Protein AF-0000000084362051 (afdb_homodimer)

pLDDT: mean 94.82, std 7.72, range [40.94, 98.75]

Organism: NCBI:txid28181

Structure (mmCIF, N/CA/C/O backbone):
data_AF-0000000084362051-model_v1
#
loop_
_entity.id
_entity.type
_entity.pdbx_description
1 polymer 'Fatty acid hydroxylase domain-containing protein'
#
loop_
_atom_site.group_PDB
_atom_site.id
_atom_site.type_symbol
_atom_site.label_atom_id
_atom_site.label_alt_id
_atom_site.label_comp_id
_atom_site.label_asym_id
_atom_site.label_entity_id
_atom_site.label_seq_id
_atom_site.pdbx_PDB_ins_code
_atom_site.Cartn_x
_atom_site.Cartn_y
_atom_site.Cartn_z
_atom_site.occupancy
_atom_site.B_iso_or_equiv
_atom_site.auth_seq_id
_atom_site.auth_comp_id
_atom_site.auth_asym_id
_atom_site.auth_atom_id
_atom_site.pdbx_PDB_model_num
ATOM 1 N N . MET A 1 1 ? 32.469 -16.875 -8.117 1 49 1 MET A N 1
ATOM 2 C CA . MET A 1 1 ? 31.188 -17.375 -7.625 1 49 1 MET A CA 1
ATOM 3 C C . MET A 1 1 ? 30.031 -16.578 -8.219 1 49 1 MET A C 1
ATOM 5 O O . MET A 1 1 ? 29.016 -17.156 -8.617 1 49 1 MET A O 1
ATOM 9 N N . GLY A 1 2 ? 30.266 -15.156 -8.453 1 60 2 GLY A N 1
ATOM 10 C CA . GLY A 1 2 ? 29.281 -14.25 -9.031 1 60 2 GLY A CA 1
ATOM 11 C C . GLY A 1 2 ? 29 -14.523 -10.5 1 60 2 GLY A C 1
ATOM 12 O O . GLY A 1 2 ? 27.844 -14.57 -10.922 1 60 2 GLY A O 1
ATOM 13 N N . GLU A 1 3 ? 30.047 -14.711 -11.273 1 67.88 3 GLU A N 1
ATOM 14 C CA . GLU A 1 3 ? 29.938 -14.914 -12.711 1 67.88 3 GLU A CA 1
ATOM 15 C C . GLU A 1 3 ? 29.234 -16.234 -13.031 1 67.88 3 GLU A C 1
ATOM 17 O O . GLU A 1 3 ? 28.391 -16.297 -13.93 1 67.88 3 GLU A O 1
ATOM 22 N N . SER A 1 4 ? 29.516 -17.203 -12.18 1 82.81 4 SER A N 1
ATOM 23 C CA . SER A 1 4 ? 28.922 -18.531 -12.391 1 82.81 4 SER A CA 1
ATOM 24 C C . SER A 1 4 ? 27.422 -18.516 -12.109 1 82.81 4 SER A C 1
ATOM 26 O O . SER A 1 4 ? 26.641 -19.109 -12.852 1 82.81 4 SER A O 1
ATOM 28 N N . LEU A 1 5 ? 27 -17.703 -11.188 1 88.56 5 LEU A N 1
ATOM 29 C CA . LEU A 1 5 ? 25.578 -17.641 -10.852 1 88.56 5 LEU A CA 1
ATOM 30 C C . LEU A 1 5 ? 24.781 -16.969 -11.977 1 88.56 5 LEU A C 1
ATOM 32 O O . LEU A 1 5 ? 23.734 -17.453 -12.367 1 88.56 5 LEU A O 1
ATOM 36 N N . LEU A 1 6 ? 25.359 -15.953 -12.531 1 89.25 6 LEU A N 1
ATOM 37 C CA . LEU A 1 6 ? 24.703 -15.219 -13.602 1 89.25 6 LEU A CA 1
ATOM 38 C C . LEU A 1 6 ? 24.594 -16.062 -14.859 1 89.25 6 LEU A C 1
ATOM 40 O O . LEU A 1 6 ? 23.594 -16.016 -15.578 1 89.25 6 LEU A O 1
ATOM 44 N N . GLU A 1 7 ? 25.609 -16.812 -15.078 1 90.62 7 GLU A N 1
ATOM 45 C CA . GLU A 1 7 ? 25.656 -17.656 -16.266 1 90.62 7 GLU A CA 1
ATOM 46 C C . GLU A 1 7 ? 24.594 -18.766 -16.188 1 90.62 7 GLU A C 1
ATOM 48 O O . GLU A 1 7 ? 24 -19.125 -17.203 1 90.62 7 GLU A O 1
ATOM 53 N N . HIS A 1 8 ? 24.281 -19.25 -15.062 1 93.38 8 HIS A N 1
ATOM 54 C CA . HIS A 1 8 ? 23.406 -20.391 -14.906 1 93.38 8 HIS A CA 1
ATOM 55 C C . HIS A 1 8 ? 22 -19.953 -14.516 1 93.38 8 HIS A C 1
ATOM 57 O O . HIS A 1 8 ? 21.062 -20.766 -14.5 1 93.38 8 HIS A O 1
ATOM 63 N N . GLU A 1 9 ? 21.844 -18.672 -14.18 1 93.62 9 GLU A N 1
ATOM 64 C CA . GLU A 1 9 ? 20.594 -18.141 -13.648 1 93.62 9 GLU A CA 1
ATOM 65 C C . GLU A 1 9 ? 19.422 -18.453 -14.586 1 93.62 9 GLU A C 1
ATOM 67 O O . GLU A 1 9 ? 18.391 -18.969 -14.148 1 93.62 9 GLU A O 1
ATOM 72 N N . PRO A 1 10 ? 19.531 -18.266 -15.906 1 91.94 10 PRO A N 1
ATOM 73 C CA . PRO A 1 10 ? 18.375 -18.547 -16.766 1 91.94 10 PRO A CA 1
ATOM 74 C C . PRO A 1 10 ? 18 -20.031 -16.781 1 91.94 10 PRO A C 1
ATOM 76 O O . PRO A 1 10 ? 16.828 -20.359 -16.781 1 91.94 10 PRO A O 1
ATOM 79 N N . VAL A 1 11 ? 18.953 -20.891 -16.797 1 94.62 11 VAL A N 1
ATOM 80 C CA . VAL A 1 11 ? 18.703 -22.328 -16.844 1 94.62 11 VAL A CA 1
ATOM 81 C C . VAL A 1 11 ? 18.047 -22.781 -15.531 1 94.62 11 VAL A C 1
ATOM 83 O O . VAL A 1 11 ? 17.141 -23.609 -15.539 1 94.62 11 VAL A O 1
ATOM 86 N N . ILE A 1 12 ? 18.547 -22.25 -14.445 1 95.75 12 ILE A N 1
ATOM 87 C CA . ILE A 1 12 ? 17.984 -22.594 -13.148 1 95.75 12 ILE A CA 1
ATOM 88 C C . ILE A 1 12 ? 16.531 -22.141 -13.078 1 95.75 12 ILE A C 1
ATOM 90 O O . ILE A 1 12 ? 15.648 -22.922 -12.711 1 95.75 12 ILE A O 1
ATOM 94 N N . ARG A 1 13 ? 16.266 -20.953 -13.43 1 95.38 13 ARG A N 1
ATOM 95 C CA . ARG A 1 13 ? 14.914 -20.406 -13.344 1 95.38 13 ARG A CA 1
ATOM 96 C C . ARG A 1 13 ? 13.969 -21.109 -14.305 1 95.38 13 ARG A C 1
ATOM 98 O O . ARG A 1 13 ? 12.852 -21.469 -13.93 1 95.38 13 ARG A O 1
ATOM 105 N N . LEU A 1 14 ? 14.406 -21.344 -15.531 1 95.12 14 LEU A N 1
ATOM 106 C CA . LEU A 1 14 ? 13.578 -22.016 -16.516 1 95.12 14 LEU A CA 1
ATOM 107 C C . LEU A 1 14 ? 13.367 -23.484 -16.141 1 95.12 14 LEU A C 1
ATOM 109 O O . LEU A 1 14 ? 12.266 -24.016 -16.297 1 95.12 14 LEU A O 1
ATOM 113 N N . GLY A 1 15 ? 14.422 -24.078 -15.719 1 97.19 15 GLY A N 1
ATOM 114 C CA . GLY A 1 15 ? 14.305 -25.453 -15.258 1 97.19 15 GLY A CA 1
ATOM 115 C C . GLY A 1 15 ? 13.32 -25.625 -14.117 1 97.19 15 GLY A C 1
ATOM 116 O O . GLY A 1 15 ? 12.492 -26.531 -14.125 1 97.19 15 GLY A O 1
ATOM 117 N N . ALA A 1 16 ? 13.477 -24.734 -13.133 1 97.25 16 ALA A N 1
ATOM 118 C CA . ALA A 1 16 ? 12.547 -24.766 -12.008 1 97.25 16 ALA A CA 1
ATOM 119 C C . ALA A 1 16 ? 11.109 -24.531 -12.484 1 97.25 16 ALA A C 1
ATOM 121 O O . ALA A 1 16 ? 10.195 -25.234 -12.078 1 97.25 16 ALA A O 1
ATOM 122 N N . PHE A 1 17 ? 10.914 -23.547 -13.359 1 96.62 17 PHE A N 1
ATOM 123 C CA . PHE A 1 17 ? 9.586 -23.219 -13.875 1 96.62 17 PHE A CA 1
ATOM 124 C C . PHE A 1 17 ? 8.961 -24.438 -14.547 1 96.62 17 PHE A C 1
ATOM 126 O O . PHE A 1 17 ? 7.855 -24.844 -14.188 1 96.62 17 PHE A O 1
ATOM 133 N N . PHE A 1 18 ? 9.656 -25.078 -15.492 1 97.38 18 PHE A N 1
ATOM 134 C CA . PHE A 1 18 ? 9.078 -26.141 -16.297 1 97.38 18 PHE A CA 1
ATOM 135 C C . PHE A 1 18 ? 8.875 -27.406 -15.461 1 97.38 18 PHE A C 1
ATOM 137 O O . PHE A 1 18 ? 7.898 -28.125 -15.648 1 97.38 18 PHE A O 1
ATOM 144 N N . SER A 1 19 ? 9.773 -27.641 -14.547 1 98.31 19 SER A N 1
ATOM 145 C CA . SER A 1 19 ? 9.625 -28.812 -13.695 1 98.31 19 SER A CA 1
ATOM 146 C C . SER A 1 19 ? 8.414 -28.688 -12.773 1 98.31 19 SER A C 1
ATOM 148 O O . SER A 1 19 ? 7.59 -29.594 -12.695 1 98.31 19 SER A O 1
ATOM 150 N N . ILE A 1 20 ? 8.312 -27.562 -12.141 1 98 20 ILE A N 1
ATOM 151 C CA . ILE A 1 20 ? 7.203 -27.344 -11.219 1 98 20 ILE A CA 1
ATOM 152 C C . ILE A 1 20 ? 5.891 -27.281 -12 1 98 20 ILE A C 1
ATOM 154 O O . ILE A 1 20 ? 4.883 -27.844 -11.57 1 98 20 ILE A O 1
ATOM 158 N N . PHE A 1 21 ? 5.906 -26.609 -13.117 1 98.31 21 PHE A N 1
ATOM 159 C CA . PHE A 1 21 ? 4.727 -26.547 -13.969 1 98.31 21 PHE A CA 1
ATOM 160 C C . PHE A 1 21 ? 4.258 -27.953 -14.344 1 98.31 21 PHE A C 1
ATOM 162 O O . PHE A 1 21 ? 3.072 -28.266 -14.219 1 98.31 21 PHE A O 1
ATOM 169 N N . ALA A 1 22 ? 5.176 -28.812 -14.773 1 98.44 22 ALA A N 1
ATOM 170 C CA . ALA A 1 22 ? 4.84 -30.172 -15.18 1 98.44 22 ALA A CA 1
ATOM 171 C C . ALA A 1 22 ? 4.258 -30.969 -14.008 1 98.44 22 ALA A C 1
ATOM 173 O O . ALA A 1 22 ? 3.25 -31.656 -14.164 1 98.44 22 ALA A O 1
ATOM 174 N N . ILE A 1 23 ? 4.875 -30.844 -12.875 1 98.38 23 ILE A N 1
ATOM 175 C CA . ILE A 1 23 ? 4.426 -31.562 -11.688 1 98.38 23 ILE A CA 1
ATOM 176 C C . ILE A 1 23 ? 3.008 -31.125 -11.32 1 98.38 23 ILE A C 1
ATOM 178 O O . ILE A 1 23 ? 2.137 -31.953 -11.086 1 98.38 23 ILE A O 1
ATOM 182 N N . MET A 1 24 ? 2.754 -29.828 -11.328 1 98.31 24 MET A N 1
ATOM 183 C CA . MET A 1 24 ? 1.442 -29.312 -10.945 1 98.31 24 MET A CA 1
ATOM 184 C C . MET A 1 24 ? 0.391 -29.672 -11.992 1 98.31 24 MET A C 1
ATOM 186 O O . MET A 1 24 ? -0.728 -30.062 -11.648 1 98.31 24 MET A O 1
ATOM 190 N N . ALA A 1 25 ? 0.766 -29.547 -13.25 1 98.06 25 ALA A N 1
ATOM 191 C CA . ALA A 1 25 ? -0.158 -29.875 -14.328 1 98.06 25 ALA A CA 1
ATOM 192 C C . ALA A 1 25 ? -0.59 -31.344 -14.25 1 98.06 25 ALA A C 1
ATOM 194 O O . ALA A 1 25 ? -1.773 -31.656 -14.406 1 98.06 25 ALA A O 1
ATOM 195 N N . LEU A 1 26 ? 0.352 -32.219 -14.023 1 98.19 26 LEU A N 1
ATOM 196 C CA . LEU A 1 26 ? 0.048 -33.625 -13.914 1 98.19 26 LEU A CA 1
ATOM 197 C C . LEU A 1 26 ? -0.804 -33.906 -12.688 1 98.19 26 LEU A C 1
ATOM 199 O O . LEU A 1 26 ? -1.752 -34.688 -12.75 1 98.19 26 LEU A O 1
ATOM 203 N N . TRP A 1 27 ? -0.444 -33.25 -11.578 1 98.12 27 TRP A N 1
ATOM 204 C CA . TRP A 1 27 ? -1.212 -33.406 -10.352 1 98.12 27 TRP A CA 1
ATOM 205 C C . TRP A 1 27 ? -2.654 -32.969 -10.547 1 98.12 27 TRP A C 1
ATOM 207 O O . TRP A 1 27 ? -3.588 -33.625 -10.07 1 98.12 27 TRP A O 1
ATOM 217 N N . GLU A 1 28 ? -2.943 -31.938 -11.266 1 97.5 28 GLU A N 1
ATOM 218 C CA . GLU A 1 28 ? -4.285 -31.422 -11.539 1 97.5 28 GLU A CA 1
ATOM 219 C C . GLU A 1 28 ? -5.102 -32.438 -12.352 1 97.5 28 GLU A C 1
ATOM 221 O O . GLU A 1 28 ? -6.328 -32.469 -12.227 1 97.5 28 GLU A O 1
ATOM 226 N N . ILE A 1 29 ? -4.395 -33.125 -13.211 1 96.5 29 ILE A N 1
ATOM 227 C CA . ILE A 1 29 ? -5.066 -34.125 -14.031 1 96.5 29 ILE A CA 1
ATOM 228 C C . ILE A 1 29 ? -5.484 -35.312 -13.164 1 96.5 29 ILE A C 1
ATOM 230 O O . ILE A 1 29 ? -6.605 -35.812 -13.281 1 96.5 29 ILE A O 1
ATOM 234 N N . VAL A 1 30 ? -4.629 -35.719 -12.289 1 97.25 30 VAL A N 1
ATOM 235 C CA . VAL A 1 30 ? -4.836 -36.938 -11.5 1 97.25 30 VAL A CA 1
ATOM 236 C C . VAL A 1 30 ? -5.871 -36.656 -10.406 1 97.25 30 VAL A C 1
ATOM 238 O O . VAL A 1 30 ? -6.711 -37.5 -10.125 1 97.25 30 VAL A O 1
ATOM 241 N N . GLN A 1 31 ? -5.785 -35.5 -9.758 1 96.94 31 GLN A N 1
ATOM 242 C CA . GLN A 1 31 ? -6.641 -35.219 -8.609 1 96.94 31 GLN A CA 1
ATOM 243 C C . GLN A 1 31 ? -7.086 -33.75 -8.602 1 96.94 31 GLN A C 1
ATOM 245 O O . GLN A 1 31 ? -6.652 -32.969 -7.75 1 96.94 31 GLN A O 1
ATOM 250 N N . PRO A 1 32 ? -7.996 -33.469 -9.508 1 97.25 32 PRO A N 1
ATOM 251 C CA . PRO A 1 32 ? -8.5 -32.094 -9.547 1 97.25 32 PRO A CA 1
ATOM 252 C C . PRO A 1 32 ? -9.422 -31.781 -8.375 1 97.25 32 PRO A C 1
ATOM 254 O O . PRO A 1 32 ? -10.188 -32.625 -7.926 1 97.25 32 PRO A O 1
ATOM 257 N N . ARG A 1 33 ? -9.305 -30.562 -7.898 1 97.38 33 ARG A N 1
ATOM 258 C CA . ARG A 1 33 ? -10.141 -30.062 -6.812 1 97.38 33 ARG A CA 1
ATOM 259 C C . ARG A 1 33 ? -11.531 -29.703 -7.324 1 97.38 33 ARG A C 1
ATOM 261 O O . ARG A 1 33 ? -12.531 -29.938 -6.641 1 97.38 33 ARG A O 1
ATOM 268 N N . ARG A 1 34 ? -11.617 -29.109 -8.5 1 97.06 34 ARG A N 1
ATOM 269 C CA . ARG A 1 34 ? -12.852 -28.609 -9.109 1 97.06 34 ARG A CA 1
ATOM 270 C C . ARG A 1 34 ? -12.93 -29 -10.586 1 97.06 34 ARG A C 1
ATOM 272 O O . ARG A 1 34 ? -11.898 -29.141 -11.242 1 97.06 34 ARG A O 1
ATOM 279 N N . ALA A 1 35 ? -14.242 -29.141 -11.016 1 95.62 35 ALA A N 1
ATOM 280 C CA . ALA A 1 35 ? -14.453 -29.234 -12.453 1 95.62 35 ALA A CA 1
ATOM 281 C C . ALA A 1 35 ? -14.258 -27.891 -13.133 1 95.62 35 ALA A C 1
ATOM 283 O O . ALA A 1 35 ? -14.586 -26.844 -12.57 1 95.62 35 ALA A O 1
ATOM 284 N N . LEU A 1 36 ? -13.695 -27.938 -14.32 1 94.62 36 LEU A N 1
ATOM 285 C CA . LEU A 1 36 ? -13.484 -26.719 -15.07 1 94.62 36 LEU A CA 1
ATOM 286 C C . LEU A 1 36 ? -14.742 -26.312 -15.82 1 94.62 36 LEU A C 1
ATOM 288 O O . LEU A 1 36 ? -15.469 -27.156 -16.328 1 94.62 36 LEU A O 1
ATOM 292 N N . SER A 1 37 ? -14.891 -25.031 -15.938 1 94.75 37 SER A N 1
ATOM 293 C CA . SER A 1 37 ? -16.062 -24.516 -16.641 1 94.75 37 SER A CA 1
ATOM 294 C C . SER A 1 37 ? -15.711 -24.062 -18.047 1 94.75 37 SER A C 1
ATOM 296 O O . SER A 1 37 ? -16.594 -23.953 -18.906 1 94.75 37 SER A O 1
ATOM 298 N N . VAL A 1 38 ? -14.453 -23.719 -18.312 1 95.19 38 VAL A N 1
ATOM 299 C CA . VAL A 1 38 ? -13.969 -23.266 -19.609 1 95.19 38 VAL A CA 1
ATOM 300 C C . VAL A 1 38 ? -12.922 -24.234 -20.141 1 95.19 38 VAL A C 1
ATOM 302 O O . VAL A 1 38 ? -12.203 -24.875 -19.359 1 95.19 38 VAL A O 1
ATOM 305 N N . SER A 1 39 ? -12.867 -24.312 -21.406 1 95.12 39 SER A N 1
ATOM 306 C CA . SER A 1 39 ? -11.938 -25.266 -22.016 1 95.12 39 SER A CA 1
ATOM 307 C C . SER A 1 39 ? -10.492 -24.969 -21.609 1 95.12 39 SER A C 1
ATOM 309 O O . SER A 1 39 ? -10.086 -23.797 -21.578 1 95.12 39 SER A O 1
ATOM 311 N N . LYS A 1 40 ? -9.773 -26.031 -21.328 1 95.25 40 LYS A N 1
ATOM 312 C CA . LYS A 1 40 ? -8.367 -25.906 -20.969 1 95.25 40 LYS A CA 1
ATOM 313 C C . LYS A 1 40 ? -7.551 -25.344 -22.125 1 95.25 40 LYS A C 1
ATOM 315 O O . LYS A 1 40 ? -6.609 -24.578 -21.922 1 95.25 40 LYS A O 1
ATOM 320 N N . LYS A 1 41 ? -7.938 -25.812 -23.344 1 96.44 41 LYS A N 1
ATOM 321 C CA . LYS A 1 41 ? -7.215 -25.344 -24.531 1 96.44 41 LYS A CA 1
ATOM 322 C C . LYS A 1 41 ? -7.234 -23.812 -24.609 1 96.44 41 LYS A C 1
ATOM 324 O O . LYS A 1 41 ? -6.188 -23.188 -24.781 1 96.44 41 LYS A O 1
ATOM 329 N N . LEU A 1 42 ? -8.359 -23.219 -24.453 1 97 42 LEU A N 1
ATOM 330 C CA . LEU A 1 42 ? -8.5 -21.766 -24.547 1 97 42 LEU A CA 1
ATOM 331 C C . LEU A 1 42 ? -7.727 -21.078 -23.422 1 97 42 LEU A C 1
ATOM 333 O O . LEU A 1 42 ? -6.93 -20.172 -23.672 1 97 42 LEU A O 1
ATOM 337 N N . ARG A 1 43 ? -7.918 -21.5 -22.25 1 97.19 43 ARG A N 1
ATOM 338 C CA . ARG A 1 43 ? -7.312 -20.844 -21.094 1 97.19 43 ARG A CA 1
ATOM 339 C C . ARG A 1 43 ? -5.797 -21 -21.109 1 97.19 43 ARG A C 1
ATOM 341 O O . ARG A 1 43 ? -5.066 -20.031 -20.875 1 97.19 43 ARG A O 1
ATOM 348 N N . TRP A 1 44 ? -5.285 -22.172 -21.391 1 97.88 44 TRP A N 1
ATOM 349 C CA . TRP A 1 44 ? -3.85 -22.422 -21.359 1 97.88 44 TRP A CA 1
ATOM 350 C C . TRP A 1 44 ? -3.135 -21.672 -22.469 1 97.88 44 TRP A C 1
ATOM 352 O O . TRP A 1 44 ? -2.029 -21.156 -22.281 1 97.88 44 TRP A O 1
ATOM 362 N N . THR A 1 45 ? -3.777 -21.703 -23.672 1 97.94 45 THR A N 1
ATOM 363 C CA . THR A 1 45 ? -3.18 -20.953 -24.766 1 97.94 45 THR A CA 1
ATOM 364 C C . THR A 1 45 ? -3.043 -19.484 -24.406 1 97.94 45 THR A C 1
ATOM 366 O O . THR A 1 45 ? -1.991 -18.875 -24.625 1 97.94 45 THR A O 1
ATOM 369 N N . SER A 1 46 ? -4.059 -18.875 -23.797 1 98.31 46 SER A N 1
ATOM 370 C CA . SER A 1 46 ? -4.051 -17.469 -23.422 1 98.31 46 SER A CA 1
ATOM 371 C C . SER A 1 46 ? -3.096 -17.203 -22.266 1 98.31 46 SER A C 1
ATOM 373 O O . SER A 1 46 ? -2.254 -16.312 -22.344 1 98.31 46 SER A O 1
ATOM 375 N N . ASN A 1 47 ? -3.127 -18 -21.203 1 98.31 47 ASN A N 1
ATOM 376 C CA . ASN A 1 47 ? -2.309 -17.797 -20.016 1 98.31 47 ASN A CA 1
ATOM 377 C C . ASN A 1 47 ? -0.829 -18.031 -20.312 1 98.31 47 ASN A C 1
ATOM 379 O O . ASN A 1 47 ? 0.025 -17.266 -19.844 1 98.31 47 ASN A O 1
ATOM 383 N N . LEU A 1 48 ? -0.519 -19.062 -21.047 1 97.69 48 LEU A N 1
ATOM 384 C CA . LEU A 1 48 ? 0.875 -19.312 -21.391 1 97.69 48 LEU A CA 1
ATOM 385 C C . LEU A 1 48 ? 1.367 -18.312 -22.438 1 97.69 48 LEU A C 1
ATOM 387 O O . LEU A 1 48 ? 2.547 -17.969 -22.453 1 97.69 48 LEU A O 1
ATOM 391 N N . GLY A 1 49 ? 0.42 -17.906 -23.281 1 98.12 49 GLY A N 1
ATOM 392 C CA . GLY A 1 49 ? 0.761 -16.812 -24.188 1 98.12 49 GLY A CA 1
ATOM 393 C C . GLY A 1 49 ? 1.199 -15.555 -23.469 1 98.12 49 GLY A C 1
ATOM 394 O O . GLY A 1 49 ? 2.15 -14.891 -23.891 1 98.12 49 GLY A O 1
ATOM 395 N N . ILE A 1 50 ? 0.526 -15.211 -22.406 1 97.81 50 ILE A N 1
ATOM 396 C CA . ILE A 1 50 ? 0.861 -14.023 -21.625 1 97.81 50 ILE A CA 1
ATOM 397 C C . ILE A 1 50 ? 2.242 -14.188 -21 1 97.81 50 ILE A C 1
ATOM 399 O O . ILE A 1 50 ? 2.988 -13.219 -20.844 1 97.81 50 ILE A O 1
ATOM 403 N N . VAL A 1 51 ? 2.623 -15.406 -20.578 1 96.75 51 VAL A N 1
ATOM 404 C CA . VAL A 1 51 ? 3.941 -15.68 -20.016 1 96.75 51 VAL A CA 1
ATOM 405 C C . VAL A 1 51 ? 5.023 -15.336 -21.031 1 96.75 51 VAL A C 1
ATOM 407 O O . VAL A 1 51 ? 6.016 -14.68 -20.703 1 96.75 51 VAL A O 1
ATOM 410 N N . VAL A 1 52 ? 4.824 -15.812 -22.266 1 97 52 VAL A N 1
ATOM 411 C CA . VAL A 1 52 ? 5.777 -15.539 -23.328 1 97 52 VAL A CA 1
ATOM 412 C C . VAL A 1 52 ? 5.859 -14.039 -23.578 1 97 52 VAL A C 1
ATOM 414 O O . VAL A 1 52 ? 6.957 -13.477 -23.641 1 97 52 VAL A O 1
ATOM 417 N N . LEU A 1 53 ? 4.73 -13.414 -23.688 1 98 53 LEU A N 1
ATOM 418 C CA . LEU A 1 53 ? 4.684 -11.977 -23.922 1 98 53 LEU A CA 1
ATOM 419 C C . LEU A 1 53 ? 5.387 -11.211 -22.812 1 98 53 LEU A C 1
ATOM 421 O O . LEU A 1 53 ? 6.191 -10.32 -23.078 1 98 53 LEU A O 1
ATOM 425 N N . ASN A 1 54 ? 5.113 -11.555 -21.578 1 97.81 54 ASN A N 1
ATOM 426 C CA . ASN A 1 54 ? 5.719 -10.906 -20.422 1 97.81 54 ASN A CA 1
ATOM 427 C C . ASN A 1 54 ? 7.234 -11.07 -20.422 1 97.81 54 ASN A C 1
ATOM 429 O O . ASN A 1 54 ? 7.965 -10.141 -20.094 1 97.81 54 ASN A O 1
ATOM 433 N N . THR A 1 55 ? 7.645 -12.258 -20.781 1 95.06 55 THR A N 1
ATOM 434 C CA . THR A 1 55 ? 9.078 -12.531 -20.812 1 95.06 55 THR A CA 1
ATOM 435 C C . THR A 1 55 ? 9.766 -11.664 -21.875 1 95.06 55 THR A C 1
ATOM 437 O O . THR A 1 55 ? 10.797 -11.047 -21.594 1 95.06 55 THR A O 1
ATOM 440 N N . VAL A 1 56 ? 9.18 -11.586 -23.031 1 96.69 56 VAL A N 1
ATOM 441 C CA . VAL A 1 56 ? 9.734 -10.805 -24.141 1 96.69 56 VAL A CA 1
ATOM 442 C C . VAL A 1 56 ? 9.727 -9.32 -23.766 1 96.69 56 VAL A C 1
ATOM 444 O O . VAL A 1 56 ? 10.742 -8.633 -23.922 1 96.69 56 VAL A O 1
ATOM 447 N N . ILE A 1 57 ? 8.664 -8.852 -23.234 1 97.56 57 ILE A N 1
ATOM 448 C CA . ILE A 1 57 ? 8.531 -7.438 -22.906 1 97.56 57 ILE A CA 1
ATOM 449 C C . ILE A 1 57 ? 9.516 -7.074 -21.797 1 97.56 57 ILE A C 1
ATOM 451 O O . ILE A 1 57 ? 10.18 -6.039 -21.859 1 97.56 57 ILE A O 1
ATOM 455 N N . ALA A 1 58 ? 9.586 -7.902 -20.797 1 95.38 58 ALA A N 1
ATOM 456 C CA . ALA A 1 58 ? 10.508 -7.641 -19.688 1 95.38 58 ALA A CA 1
ATOM 457 C C . ALA A 1 58 ? 11.945 -7.562 -20.188 1 95.38 58 ALA A C 1
ATOM 459 O O . ALA A 1 58 ? 12.711 -6.691 -19.766 1 95.38 58 ALA A O 1
ATOM 460 N N . ARG A 1 59 ? 12.312 -8.406 -21.125 1 92.94 59 ARG A N 1
ATOM 461 C CA . ARG A 1 59 ? 13.664 -8.43 -21.672 1 92.94 59 ARG A CA 1
ATOM 462 C C . ARG A 1 59 ? 13.922 -7.199 -22.531 1 92.94 59 ARG A C 1
ATOM 464 O O . ARG A 1 59 ? 15.047 -6.699 -22.594 1 92.94 59 ARG A O 1
ATOM 471 N N . LEU A 1 60 ? 12.914 -6.73 -23.156 1 95.5 60 LEU A N 1
ATOM 472 C CA . LEU A 1 60 ? 13.062 -5.59 -24.047 1 95.5 60 LEU A CA 1
ATOM 473 C C . LEU A 1 60 ? 13.094 -4.281 -23.266 1 95.5 60 LEU A C 1
ATOM 475 O O . LEU A 1 60 ? 13.789 -3.34 -23.656 1 95.5 60 LEU A O 1
ATOM 479 N N . VAL A 1 61 ? 12.398 -4.227 -22.188 1 94.88 61 VAL A N 1
ATOM 480 C CA . VAL A 1 61 ? 12.188 -2.963 -21.484 1 94.88 61 VAL A CA 1
ATOM 481 C C . VAL A 1 61 ? 13.234 -2.795 -20.391 1 94.88 61 VAL A C 1
ATOM 483 O O . VAL A 1 61 ? 13.758 -1.697 -20.188 1 94.88 61 VAL A O 1
ATOM 486 N N . LEU A 1 62 ? 13.555 -3.779 -19.688 1 88.81 62 LEU A N 1
ATOM 487 C CA . LEU A 1 62 ? 14.453 -3.67 -18.547 1 88.81 62 LEU A CA 1
ATOM 488 C C . LEU A 1 62 ? 15.883 -4.039 -18.938 1 88.81 62 LEU A C 1
ATOM 490 O O . LEU A 1 62 ? 16.094 -5.004 -19.672 1 88.81 62 LEU A O 1
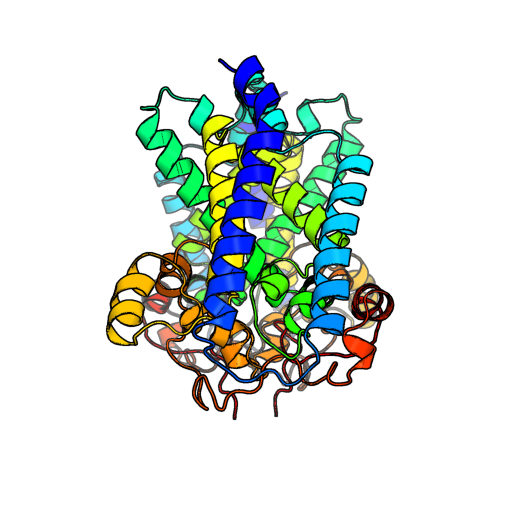ATOM 494 N N . PRO A 1 63 ? 16.797 -3.336 -18.422 1 85.88 63 PRO A N 1
ATOM 495 C CA . PRO A 1 63 ? 18.188 -3.504 -18.844 1 85.88 63 PRO A CA 1
ATOM 496 C C . PRO A 1 63 ? 18.828 -4.777 -18.297 1 85.88 63 PRO A C 1
ATOM 498 O O . PRO A 1 63 ? 19.812 -5.273 -18.844 1 85.88 63 PRO A O 1
ATOM 501 N N . MET A 1 64 ? 18.281 -5.215 -17.156 1 91.31 64 MET A N 1
ATOM 502 C CA . MET A 1 64 ? 18.859 -6.406 -16.531 1 91.31 64 MET A CA 1
ATOM 503 C C . MET A 1 64 ? 17.828 -7.109 -15.656 1 91.31 64 MET A C 1
ATOM 505 O O . MET A 1 64 ? 16.781 -6.539 -15.336 1 91.31 64 MET A O 1
ATOM 509 N N . ALA A 1 65 ? 18.172 -8.328 -15.297 1 94.19 65 ALA A N 1
ATOM 510 C CA . ALA A 1 65 ? 17.328 -9.125 -14.406 1 94.19 65 ALA A CA 1
ATOM 511 C C . ALA A 1 65 ? 17.609 -8.789 -12.945 1 94.19 65 ALA A C 1
ATOM 513 O O . ALA A 1 65 ? 18.625 -8.188 -12.625 1 94.19 65 ALA A O 1
ATOM 514 N N . PRO A 1 66 ? 16.703 -9.164 -12.078 1 97.25 66 PRO A N 1
ATOM 515 C CA . PRO A 1 66 ? 16.844 -8.852 -10.656 1 97.25 66 PRO A CA 1
ATOM 516 C C . PRO A 1 66 ? 18.141 -9.391 -10.062 1 97.25 66 PRO A C 1
ATOM 518 O O . PRO A 1 66 ? 18.797 -8.711 -9.266 1 97.25 66 PRO A O 1
ATOM 521 N N . VAL A 1 67 ? 18.547 -10.57 -10.414 1 97.62 67 VAL A N 1
ATOM 522 C CA . VAL A 1 67 ? 19.766 -11.164 -9.875 1 97.62 67 VAL A CA 1
ATOM 523 C C . VAL A 1 67 ? 20.969 -10.328 -10.297 1 97.62 67 VAL A C 1
ATOM 525 O O . VAL A 1 67 ? 21.859 -10.062 -9.477 1 97.62 67 VAL A O 1
ATOM 528 N N . ALA A 1 68 ? 21 -9.961 -11.555 1 96.94 68 ALA A N 1
ATOM 529 C CA . ALA A 1 68 ? 22.062 -9.094 -12.031 1 96.94 68 ALA A CA 1
ATOM 530 C C . ALA A 1 68 ? 22.062 -7.766 -11.281 1 96.94 68 ALA A C 1
ATOM 532 O O . ALA A 1 68 ? 23.125 -7.242 -10.93 1 96.94 68 ALA A O 1
ATOM 533 N N . PHE A 1 69 ? 20.922 -7.215 -11.047 1 96.94 69 PHE A N 1
ATOM 534 C CA . PHE A 1 69 ? 20.812 -5.961 -10.32 1 96.94 69 PHE A CA 1
ATOM 535 C C . PHE A 1 69 ? 21.344 -6.113 -8.891 1 96.94 69 PHE A C 1
ATOM 537 O O . PHE A 1 69 ? 21.938 -5.188 -8.344 1 96.94 69 PHE A O 1
ATOM 544 N N . ALA A 1 70 ? 21.094 -7.246 -8.312 1 97.69 70 ALA A N 1
ATOM 545 C CA . ALA A 1 70 ? 21.609 -7.508 -6.969 1 97.69 70 ALA A CA 1
ATOM 546 C C . ALA A 1 70 ? 23.125 -7.441 -6.93 1 97.69 70 ALA A C 1
ATOM 548 O O . ALA A 1 70 ? 23.719 -7.035 -5.926 1 97.69 70 ALA A O 1
ATOM 549 N N . TYR A 1 71 ? 23.812 -7.828 -8.016 1 96.62 71 TYR A N 1
ATOM 550 C CA . TYR A 1 71 ? 25.25 -7.707 -8.102 1 96.62 71 TYR A CA 1
ATOM 551 C C . TYR A 1 71 ? 25.688 -6.242 -8.133 1 96.62 71 TYR A C 1
ATOM 553 O O . TYR A 1 71 ? 26.688 -5.871 -7.531 1 96.62 71 TYR A O 1
ATOM 561 N N . VAL A 1 72 ? 24.922 -5.473 -8.875 1 94.25 72 VAL A N 1
ATOM 562 C CA . VAL A 1 72 ? 25.203 -4.039 -8.914 1 94.25 72 VAL A CA 1
ATOM 563 C C . VAL A 1 72 ? 25.078 -3.453 -7.508 1 94.25 72 VAL A C 1
ATOM 565 O O . VAL A 1 72 ? 25.969 -2.715 -7.062 1 94.25 72 VAL A O 1
ATOM 568 N N . ALA A 1 73 ? 24 -3.77 -6.801 1 95 73 ALA A N 1
ATOM 569 C CA . ALA A 1 73 ? 23.797 -3.283 -5.441 1 95 73 ALA A CA 1
ATOM 570 C C . ALA A 1 73 ? 24.922 -3.725 -4.52 1 95 73 ALA A C 1
ATOM 572 O O . ALA A 1 73 ? 25.375 -2.955 -3.666 1 95 73 ALA A O 1
ATOM 573 N N . LEU A 1 74 ? 25.344 -4.934 -4.699 1 93.94 74 LEU A N 1
ATOM 574 C CA . LEU A 1 74 ? 26.438 -5.477 -3.904 1 93.94 74 LEU A CA 1
ATOM 575 C C . LEU A 1 74 ? 27.719 -4.695 -4.152 1 93.94 74 LEU A C 1
ATOM 577 O O . LEU A 1 74 ? 28.391 -4.289 -3.203 1 93.94 74 LEU A O 1
ATOM 581 N N . GLU A 1 75 ? 28.047 -4.465 -5.391 1 93.38 75 GLU A N 1
ATOM 582 C CA . GLU A 1 75 ? 29.25 -3.752 -5.781 1 93.38 75 GLU A CA 1
ATOM 583 C C . GLU A 1 75 ? 29.25 -2.324 -5.238 1 93.38 75 GLU A C 1
ATOM 585 O O . GLU A 1 75 ? 30.312 -1.797 -4.863 1 93.38 75 GLU A O 1
ATOM 590 N N . ARG A 1 76 ? 28.141 -1.785 -5.172 1 91.62 76 ARG A N 1
ATOM 591 C CA . ARG A 1 76 ? 28.031 -0.392 -4.75 1 91.62 76 ARG A CA 1
ATOM 592 C C . ARG A 1 76 ? 27.703 -0.295 -3.262 1 91.62 76 ARG A C 1
ATOM 594 O O . ARG A 1 76 ? 27.469 0.798 -2.742 1 91.62 76 ARG A O 1
ATOM 601 N N . SER A 1 77 ? 27.531 -1.406 -2.604 1 92.62 77 SER A N 1
ATOM 602 C CA . SER A 1 77 ? 27.25 -1.503 -1.173 1 92.62 77 SER A CA 1
ATOM 603 C C . SER A 1 77 ? 25.938 -0.827 -0.815 1 92.62 77 SER A C 1
ATOM 605 O O . SER A 1 77 ? 25.859 -0.104 0.18 1 92.62 77 SER A O 1
ATOM 607 N N . TRP A 1 78 ? 25 -1.015 -1.729 1 93.62 78 TRP A N 1
ATOM 608 C CA . TRP A 1 78 ? 23.656 -0.499 -1.464 1 93.62 78 TRP A CA 1
ATOM 609 C C . TRP A 1 78 ? 22.922 -1.4 -0.487 1 93.62 78 TRP A C 1
ATOM 611 O O . TRP A 1 78 ? 23.031 -2.627 -0.557 1 93.62 78 TRP A O 1
ATOM 621 N N . GLY A 1 79 ? 22.203 -0.773 0.471 1 94.06 79 GLY A N 1
ATOM 622 C CA . GLY A 1 79 ? 21.219 -1.518 1.249 1 94.06 79 GLY A CA 1
ATOM 623 C C . GLY A 1 79 ? 21.734 -1.923 2.619 1 94.06 79 GLY A C 1
ATOM 624 O O . GLY A 1 79 ? 22.938 -1.949 2.854 1 94.06 79 GLY A O 1
ATOM 625 N N . VAL A 1 80 ? 20.875 -2.299 3.434 1 93.31 80 VAL A N 1
ATOM 626 C CA . VAL A 1 80 ? 21.094 -2.551 4.855 1 93.31 80 VAL A CA 1
ATOM 627 C C . VAL A 1 80 ? 22 -3.766 5.031 1 93.31 80 VAL A C 1
ATOM 629 O O . VAL A 1 80 ? 22.906 -3.758 5.875 1 93.31 80 VAL A O 1
ATOM 632 N N . PHE A 1 81 ? 21.844 -4.785 4.234 1 95.81 81 PHE A N 1
ATOM 633 C CA . PHE A 1 81 ? 22.578 -6.027 4.422 1 95.81 81 PHE A CA 1
ATOM 634 C C . PHE A 1 81 ? 24.031 -5.859 4.012 1 95.81 81 PHE A C 1
ATOM 636 O O . PHE A 1 81 ? 24.891 -6.652 4.41 1 95.81 81 PHE A O 1
ATOM 643 N N . ASN A 1 82 ? 24.297 -4.832 3.244 1 93.38 82 ASN A N 1
ATOM 644 C CA . ASN A 1 82 ? 25.672 -4.609 2.805 1 93.38 82 ASN A CA 1
ATOM 645 C C . ASN A 1 82 ? 26.422 -3.691 3.762 1 93.38 82 ASN A C 1
ATOM 647 O O . ASN A 1 82 ? 27.625 -3.453 3.588 1 93.38 82 ASN A O 1
ATOM 651 N N . LEU A 1 83 ? 25.75 -3.211 4.801 1 89.94 83 LEU A N 1
ATOM 652 C CA . LEU A 1 83 ? 26.359 -2.273 5.734 1 89.94 83 LEU A CA 1
ATOM 653 C C . LEU A 1 83 ? 27.094 -3.014 6.848 1 89.94 83 LEU A C 1
ATOM 655 O O . LEU A 1 83 ? 27.984 -2.451 7.492 1 89.94 83 LEU A O 1
ATOM 659 N N . VAL A 1 84 ? 26.594 -4.148 7.133 1 87.44 84 VAL A N 1
ATOM 660 C CA . VAL A 1 84 ? 27.219 -4.91 8.211 1 87.44 84 VAL A CA 1
ATOM 661 C C . VAL A 1 84 ? 27.453 -6.344 7.746 1 87.44 84 VAL A C 1
ATOM 663 O O . VAL A 1 84 ? 26.828 -6.816 6.801 1 87.44 84 VAL A O 1
ATOM 666 N N . ALA A 1 85 ? 28.406 -6.941 8.445 1 89.25 85 ALA A N 1
ATOM 667 C CA . ALA A 1 85 ? 28.703 -8.336 8.125 1 89.25 85 ALA A CA 1
ATOM 668 C C . ALA A 1 85 ? 27.703 -9.281 8.781 1 89.25 85 ALA A C 1
ATOM 670 O O . ALA A 1 85 ? 27.578 -9.305 10.008 1 89.25 85 ALA A O 1
ATOM 671 N N . TRP A 1 86 ? 26.875 -9.953 7.934 1 88.56 86 TRP A N 1
ATOM 672 C CA . TRP A 1 86 ? 25.906 -10.938 8.406 1 88.56 86 TRP A CA 1
ATOM 673 C C . TRP A 1 86 ? 26.391 -12.352 8.125 1 88.56 86 TRP A C 1
ATOM 675 O O . TRP A 1 86 ? 27.203 -12.578 7.23 1 88.56 86 TRP A O 1
ATOM 685 N N . ASN A 1 87 ? 25.906 -13.203 9.078 1 94.12 87 ASN A N 1
ATOM 686 C CA . ASN A 1 87 ? 25.953 -14.602 8.656 1 94.12 87 ASN A CA 1
ATOM 687 C C . ASN A 1 87 ? 25.156 -14.828 7.375 1 94.12 87 ASN A C 1
ATOM 689 O O . ASN A 1 87 ? 24.031 -14.352 7.242 1 94.12 87 ASN A O 1
ATOM 693 N N . GLY A 1 88 ? 25.75 -15.516 6.402 1 93.44 88 GLY A N 1
ATOM 694 C CA . GLY A 1 88 ? 25.125 -15.719 5.098 1 93.44 88 GLY A CA 1
ATOM 695 C C . GLY A 1 88 ? 23.734 -16.312 5.18 1 93.44 88 GLY A C 1
ATOM 696 O O . GLY A 1 88 ? 22.844 -15.906 4.453 1 93.44 88 GLY A O 1
ATOM 697 N N . TRP A 1 89 ? 23.578 -17.266 6.016 1 96 89 TRP A N 1
ATOM 698 C CA . TRP A 1 89 ? 22.297 -17.938 6.156 1 96 89 TRP A CA 1
ATOM 699 C C . TRP A 1 89 ? 21.25 -17 6.742 1 96 89 TRP A C 1
ATOM 701 O O . TRP A 1 89 ? 20.078 -17.016 6.332 1 96 89 TRP A O 1
ATOM 711 N N . VAL A 1 90 ? 21.656 -16.25 7.684 1 96.44 90 VAL A N 1
ATOM 712 C CA . VAL A 1 90 ? 20.75 -15.289 8.305 1 96.44 90 VAL A CA 1
ATOM 713 C C . VAL A 1 90 ? 20.297 -14.258 7.277 1 96.44 90 VAL A C 1
ATOM 715 O O . VAL A 1 90 ? 19.109 -13.945 7.18 1 96.44 90 VAL A O 1
ATOM 718 N N . GLU A 1 91 ? 21.266 -13.766 6.496 1 97.06 91 GLU A N 1
ATOM 719 C CA . GLU A 1 91 ? 20.953 -12.797 5.445 1 97.06 91 GLU A CA 1
ATOM 720 C C . GLU A 1 91 ? 20.016 -13.398 4.402 1 97.06 91 GLU A C 1
ATOM 722 O O . GLU A 1 91 ? 19.047 -12.75 3.977 1 97.06 91 GLU A O 1
ATOM 727 N N . LEU A 1 92 ? 20.281 -14.625 4.031 1 97.75 92 LEU A N 1
ATOM 728 C CA . LEU A 1 92 ? 19.469 -15.305 3.035 1 97.75 92 LEU A CA 1
ATOM 729 C C . LEU A 1 92 ? 18.016 -15.43 3.508 1 97.75 92 LEU A C 1
ATOM 731 O O . LEU A 1 92 ? 17.094 -15.023 2.801 1 97.75 92 LEU A O 1
ATOM 735 N N . VAL A 1 93 ? 17.828 -15.922 4.695 1 98.12 93 VAL A N 1
ATOM 736 C CA . VAL A 1 93 ? 16.5 -16.141 5.23 1 98.12 93 VAL A CA 1
ATOM 737 C C . VAL A 1 93 ? 15.781 -14.797 5.398 1 98.12 93 VAL A C 1
ATOM 739 O O . VAL A 1 93 ? 14.633 -14.641 4.98 1 98.12 93 VAL A O 1
ATOM 742 N N . ALA A 1 94 ? 16.484 -13.828 5.941 1 98.19 94 ALA A N 1
ATOM 743 C CA . ALA A 1 94 ? 15.898 -12.508 6.152 1 98.19 94 ALA A CA 1
ATOM 744 C C . ALA A 1 94 ? 15.508 -11.867 4.828 1 98.19 94 ALA A C 1
ATOM 746 O O . ALA A 1 94 ? 14.422 -11.281 4.711 1 98.19 94 ALA A O 1
ATOM 747 N N . ALA A 1 95 ? 16.375 -11.984 3.85 1 98.38 95 ALA A N 1
ATOM 748 C CA . ALA A 1 95 ? 16.109 -11.383 2.545 1 98.38 95 ALA A CA 1
ATOM 749 C C . ALA A 1 95 ? 14.875 -12.008 1.896 1 98.38 95 ALA A C 1
ATOM 751 O O . ALA A 1 95 ? 14.008 -11.297 1.382 1 98.38 95 ALA A O 1
ATOM 752 N N . VAL A 1 96 ? 14.781 -13.297 1.942 1 98.44 96 VAL A N 1
ATOM 753 C CA . VAL A 1 96 ? 13.664 -14 1.323 1 98.44 96 VAL A CA 1
ATOM 754 C C . VAL A 1 96 ? 12.367 -13.625 2.033 1 98.44 96 VAL A C 1
ATOM 756 O O . VAL A 1 96 ? 11.359 -13.336 1.385 1 98.44 96 VAL A O 1
ATOM 759 N N . VAL A 1 97 ? 12.414 -13.578 3.338 1 98.56 97 VAL A N 1
ATOM 760 C CA . VAL A 1 97 ? 11.242 -13.258 4.137 1 98.56 97 VAL A CA 1
ATOM 761 C C . VAL A 1 97 ? 10.812 -11.812 3.869 1 98.56 97 VAL A C 1
ATOM 763 O O . VAL A 1 97 ? 9.625 -11.539 3.66 1 98.56 97 VAL A O 1
ATOM 766 N N . LEU A 1 98 ? 11.766 -10.898 3.803 1 98.5 98 LEU A N 1
ATOM 767 C CA . LEU A 1 98 ? 11.453 -9.484 3.613 1 98.5 98 LEU A CA 1
ATOM 768 C C . LEU A 1 98 ? 10.992 -9.219 2.186 1 98.5 98 LEU A C 1
ATOM 770 O O . LEU A 1 98 ? 10.07 -8.43 1.966 1 98.5 98 LEU A O 1
ATOM 774 N N . LEU A 1 99 ? 11.633 -9.859 1.252 1 98.69 99 LEU A N 1
ATOM 775 C CA . LEU A 1 99 ? 11.156 -9.734 -0.12 1 98.69 99 LEU A CA 1
ATOM 776 C C . LEU A 1 99 ? 9.719 -10.227 -0.244 1 98.69 99 LEU A C 1
ATOM 778 O O . LEU A 1 99 ? 8.898 -9.609 -0.925 1 98.69 99 LEU A O 1
ATOM 782 N N . ASP A 1 100 ? 9.422 -11.305 0.42 1 98.69 100 ASP A N 1
ATOM 783 C CA . ASP A 1 100 ? 8.062 -11.828 0.409 1 98.69 100 ASP A CA 1
ATOM 784 C C . ASP A 1 100 ? 7.09 -10.844 1.049 1 98.69 100 ASP A C 1
ATOM 786 O O . ASP A 1 100 ? 5.953 -10.695 0.591 1 98.69 100 ASP A O 1
ATOM 790 N N . PHE A 1 101 ? 7.523 -10.219 2.09 1 98.69 101 PHE A N 1
ATOM 791 C CA . PHE A 1 101 ? 6.703 -9.203 2.746 1 98.69 101 PHE A CA 1
ATOM 792 C C . PHE A 1 101 ? 6.348 -8.086 1.776 1 98.69 101 PHE A C 1
ATOM 794 O O . PHE A 1 101 ? 5.191 -7.664 1.706 1 98.69 101 PHE A O 1
ATOM 801 N N . PHE A 1 102 ? 7.297 -7.602 1.031 1 98.38 102 PHE A N 1
ATOM 802 C CA . PHE A 1 102 ? 7.055 -6.496 0.114 1 98.38 102 PHE A CA 1
ATOM 803 C C . PHE A 1 102 ? 6.172 -6.938 -1.047 1 98.38 102 PHE A C 1
ATOM 805 O O . PHE A 1 102 ? 5.383 -6.148 -1.569 1 98.38 102 PHE A O 1
ATOM 812 N N . ILE A 1 103 ? 6.262 -8.18 -1.42 1 98.25 103 ILE A N 1
ATOM 813 C CA . ILE A 1 103 ? 5.352 -8.703 -2.434 1 98.25 103 ILE A CA 1
ATOM 814 C C . ILE A 1 103 ? 3.932 -8.75 -1.881 1 98.25 103 ILE A C 1
ATOM 816 O O . ILE A 1 103 ? 2.971 -8.453 -2.598 1 98.25 103 ILE A O 1
ATOM 820 N N . TRP A 1 104 ? 3.824 -9.141 -0.646 1 98.62 104 TRP A N 1
ATOM 821 C CA . TRP A 1 104 ? 2.521 -9.102 0.011 1 98.62 104 TRP A CA 1
ATOM 822 C C . TRP A 1 104 ? 1.954 -7.688 0.025 1 98.62 104 TRP A C 1
ATOM 824 O O . TRP A 1 104 ? 0.792 -7.477 -0.329 1 98.62 104 TRP A O 1
ATOM 834 N N . LEU A 1 105 ? 2.803 -6.688 0.385 1 98.5 105 LEU A N 1
ATOM 835 C CA . LEU A 1 105 ? 2.379 -5.289 0.391 1 98.5 105 LEU A CA 1
ATOM 836 C C . LEU A 1 105 ? 1.938 -4.852 -1.001 1 98.5 105 LEU A C 1
ATOM 838 O O . LEU A 1 105 ? 0.924 -4.164 -1.147 1 98.5 105 LEU A O 1
ATOM 842 N N . GLN A 1 106 ? 2.707 -5.234 -1.955 1 98.44 106 GLN A N 1
ATOM 843 C CA . GLN A 1 106 ? 2.361 -4.926 -3.34 1 98.44 106 GLN A CA 1
ATOM 844 C C . GLN A 1 106 ? 0.998 -5.504 -3.707 1 98.44 106 GLN A C 1
ATOM 846 O O . GLN A 1 106 ? 0.185 -4.828 -4.344 1 98.44 106 GLN A O 1
ATOM 851 N N . HIS A 1 107 ? 0.773 -6.719 -3.303 1 98.75 107 HIS A N 1
ATOM 852 C CA . HIS A 1 107 ? -0.487 -7.387 -3.613 1 98.75 107 HIS A CA 1
ATOM 853 C C . HIS A 1 107 ? -1.668 -6.652 -2.99 1 98.75 107 HIS A C 1
ATOM 855 O O . HIS A 1 107 ? -2.68 -6.418 -3.654 1 98.75 107 HIS A O 1
ATOM 861 N N . VAL A 1 108 ? -1.515 -6.227 -1.768 1 98.56 108 VAL A N 1
ATOM 862 C CA . VAL A 1 108 ? -2.559 -5.434 -1.129 1 98.56 108 VAL A CA 1
ATOM 863 C C . VAL A 1 108 ? -2.785 -4.145 -1.917 1 98.56 108 VAL A C 1
ATOM 865 O O . VAL A 1 108 ? -3.926 -3.766 -2.186 1 98.56 108 VAL A O 1
ATOM 868 N N . MET A 1 109 ? -1.741 -3.514 -2.334 1 98.12 109 MET A N 1
ATOM 869 C CA . MET A 1 109 ? -1.814 -2.227 -3.018 1 98.12 109 MET A CA 1
ATOM 870 C C . MET A 1 109 ? -2.539 -2.359 -4.352 1 98.12 109 MET A C 1
ATOM 872 O O . MET A 1 109 ? -3.342 -1.497 -4.715 1 98.12 109 MET A O 1
ATOM 876 N N . VAL A 1 110 ? -2.312 -3.441 -5.059 1 97.94 110 VAL A N 1
ATOM 877 C CA . VAL A 1 110 ? -2.926 -3.564 -6.379 1 97.94 110 VAL A CA 1
ATOM 878 C C . VAL A 1 110 ? -4.406 -3.902 -6.23 1 97.94 110 VAL A C 1
ATOM 880 O O . VAL A 1 110 ? -5.191 -3.697 -7.16 1 97.94 110 VAL A O 1
ATOM 883 N N . HIS A 1 111 ? -4.797 -4.453 -5.125 1 97.38 111 HIS A N 1
ATOM 884 C CA . HIS A 1 111 ? -6.219 -4.645 -4.844 1 97.38 111 HIS A CA 1
ATOM 885 C C . HIS A 1 111 ? -6.863 -3.357 -4.348 1 97.38 111 HIS A C 1
ATOM 887 O O . HIS A 1 111 ? -8.031 -3.096 -4.625 1 97.38 111 HIS A O 1
ATOM 893 N N . ALA A 1 112 ? -6.125 -2.561 -3.635 1 97 112 ALA A N 1
ATOM 894 C CA . ALA A 1 112 ? -6.691 -1.399 -2.953 1 97 112 ALA A CA 1
ATOM 895 C C . ALA A 1 112 ? -6.867 -0.229 -3.916 1 97 112 ALA A C 1
ATOM 897 O O . ALA A 1 112 ? -7.887 0.463 -3.883 1 97 112 ALA A O 1
ATOM 898 N N . ILE A 1 113 ? -5.93 0.042 -4.738 1 97.5 113 ILE A N 1
ATOM 899 C CA . ILE A 1 113 ? -5.895 1.237 -5.57 1 97.5 113 ILE A CA 1
ATOM 900 C C . ILE A 1 113 ? -6.609 0.964 -6.895 1 97.5 113 ILE A C 1
ATOM 902 O O . ILE A 1 113 ? -6.211 0.076 -7.648 1 97.5 113 ILE A O 1
ATOM 906 N N . PRO A 1 114 ? -7.594 1.771 -7.27 1 96.31 114 PRO A N 1
ATOM 907 C CA . PRO A 1 114 ? -8.438 1.489 -8.43 1 96.31 114 PRO A CA 1
ATOM 908 C C . PRO A 1 114 ? -7.637 1.371 -9.727 1 96.31 114 PRO A C 1
ATOM 910 O O . PRO A 1 114 ? -7.859 0.447 -10.516 1 96.31 114 PRO A O 1
ATOM 913 N N . LEU A 1 115 ? -6.707 2.209 -9.945 1 96.5 115 LEU A N 1
ATOM 914 C CA . LEU A 1 115 ? -5.926 2.148 -11.18 1 96.5 115 LEU A CA 1
ATOM 915 C C . LEU A 1 115 ? -5.133 0.848 -11.258 1 96.5 115 LEU A C 1
ATOM 917 O O . LEU A 1 115 ? -5.094 0.201 -12.305 1 96.5 115 LEU A O 1
ATOM 921 N N . PHE A 1 116 ? -4.465 0.436 -10.164 1 97.44 116 PHE A N 1
ATOM 922 C CA . PHE A 1 116 ? -3.682 -0.792 -10.148 1 97.44 116 PHE A CA 1
ATOM 923 C C . PHE A 1 116 ? -4.586 -2.016 -10.234 1 97.44 116 PHE A C 1
ATOM 925 O O . PHE A 1 116 ? -4.219 -3.025 -10.844 1 97.44 116 PHE A O 1
ATOM 932 N N . TRP A 1 117 ? -5.777 -1.9 -9.656 1 96.69 117 TRP A N 1
ATOM 933 C CA . TRP A 1 117 ? -6.75 -2.984 -9.758 1 96.69 117 TRP A CA 1
ATOM 934 C C . TRP A 1 117 ? -7.145 -3.223 -11.211 1 96.69 117 TRP A C 1
ATOM 936 O O . TRP A 1 117 ? -7.336 -4.367 -11.633 1 96.69 117 TRP A O 1
ATOM 946 N N . ARG A 1 118 ? -7.207 -2.209 -11.984 1 95.81 118 ARG A N 1
ATOM 947 C CA . ARG A 1 118 ? -7.562 -2.354 -13.391 1 95.81 118 ARG A CA 1
ATOM 948 C C . ARG A 1 118 ? -6.582 -3.27 -14.117 1 95.81 118 ARG A C 1
ATOM 950 O O . ARG A 1 118 ? -6.957 -3.969 -15.055 1 95.81 118 ARG A O 1
ATOM 957 N N . LEU A 1 119 ? -5.391 -3.238 -13.641 1 96.88 119 LEU A N 1
ATOM 958 C CA . LEU A 1 119 ? -4.387 -4.129 -14.211 1 96.88 119 LEU A CA 1
ATOM 959 C C . LEU A 1 119 ? -4.512 -5.531 -13.625 1 96.88 119 LEU A C 1
ATOM 961 O O . LEU A 1 119 ? -4.59 -6.516 -14.367 1 96.88 119 LEU A O 1
ATOM 965 N N . HIS A 1 120 ? -4.625 -5.59 -12.32 1 97.69 120 HIS A N 1
ATOM 966 C CA . HIS A 1 120 ? -4.562 -6.844 -11.578 1 97.69 120 HIS A CA 1
ATOM 967 C C . HIS A 1 120 ? -5.824 -7.676 -11.797 1 97.69 120 HIS A C 1
ATOM 969 O O . HIS A 1 120 ? -5.785 -8.906 -11.695 1 97.69 120 HIS A O 1
ATOM 975 N N . ARG A 1 121 ? -6.91 -7.008 -12.125 1 96.56 121 ARG A N 1
ATOM 976 C CA . ARG A 1 121 ? -8.18 -7.719 -12.273 1 96.56 121 ARG A CA 1
ATOM 977 C C . ARG A 1 121 ? -8.102 -8.734 -13.406 1 96.56 121 ARG A C 1
ATOM 979 O O . ARG A 1 121 ? -8.859 -9.703 -13.43 1 96.56 121 ARG A O 1
ATOM 986 N N . MET A 1 122 ? -7.184 -8.523 -14.398 1 97.25 122 MET A N 1
ATOM 987 C CA . MET A 1 122 ? -6.98 -9.539 -15.43 1 97.25 122 MET A CA 1
ATOM 988 C C . MET A 1 122 ? -6.668 -10.891 -14.805 1 97.25 122 MET A C 1
ATOM 990 O O . MET A 1 122 ? -7.188 -11.922 -15.242 1 97.25 122 MET A O 1
ATOM 994 N N . HIS A 1 123 ? -5.84 -10.93 -13.781 1 97.88 123 HIS A N 1
ATOM 995 C CA . HIS A 1 123 ? -5.457 -12.109 -13.016 1 97.88 123 HIS A CA 1
ATOM 996 C C . HIS A 1 123 ? -6.668 -12.742 -12.336 1 97.88 123 HIS A C 1
ATOM 998 O O . HIS A 1 123 ? -6.816 -13.969 -12.352 1 97.88 123 HIS A O 1
ATOM 1004 N N . HIS A 1 124 ? -7.566 -11.969 -11.898 1 97.44 124 HIS A N 1
ATOM 1005 C CA . HIS A 1 124 ? -8.734 -12.43 -11.156 1 97.44 124 HIS A CA 1
ATOM 1006 C C . HIS A 1 124 ? -9.891 -12.742 -12.094 1 97.44 124 HIS A C 1
ATOM 1008 O O . HIS A 1 124 ? -10.883 -13.352 -11.68 1 97.44 124 HIS A O 1
ATOM 1014 N N . ALA A 1 125 ? -9.805 -12.375 -13.32 1 96.62 125 ALA A N 1
ATOM 1015 C CA . ALA A 1 125 ? -10.906 -12.547 -14.266 1 96.62 125 ALA A CA 1
ATOM 1016 C C . ALA A 1 125 ? -10.938 -13.969 -14.82 1 96.62 125 ALA A C 1
ATOM 1018 O O . ALA A 1 125 ? -11.844 -14.328 -15.57 1 96.62 125 ALA A O 1
ATOM 1019 N N . ASP A 1 126 ? -9.875 -14.734 -14.492 1 97.62 126 ASP A N 1
ATOM 1020 C CA . ASP A 1 126 ? -9.891 -16.141 -14.891 1 97.62 126 ASP A CA 1
ATOM 1021 C C . ASP A 1 126 ? -11.102 -16.859 -14.312 1 97.62 126 ASP A C 1
ATOM 1023 O O . ASP A 1 126 ? -11.344 -16.797 -13.102 1 97.62 126 ASP A O 1
ATOM 1027 N N . LEU A 1 127 ? -11.859 -17.516 -15.117 1 97 127 LEU A N 1
ATOM 1028 C CA . LEU A 1 127 ? -13.133 -18.078 -14.695 1 97 127 LEU A CA 1
ATOM 1029 C C . LEU A 1 127 ? -12.922 -19.406 -13.961 1 97 127 LEU A C 1
ATOM 1031 O O . LEU A 1 127 ? -13.82 -19.891 -13.273 1 97 127 LEU A O 1
ATOM 1035 N N . ASP A 1 128 ? -11.797 -20 -14.219 1 97.12 128 ASP A N 1
ATOM 1036 C CA . ASP A 1 128 ? -11.391 -21.203 -13.477 1 97.12 128 ASP A CA 1
ATOM 1037 C C . ASP A 1 128 ? -10.062 -20.969 -12.766 1 97.12 128 ASP A C 1
ATOM 1039 O O . ASP A 1 128 ? -9.516 -19.859 -12.789 1 97.12 128 ASP A O 1
ATOM 1043 N N . TYR A 1 129 ? -9.672 -21.906 -12.039 1 96.88 129 TYR A N 1
ATOM 1044 C CA . TYR A 1 129 ? -8.508 -21.828 -11.164 1 96.88 129 TYR A CA 1
ATOM 1045 C C . TYR A 1 129 ? -7.594 -23.031 -11.383 1 96.88 129 TYR A C 1
ATOM 1047 O O . TYR A 1 129 ? -7.973 -24.172 -11.102 1 96.88 129 TYR A O 1
ATOM 1055 N N . ASP A 1 130 ? -6.402 -22.766 -11.969 1 98.12 130 ASP A N 1
ATOM 1056 C CA . ASP A 1 130 ? -5.438 -23.844 -12.156 1 98.12 130 ASP A CA 1
ATOM 1057 C C . ASP A 1 130 ? -4.012 -23.297 -12.25 1 98.12 130 ASP A C 1
ATOM 1059 O O . ASP A 1 130 ? -3.787 -22.109 -12.016 1 98.12 130 ASP A O 1
ATOM 1063 N N . VAL A 1 131 ? -3.07 -24.094 -12.523 1 98.38 131 VAL A N 1
ATOM 1064 C CA . VAL A 1 131 ? -1.651 -23.766 -12.422 1 98.38 131 VAL A CA 1
ATOM 1065 C C . VAL A 1 131 ? -1.324 -22.609 -13.359 1 98.38 131 VAL A C 1
ATOM 1067 O O . VAL A 1 131 ? -0.486 -21.766 -13.039 1 98.38 131 VAL A O 1
ATOM 1070 N N . THR A 1 132 ? -1.999 -22.469 -14.516 1 98.12 132 THR A N 1
ATOM 1071 C CA . THR A 1 132 ? -1.677 -21.406 -15.461 1 98.12 132 THR A CA 1
ATOM 1072 C C . THR A 1 132 ? -2.217 -20.062 -14.984 1 98.12 132 THR A C 1
ATOM 1074 O O . THR A 1 132 ? -1.741 -19 -15.406 1 98.12 132 THR A O 1
ATOM 1077 N N . THR A 1 133 ? -3.236 -20.094 -14.078 1 98.06 133 THR A N 1
ATOM 1078 C CA . THR A 1 133 ? -3.775 -18.859 -13.5 1 98.06 133 THR A CA 1
ATOM 1079 C C . THR A 1 133 ? -2.684 -18.078 -12.781 1 98.06 133 THR A C 1
ATOM 1081 O O . THR A 1 133 ? -2.691 -16.844 -12.789 1 98.06 133 THR A O 1
ATOM 1084 N N . GLY A 1 134 ? -1.725 -18.781 -12.242 1 96.69 134 GLY A N 1
ATOM 1085 C CA . GLY A 1 134 ? -0.652 -18.172 -11.477 1 96.69 134 GLY A CA 1
ATOM 1086 C C . GLY A 1 134 ? 0.285 -17.328 -12.328 1 96.69 134 GLY A C 1
ATOM 1087 O O . GLY A 1 134 ? 1.087 -16.562 -11.805 1 96.69 134 GLY A O 1
ATOM 1088 N N . ALA A 1 135 ? 0.124 -17.453 -13.625 1 92.94 135 ALA A N 1
ATOM 1089 C CA . ALA A 1 135 ? 1.021 -16.719 -14.523 1 92.94 135 ALA A CA 1
ATOM 1090 C C . ALA A 1 135 ? 0.271 -15.648 -15.305 1 92.94 135 ALA A C 1
ATOM 1092 O O . ALA A 1 135 ? 0.854 -14.961 -16.141 1 92.94 135 ALA A O 1
ATOM 1093 N N . ARG A 1 136 ? -0.988 -15.469 -15.008 1 97.25 136 ARG A N 1
ATOM 1094 C CA . ARG A 1 136 ? -1.884 -14.602 -15.766 1 97.25 136 ARG A CA 1
ATOM 1095 C C . ARG A 1 136 ? -1.823 -13.164 -15.25 1 97.25 136 ARG A C 1
ATOM 1097 O O . ARG A 1 136 ? -2.77 -12.688 -14.617 1 97.25 136 ARG A O 1
ATOM 1104 N N . PHE A 1 137 ? -0.728 -12.461 -15.578 1 98.19 137 PHE A N 1
ATOM 1105 C CA . PHE A 1 137 ? -0.586 -11.078 -15.141 1 98.19 137 PHE A CA 1
ATOM 1106 C C . PHE A 1 137 ? -0.382 -10.148 -16.328 1 98.19 137 PHE A C 1
ATOM 1108 O O . PHE A 1 137 ? 0.338 -10.484 -17.266 1 98.19 137 PHE A O 1
ATOM 1115 N N . HIS A 1 138 ? -0.962 -9.047 -16.297 1 98.62 138 HIS A N 1
ATOM 1116 C CA . HIS A 1 138 ? -0.802 -8.047 -17.344 1 98.62 138 HIS A CA 1
ATOM 1117 C C . HIS A 1 138 ? 0.65 -7.594 -17.453 1 98.62 138 HIS A C 1
ATOM 1119 O O . HIS A 1 138 ? 1.332 -7.418 -16.438 1 98.62 138 HIS A O 1
ATOM 1125 N N . PRO A 1 139 ? 1.13 -7.344 -18.656 1 98.25 139 PRO A N 1
ATOM 1126 C CA . PRO A 1 139 ? 2.533 -6.973 -18.844 1 98.25 139 PRO A CA 1
ATOM 1127 C C . PRO A 1 139 ? 2.922 -5.719 -18.062 1 98.25 139 PRO A C 1
ATOM 1129 O O . PRO A 1 139 ? 4.02 -5.652 -17.5 1 98.25 139 PRO A O 1
ATOM 1132 N N . ILE A 1 140 ? 2.066 -4.734 -17.984 1 98.19 140 ILE A N 1
ATOM 1133 C CA . ILE A 1 140 ? 2.365 -3.504 -17.25 1 98.19 140 ILE A CA 1
ATOM 1134 C C . ILE A 1 140 ? 2.525 -3.809 -15.766 1 98.19 140 ILE A C 1
ATOM 1136 O O . ILE A 1 140 ? 3.371 -3.219 -15.094 1 98.19 140 ILE A O 1
ATOM 1140 N N . GLU A 1 141 ? 1.696 -4.684 -15.273 1 98.19 141 GLU A N 1
ATOM 1141 C CA . GLU A 1 141 ? 1.819 -5.086 -13.875 1 98.19 141 GLU A CA 1
ATOM 1142 C C . GLU A 1 141 ? 3.148 -5.789 -13.617 1 98.19 141 GLU A C 1
ATOM 1144 O O . GLU A 1 141 ? 3.777 -5.578 -12.578 1 98.19 141 GLU A O 1
ATOM 1149 N N . ILE A 1 142 ? 3.59 -6.609 -14.547 1 98 142 ILE A N 1
ATOM 1150 C CA . ILE A 1 142 ? 4.863 -7.309 -14.414 1 98 142 ILE A CA 1
ATOM 1151 C C . ILE A 1 142 ? 6.008 -6.297 -14.375 1 98 142 ILE A C 1
ATOM 1153 O O . ILE A 1 142 ? 6.914 -6.41 -13.547 1 98 142 ILE A O 1
ATOM 1157 N N . LEU A 1 143 ? 5.938 -5.348 -15.234 1 98.06 143 LEU A N 1
ATOM 1158 C CA . LEU A 1 143 ? 6.969 -4.316 -15.242 1 98.06 143 LEU A CA 1
ATOM 1159 C C . LEU A 1 143 ? 6.98 -3.547 -13.93 1 98.06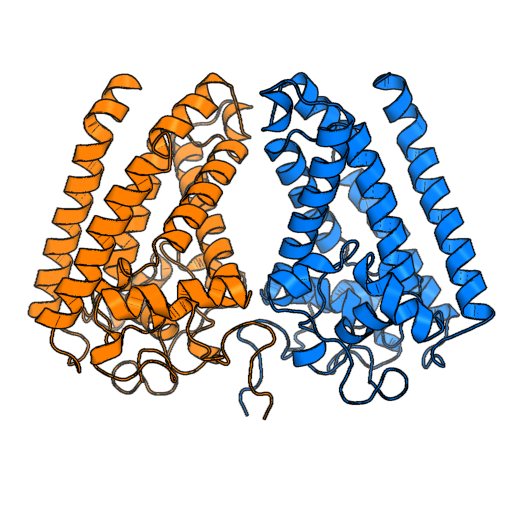 143 LEU A C 1
ATOM 1161 O O . LEU A 1 143 ? 8.047 -3.252 -13.383 1 98.06 143 LEU A O 1
ATOM 1165 N N . LEU A 1 144 ? 5.797 -3.219 -13.438 1 97.56 144 LEU A N 1
ATOM 1166 C CA . LEU A 1 144 ? 5.688 -2.529 -12.156 1 97.56 144 LEU A CA 1
ATOM 1167 C C . LEU A 1 144 ? 6.242 -3.387 -11.023 1 97.56 144 LEU A C 1
ATOM 1169 O O . LEU A 1 144 ? 6.973 -2.891 -10.164 1 97.56 144 LEU A O 1
ATOM 1173 N N . SER A 1 145 ? 5.906 -4.641 -11.016 1 97.62 145 SER A N 1
ATOM 1174 C CA . SER A 1 145 ? 6.402 -5.57 -10.008 1 97.62 145 SER A CA 1
ATOM 1175 C C . SER A 1 145 ? 7.926 -5.66 -10.039 1 97.62 145 SER A C 1
ATOM 1177 O O . SER A 1 145 ? 8.57 -5.719 -8.984 1 97.62 145 SER A O 1
ATOM 1179 N N . LEU A 1 146 ? 8.5 -5.668 -11.227 1 97.69 146 LEU A N 1
ATOM 1180 C CA . LEU A 1 146 ? 9.953 -5.715 -11.359 1 97.69 146 LEU A CA 1
ATOM 1181 C C . LEU A 1 146 ? 10.586 -4.441 -10.82 1 97.69 146 LEU A C 1
ATOM 1183 O O . LEU A 1 146 ? 11.617 -4.5 -10.141 1 97.69 146 LEU A O 1
ATOM 1187 N N . ALA A 1 147 ? 9.984 -3.344 -11.109 1 97 147 ALA A N 1
ATOM 1188 C CA . ALA A 1 147 ? 10.484 -2.076 -10.586 1 97 147 ALA A CA 1
ATOM 1189 C C . ALA A 1 147 ? 10.484 -2.078 -9.062 1 97 147 ALA A C 1
ATOM 1191 O O . ALA A 1 147 ? 11.453 -1.638 -8.43 1 97 147 ALA A O 1
ATOM 1192 N N . ILE A 1 148 ? 9.445 -2.557 -8.477 1 97.75 148 ILE A N 1
ATOM 1193 C CA . ILE A 1 148 ? 9.328 -2.65 -7.027 1 97.75 148 ILE A CA 1
ATOM 1194 C C . ILE A 1 148 ? 10.398 -3.596 -6.484 1 97.75 148 ILE A C 1
ATOM 1196 O O . ILE A 1 148 ? 11.055 -3.297 -5.484 1 97.75 148 ILE A O 1
ATOM 1200 N N . LYS A 1 149 ? 10.578 -4.699 -7.188 1 98.12 149 LYS A N 1
ATOM 1201 C CA . LYS A 1 149 ? 11.594 -5.664 -6.766 1 98.12 149 LYS A CA 1
ATOM 1202 C C . LYS A 1 149 ? 12.984 -5.043 -6.793 1 98.12 149 LYS A C 1
ATOM 1204 O O . LYS A 1 149 ? 13.781 -5.238 -5.871 1 98.12 149 LYS A O 1
ATOM 1209 N N . PHE A 1 150 ? 13.273 -4.293 -7.82 1 97.81 150 PHE A N 1
ATOM 1210 C CA . PHE A 1 150 ? 14.555 -3.598 -7.898 1 97.81 150 PHE A CA 1
ATOM 1211 C C . PHE A 1 150 ? 14.734 -2.656 -6.715 1 97.81 150 PHE A C 1
ATOM 1213 O O . PHE A 1 150 ? 15.789 -2.631 -6.086 1 97.81 150 PHE A O 1
ATOM 1220 N N . ALA A 1 151 ? 13.703 -1.937 -6.398 1 98 151 ALA A N 1
ATOM 1221 C CA . ALA A 1 151 ? 13.75 -0.984 -5.293 1 98 151 ALA A CA 1
ATOM 1222 C C . ALA A 1 151 ? 14.016 -1.695 -3.969 1 98 151 ALA A C 1
ATOM 1224 O O . ALA A 1 151 ? 14.852 -1.258 -3.178 1 98 151 ALA A O 1
ATOM 1225 N N . VAL A 1 152 ? 13.367 -2.773 -3.744 1 98.56 152 VAL A N 1
ATOM 1226 C CA . VAL A 1 152 ? 13.492 -3.506 -2.488 1 98.56 152 VAL A CA 1
ATOM 1227 C C . VAL A 1 152 ? 14.883 -4.141 -2.396 1 98.56 152 VAL A C 1
ATOM 1229 O O . VAL A 1 152 ? 15.492 -4.148 -1.328 1 98.56 152 VAL A O 1
ATOM 1232 N N . ILE A 1 153 ? 15.328 -4.668 -3.508 1 98.5 153 ILE A N 1
ATOM 1233 C CA . ILE A 1 153 ? 16.672 -5.246 -3.545 1 98.5 153 ILE A CA 1
ATOM 1234 C C . ILE A 1 153 ? 17.703 -4.18 -3.199 1 98.5 153 ILE A C 1
ATOM 1236 O O . ILE A 1 153 ? 18.625 -4.43 -2.418 1 98.5 153 ILE A O 1
ATOM 1240 N N . ALA A 1 154 ? 17.547 -2.971 -3.736 1 97.44 154 ALA A N 1
ATOM 1241 C CA . ALA A 1 154 ? 18.469 -1.869 -3.443 1 97.44 154 ALA A CA 1
ATOM 1242 C C . ALA A 1 154 ? 18.375 -1.459 -1.976 1 97.44 154 ALA A C 1
ATOM 1244 O O . ALA A 1 154 ? 19.391 -1.172 -1.34 1 97.44 154 ALA A O 1
ATOM 1245 N N . LEU A 1 155 ? 17.25 -1.461 -1.468 1 97.5 155 LEU A N 1
ATOM 1246 C CA . LEU A 1 155 ? 17.016 -1.042 -0.09 1 97.5 155 LEU A CA 1
ATOM 1247 C C . LEU A 1 155 ? 17.609 -2.047 0.892 1 97.5 155 LEU A C 1
ATOM 1249 O O . LEU A 1 155 ? 18.25 -1.661 1.872 1 97.5 155 LEU A O 1
ATOM 1253 N N . LEU A 1 156 ? 17.422 -3.271 0.601 1 97.69 156 LEU A N 1
ATOM 1254 C CA . LEU A 1 156 ? 17.875 -4.32 1.508 1 97.69 156 LEU A CA 1
ATOM 1255 C C . LEU A 1 156 ? 19.344 -4.629 1.286 1 97.69 156 LEU A C 1
ATOM 1257 O O . LEU A 1 156 ? 20.078 -4.898 2.24 1 97.69 156 LEU A O 1
ATOM 1261 N N . GLY A 1 157 ? 19.75 -4.527 0.031 1 97.19 157 GLY A N 1
ATOM 1262 C CA . GLY A 1 157 ? 21.031 -5.086 -0.349 1 97.19 157 GLY A CA 1
ATOM 1263 C C . GLY A 1 157 ? 21.047 -6.602 -0.372 1 97.19 157 GLY A C 1
ATOM 1264 O O . GLY A 1 157 ? 21.984 -7.23 0.12 1 97.19 157 GLY A O 1
ATOM 1265 N N . ALA A 1 158 ? 19.984 -7.172 -0.841 1 97.88 158 ALA A N 1
ATOM 1266 C CA . ALA A 1 158 ? 19.875 -8.625 -0.884 1 97.88 158 ALA A CA 1
ATOM 1267 C C . ALA A 1 158 ? 20.922 -9.227 -1.816 1 97.88 158 ALA A C 1
ATOM 1269 O O . ALA A 1 158 ? 21.125 -8.734 -2.928 1 97.88 158 ALA A O 1
ATOM 1270 N N . SER A 1 159 ? 21.531 -10.281 -1.425 1 97.38 159 SER A N 1
ATOM 1271 C CA . SER A 1 159 ? 22.562 -10.922 -2.232 1 97.38 159 SER A CA 1
ATOM 1272 C C . SER A 1 159 ? 21.984 -11.555 -3.486 1 97.38 159 SER A C 1
ATOM 1274 O O . SER A 1 159 ? 20.797 -11.922 -3.51 1 97.38 159 SER A O 1
ATOM 1276 N N . PRO A 1 160 ? 22.797 -11.695 -4.516 1 97.5 160 PRO A N 1
ATOM 1277 C CA . PRO A 1 160 ? 22.328 -12.336 -5.746 1 97.5 160 PRO A CA 1
ATOM 1278 C C . PRO A 1 160 ? 21.75 -13.727 -5.504 1 97.5 160 PRO A C 1
ATOM 1280 O O . PRO A 1 160 ? 20.719 -14.078 -6.09 1 97.5 160 PRO A O 1
ATOM 1283 N N . VAL A 1 161 ? 22.375 -14.484 -4.641 1 97.31 161 VAL A N 1
ATOM 1284 C CA . VAL A 1 161 ? 21.891 -15.828 -4.359 1 97.31 161 VAL A CA 1
ATOM 1285 C C . VAL A 1 161 ? 20.531 -15.75 -3.664 1 97.31 161 VAL A C 1
ATOM 1287 O O . VAL A 1 161 ? 19.625 -16.531 -3.969 1 97.31 161 VAL A O 1
ATOM 1290 N N . SER A 1 162 ? 20.359 -14.812 -2.686 1 98.25 162 SER A N 1
ATOM 1291 C CA . SER A 1 162 ? 19.078 -14.641 -2.006 1 98.25 162 SER A CA 1
ATOM 1292 C C . SER A 1 162 ? 17.969 -14.25 -2.988 1 98.25 162 SER A C 1
ATOM 1294 O O . SER A 1 162 ? 16.859 -14.758 -2.902 1 98.25 162 SER A O 1
ATOM 1296 N N . VAL A 1 163 ? 18.312 -13.398 -3.922 1 98.56 163 VAL A N 1
ATOM 1297 C CA . VAL A 1 163 ? 17.344 -12.945 -4.914 1 98.56 163 VAL A CA 1
ATOM 1298 C C . VAL A 1 163 ? 16.953 -14.102 -5.832 1 98.56 163 VAL A C 1
ATOM 1300 O O . VAL A 1 163 ? 15.773 -14.289 -6.145 1 98.56 163 VAL A O 1
ATOM 1303 N N . LEU A 1 164 ? 17.953 -14.867 -6.258 1 98.25 164 LEU A N 1
ATOM 1304 C CA . LEU A 1 164 ? 17.672 -16.016 -7.105 1 98.25 164 LEU A CA 1
ATOM 1305 C C . LEU A 1 164 ? 16.734 -17 -6.402 1 98.25 164 LEU A C 1
ATOM 1307 O O . LEU A 1 164 ? 15.75 -17.438 -6.98 1 98.25 164 LEU A O 1
ATOM 1311 N N . ILE A 1 165 ? 17.094 -17.312 -5.172 1 98.25 165 ILE A N 1
ATOM 1312 C CA . ILE A 1 165 ? 16.281 -18.25 -4.402 1 98.25 165 ILE A CA 1
ATOM 1313 C C . ILE A 1 165 ? 14.867 -17.703 -4.246 1 98.25 165 ILE A C 1
ATOM 1315 O O . ILE A 1 165 ? 13.883 -18.438 -4.422 1 98.25 165 ILE A O 1
ATOM 1319 N N . PHE A 1 166 ? 14.781 -16.484 -3.955 1 98.62 166 PHE A N 1
ATOM 1320 C CA . PHE A 1 166 ? 13.469 -15.867 -3.801 1 98.62 166 PHE A CA 1
ATOM 1321 C C . PHE A 1 166 ? 12.664 -15.977 -5.09 1 98.62 166 PHE A C 1
ATOM 1323 O O . PHE A 1 166 ? 11.477 -16.312 -5.062 1 98.62 166 PHE A O 1
ATOM 1330 N N . GLU A 1 167 ? 13.25 -15.672 -6.219 1 97.62 167 GLU A N 1
ATOM 1331 C CA . GLU A 1 167 ? 12.555 -15.711 -7.5 1 97.62 167 GLU A CA 1
ATOM 1332 C C . GLU A 1 167 ? 12.047 -17.109 -7.812 1 97.62 167 GLU A C 1
ATOM 1334 O O . GLU A 1 167 ? 10.922 -17.281 -8.297 1 97.62 167 GLU A O 1
ATOM 1339 N N . VAL A 1 168 ? 12.844 -18.031 -7.551 1 97.75 168 VAL A N 1
ATOM 1340 C CA . VAL A 1 168 ? 12.461 -19.422 -7.805 1 97.75 168 VAL A CA 1
ATOM 1341 C C . VAL A 1 168 ? 11.312 -19.812 -6.887 1 97.75 168 VAL A C 1
ATOM 1343 O O . VAL A 1 168 ? 10.312 -20.391 -7.34 1 97.75 168 VAL A O 1
ATOM 1346 N N . VAL A 1 169 ? 11.445 -19.484 -5.625 1 98.06 169 VAL A N 1
ATOM 1347 C CA . VAL A 1 169 ? 10.422 -19.828 -4.641 1 98.06 169 VAL A CA 1
ATOM 1348 C C . VAL A 1 169 ? 9.117 -19.109 -4.973 1 98.06 169 VAL A C 1
ATOM 1350 O O . VAL A 1 169 ? 8.039 -19.688 -4.902 1 98.06 169 VAL A O 1
ATOM 1353 N N . LEU A 1 170 ? 9.242 -17.875 -5.316 1 97.5 170 LEU A N 1
ATOM 1354 C CA . LEU A 1 170 ? 8.07 -17.078 -5.656 1 97.5 170 LEU A CA 1
ATOM 1355 C C . LEU A 1 170 ? 7.301 -17.703 -6.816 1 97.5 170 LEU A C 1
ATOM 1357 O O . LEU A 1 170 ? 6.082 -17.875 -6.738 1 97.5 170 LEU A O 1
ATOM 1361 N N . ASN A 1 171 ? 7.98 -18.047 -7.828 1 96.69 171 ASN A N 1
ATOM 1362 C CA . ASN A 1 171 ? 7.359 -18.656 -8.992 1 96.69 171 ASN A CA 1
ATOM 1363 C C . ASN A 1 171 ? 6.766 -20.031 -8.648 1 96.69 171 ASN A C 1
ATOM 1365 O O . ASN A 1 171 ? 5.648 -20.344 -9.062 1 96.69 171 ASN A O 1
ATOM 1369 N N . ALA A 1 172 ? 7.52 -20.797 -7.926 1 97.56 172 ALA A N 1
ATOM 1370 C CA . ALA A 1 172 ? 7.074 -22.125 -7.531 1 97.56 172 ALA A CA 1
ATOM 1371 C C . ALA A 1 172 ? 5.797 -22.047 -6.703 1 97.56 172 ALA A C 1
ATOM 1373 O O . ALA A 1 172 ? 4.84 -22.781 -6.965 1 97.56 172 ALA A O 1
ATOM 1374 N N . THR A 1 173 ? 5.773 -21.188 -5.754 1 97.75 173 THR A N 1
ATOM 1375 C CA . THR A 1 173 ? 4.617 -21.094 -4.871 1 97.75 173 THR A CA 1
ATOM 1376 C C . THR A 1 173 ? 3.43 -20.469 -5.602 1 97.75 173 THR A C 1
ATOM 1378 O O . THR A 1 173 ? 2.277 -20.812 -5.324 1 97.75 173 THR A O 1
ATOM 1381 N N . ALA A 1 174 ? 3.701 -19.562 -6.512 1 97.44 174 ALA A N 1
ATOM 1382 C CA . ALA A 1 174 ? 2.615 -19.016 -7.324 1 97.44 174 ALA A CA 1
ATOM 1383 C C . ALA A 1 174 ? 1.911 -20.125 -8.109 1 97.44 174 ALA A C 1
ATOM 1385 O O . ALA A 1 174 ? 0.68 -20.172 -8.148 1 97.44 174 ALA A O 1
ATOM 1386 N N . MET A 1 175 ? 2.682 -21.016 -8.688 1 97.94 175 MET A N 1
ATOM 1387 C CA . MET A 1 175 ? 2.105 -22.125 -9.438 1 97.94 175 MET A CA 1
ATOM 1388 C C . MET A 1 175 ? 1.378 -23.094 -8.508 1 97.94 175 MET A C 1
ATOM 1390 O O . MET A 1 175 ? 0.288 -23.562 -8.828 1 97.94 175 MET A O 1
ATOM 1394 N N . PHE A 1 176 ? 1.956 -23.328 -7.367 1 98.31 176 PHE A N 1
ATOM 1395 C CA . PHE A 1 176 ? 1.368 -24.234 -6.387 1 98.31 176 PHE A CA 1
ATOM 1396 C C . PHE A 1 176 ? 0.056 -23.672 -5.852 1 98.31 176 PHE A C 1
ATOM 1398 O O . PHE A 1 176 ? -0.979 -24.344 -5.91 1 98.31 176 PHE A O 1
ATOM 1405 N N . ASN A 1 177 ? 0.047 -22.406 -5.387 1 98.19 177 ASN A N 1
ATOM 1406 C CA . ASN A 1 177 ? -1.129 -21.875 -4.707 1 98.19 177 ASN A CA 1
ATOM 1407 C C . ASN A 1 177 ? -2.242 -21.531 -5.691 1 98.19 177 ASN A C 1
ATOM 1409 O O . ASN A 1 177 ? -3.389 -21.312 -5.289 1 98.19 177 ASN A O 1
ATOM 1413 N N . HIS A 1 178 ? -1.999 -21.562 -6.988 1 98.44 178 HIS A N 1
ATOM 1414 C CA . HIS A 1 178 ? -3.039 -21.359 -7.992 1 98.44 178 HIS A CA 1
ATOM 1415 C C . HIS A 1 178 ? -3.451 -22.688 -8.625 1 98.44 178 HIS A C 1
ATOM 1417 O O . HIS A 1 178 ? -4.305 -22.719 -9.516 1 98.44 178 HIS A O 1
ATOM 1423 N N . SER A 1 179 ? -2.924 -23.734 -8.188 1 98.12 179 SER A N 1
ATOM 1424 C CA . SER A 1 179 ? -3.232 -25.016 -8.82 1 98.12 179 SER A CA 1
ATOM 1425 C C . SER A 1 179 ? -4.617 -25.5 -8.422 1 98.12 179 SER A C 1
ATOM 1427 O O . SER A 1 179 ? -5.125 -25.156 -7.352 1 98.12 179 SER A O 1
ATOM 1429 N N . ASN A 1 180 ? -5.203 -26.281 -9.25 1 98.38 180 ASN A N 1
ATOM 1430 C CA . ASN A 1 180 ? -6.5 -26.906 -9.008 1 98.38 180 ASN A CA 1
ATOM 1431 C C . ASN A 1 180 ? -6.352 -28.281 -8.367 1 98.38 180 ASN A C 1
ATOM 1433 O O . ASN A 1 180 ? -7.195 -29.156 -8.562 1 98.38 180 ASN A O 1
ATOM 1437 N N . VAL A 1 181 ? -5.262 -28.5 -7.656 1 98.06 181 VAL A N 1
ATOM 1438 C CA . VAL A 1 181 ? -5.008 -29.797 -7.039 1 98.06 181 VAL A CA 1
ATOM 1439 C C . VAL A 1 181 ? -5.844 -29.938 -5.77 1 98.06 181 VAL A C 1
ATOM 1441 O O . VAL A 1 181 ? -6.059 -28.969 -5.051 1 98.06 181 VAL A O 1
ATOM 1444 N N . LYS A 1 182 ? -6.25 -31.078 -5.492 1 97.56 182 LYS A N 1
ATOM 1445 C CA . LYS A 1 182 ? -6.961 -31.406 -4.258 1 97.56 182 LYS A CA 1
ATOM 1446 C C . LYS A 1 182 ? -6.008 -31.969 -3.205 1 97.56 182 LYS A C 1
ATOM 1448 O O . LYS A 1 182 ? -5.48 -33.062 -3.367 1 97.56 182 LYS A O 1
ATOM 1453 N N . LEU A 1 183 ? -5.797 -31.203 -2.166 1 97.06 183 LEU A N 1
ATOM 1454 C CA . LEU A 1 183 ? -5.062 -31.688 -1 1 97.06 183 LEU A CA 1
ATOM 1455 C C . LEU A 1 183 ? -6.008 -32.281 0.037 1 97.06 183 LEU A C 1
ATOM 1457 O O . LEU A 1 183 ? -7.09 -31.734 0.277 1 97.06 183 LEU A O 1
ATOM 1461 N N . PRO A 1 184 ? -5.566 -33.469 0.642 1 96.94 184 PRO A N 1
ATOM 1462 C CA . PRO A 1 184 ? -6.355 -33.875 1.802 1 96.94 184 PRO A CA 1
ATOM 1463 C C . PRO A 1 184 ? -6.492 -32.781 2.852 1 96.94 184 PRO A C 1
ATOM 1465 O O . PRO A 1 184 ? -5.527 -32.062 3.133 1 96.94 184 PRO A O 1
ATOM 1468 N N . LEU A 1 185 ? -7.629 -32.656 3.406 1 95.62 185 LEU A N 1
ATOM 1469 C CA . LEU A 1 185 ? -7.965 -31.531 4.273 1 95.62 185 LEU A CA 1
ATOM 1470 C C . LEU A 1 185 ? -7.016 -31.469 5.465 1 95.62 185 LEU A C 1
ATOM 1472 O O . LEU A 1 185 ? -6.613 -30.391 5.883 1 95.62 185 LEU A O 1
ATOM 1476 N N . GLY A 1 186 ? -6.75 -32.625 6.082 1 96.56 186 GLY A N 1
ATOM 1477 C CA . GLY A 1 186 ? -5.801 -32.656 7.188 1 96.56 186 GLY A CA 1
ATOM 1478 C C . GLY A 1 186 ? -4.434 -32.125 6.809 1 96.56 186 GLY A C 1
ATOM 1479 O O . GLY A 1 186 ? -3.814 -31.375 7.582 1 96.56 186 GLY A O 1
ATOM 1480 N N . LEU A 1 187 ? -3.953 -32.5 5.652 1 97.31 187 LEU A N 1
ATOM 1481 C CA . LEU A 1 187 ? -2.668 -32 5.16 1 97.31 187 LEU A CA 1
ATOM 1482 C C . LEU A 1 187 ? -2.725 -30.516 4.867 1 97.31 187 LEU A C 1
ATOM 1484 O O . LEU A 1 187 ? -1.791 -29.781 5.191 1 97.31 187 LEU A O 1
ATOM 1488 N N . ASP A 1 188 ? -3.779 -30.094 4.23 1 97.62 188 ASP A N 1
ATOM 1489 C CA . ASP A 1 188 ? -3.957 -28.672 3.965 1 97.62 188 ASP A CA 1
ATOM 1490 C C . ASP A 1 188 ? -3.881 -27.859 5.254 1 97.62 188 ASP A C 1
ATOM 1492 O O . ASP A 1 188 ? -3.238 -26.797 5.293 1 97.62 188 ASP A O 1
ATOM 1496 N N . ALA A 1 189 ? -4.516 -28.344 6.332 1 96.81 189 ALA A N 1
ATOM 1497 C CA . ALA A 1 189 ? -4.578 -27.641 7.605 1 96.81 189 ALA A CA 1
ATOM 1498 C C . ALA A 1 189 ? -3.184 -27.422 8.18 1 96.81 189 ALA A C 1
ATOM 1500 O O . ALA A 1 189 ? -2.902 -26.359 8.766 1 96.81 189 ALA A O 1
ATOM 1501 N N . VAL A 1 190 ? -2.303 -28.359 7.988 1 97.62 190 VAL A N 1
ATOM 1502 C CA . VAL A 1 190 ? -0.945 -28.266 8.516 1 97.62 190 VAL A CA 1
ATOM 1503 C C . VAL A 1 190 ? -0.077 -27.438 7.566 1 97.62 190 VAL A C 1
ATOM 1505 O O . VAL A 1 190 ? 0.657 -26.547 8 1 97.62 190 VAL A O 1
ATOM 1508 N N . LEU A 1 191 ? -0.193 -27.703 6.273 1 97.75 191 LEU A N 1
ATOM 1509 C CA . LEU A 1 191 ? 0.64 -27.047 5.266 1 97.75 191 LEU A CA 1
ATOM 1510 C C . LEU A 1 191 ? 0.386 -25.547 5.238 1 97.75 191 LEU A C 1
ATOM 1512 O O . LEU A 1 191 ? 1.312 -24.766 5.027 1 97.75 191 LEU A O 1
ATOM 1516 N N . ARG A 1 192 ? -0.854 -25.156 5.461 1 97.06 192 ARG A N 1
ATOM 1517 C CA . ARG A 1 192 ? -1.22 -23.75 5.328 1 97.06 192 ARG A CA 1
ATOM 1518 C C . ARG A 1 192 ? -0.643 -22.922 6.477 1 97.06 192 ARG A C 1
ATOM 1520 O O . ARG A 1 192 ? -0.717 -21.688 6.461 1 97.06 192 ARG A O 1
ATOM 1527 N N . LEU A 1 193 ? -0.025 -23.578 7.488 1 97.25 193 LEU A N 1
ATOM 1528 C CA . LEU A 1 193 ? 0.709 -22.875 8.531 1 97.25 193 LEU A CA 1
ATOM 1529 C C . LEU A 1 193 ? 2.088 -22.438 8.031 1 97.25 193 LEU A C 1
ATOM 1531 O O . LEU A 1 193 ? 2.732 -21.578 8.641 1 97.25 193 LEU A O 1
ATOM 1535 N N . LEU A 1 194 ? 2.521 -23.016 6.926 1 97.5 194 LEU A N 1
ATOM 1536 C CA . LEU A 1 194 ? 3.9 -22.812 6.496 1 97.5 194 LEU A CA 1
ATOM 1537 C C . LEU A 1 194 ? 3.949 -22.203 5.102 1 97.5 194 LEU A C 1
ATOM 1539 O O . LEU A 1 194 ? 4.895 -21.484 4.77 1 97.5 194 LEU A O 1
ATOM 1543 N N . VAL A 1 195 ? 3.002 -22.547 4.312 1 98.25 195 VAL A N 1
ATOM 1544 C CA . VAL A 1 195 ? 2.969 -22.078 2.934 1 98.25 195 VAL A CA 1
ATOM 1545 C C . VAL A 1 195 ? 1.526 -21.797 2.521 1 98.25 195 VAL A C 1
ATOM 1547 O O . VAL A 1 195 ? 0.592 -22.406 3.037 1 98.25 195 VAL A O 1
ATOM 1550 N N . VAL A 1 196 ? 1.293 -20.844 1.645 1 98.62 196 VAL A N 1
ATOM 1551 C CA . VAL A 1 196 ? -0.039 -20.562 1.125 1 98.62 196 VAL A CA 1
ATOM 1552 C C . VAL A 1 196 ? -0.513 -21.703 0.24 1 98.62 196 VAL A C 1
ATOM 1554 O O . VAL A 1 196 ? 0.066 -21.969 -0.818 1 98.62 196 VAL A O 1
ATOM 1557 N N . THR A 1 197 ? -1.517 -22.391 0.663 1 98.5 197 THR A N 1
ATOM 1558 C CA . THR A 1 197 ? -2.016 -23.562 -0.066 1 98.5 197 THR A CA 1
ATOM 1559 C C . THR A 1 197 ? -3.004 -23.141 -1.147 1 98.5 197 THR A C 1
ATOM 1561 O O . THR A 1 197 ? -3.484 -22 -1.147 1 98.5 197 THR A O 1
ATOM 1564 N N . PRO A 1 198 ? -3.297 -24.062 -2.041 1 98.38 198 PRO A N 1
ATOM 1565 C CA . PRO A 1 198 ? -4.273 -23.75 -3.088 1 98.38 198 PRO A CA 1
ATOM 1566 C C . PRO A 1 198 ? -5.641 -23.359 -2.525 1 98.38 198 PRO A C 1
ATOM 1568 O O . PRO A 1 198 ? -6.219 -22.359 -2.945 1 98.38 198 PRO A O 1
ATOM 1571 N N . ASP A 1 199 ? -6.133 -24.062 -1.56 1 98.25 199 ASP A N 1
ATOM 1572 C CA . ASP A 1 199 ? -7.422 -23.734 -0.968 1 98.25 199 ASP A CA 1
ATOM 1573 C C . ASP A 1 199 ? -7.391 -22.344 -0.331 1 98.25 199 ASP A C 1
ATOM 1575 O O . ASP A 1 199 ? -8.336 -21.562 -0.475 1 98.25 199 ASP A O 1
ATOM 1579 N N . MET A 1 200 ? -6.305 -22.078 0.354 1 98.12 200 MET A N 1
ATOM 1580 C CA . MET A 1 200 ? -6.172 -20.781 0.998 1 98.12 200 MET A CA 1
ATOM 1581 C C . MET A 1 200 ? -6.219 -19.656 -0.034 1 98.12 200 MET A C 1
ATOM 1583 O O . MET A 1 200 ? -6.992 -18.703 0.11 1 98.12 200 MET A O 1
ATOM 1587 N N . HIS A 1 201 ? -5.453 -19.797 -1.059 1 98.69 201 HIS A N 1
ATOM 1588 C CA . HIS A 1 201 ? -5.348 -18.719 -2.029 1 98.69 201 HIS A CA 1
ATOM 1589 C C . HIS A 1 201 ? -6.566 -18.672 -2.943 1 98.69 201 HIS A C 1
ATOM 1591 O O . HIS A 1 201 ? -6.922 -17.625 -3.465 1 98.69 201 HIS A O 1
ATOM 1597 N N . ARG A 1 202 ? -7.234 -19.812 -3.102 1 98.5 202 ARG A N 1
ATOM 1598 C CA . ARG A 1 202 ? -8.438 -19.859 -3.926 1 98.5 202 ARG A CA 1
ATOM 1599 C C . ARG A 1 202 ? -9.516 -18.938 -3.365 1 98.5 202 ARG A C 1
ATOM 1601 O O . ARG A 1 202 ? -10.266 -18.312 -4.121 1 98.5 202 ARG A O 1
ATOM 1608 N N . VAL A 1 203 ? -9.648 -18.797 -2.045 1 98.25 203 VAL A N 1
ATOM 1609 C CA . VAL A 1 203 ? -10.578 -17.859 -1.419 1 98.25 203 VAL A CA 1
ATOM 1610 C C . VAL A 1 203 ? -10.367 -16.469 -1.997 1 98.25 203 VAL A C 1
ATOM 1612 O O . VAL A 1 203 ? -11.336 -15.758 -2.287 1 98.25 203 VAL A O 1
ATOM 1615 N N . HIS A 1 204 ? -9.125 -16.078 -2.221 1 98.44 204 HIS A N 1
ATOM 1616 C CA . HIS A 1 204 ? -8.711 -14.789 -2.766 1 98.44 204 HIS A CA 1
ATOM 1617 C C . HIS A 1 204 ? -9.258 -14.586 -4.176 1 98.44 204 HIS A C 1
ATOM 1619 O O . HIS A 1 204 ? -9.461 -13.453 -4.613 1 98.44 204 HIS A O 1
ATOM 1625 N N . HIS A 1 205 ? -9.539 -15.602 -4.891 1 98.25 205 HIS A N 1
ATOM 1626 C CA . HIS A 1 205 ? -10 -15.508 -6.27 1 98.25 205 HIS A CA 1
ATOM 1627 C C . HIS A 1 205 ? -11.516 -15.641 -6.352 1 98.25 205 HIS A C 1
ATOM 1629 O O . HIS A 1 205 ? -12.07 -15.852 -7.434 1 98.25 205 HIS A O 1
ATOM 1635 N N . SER A 1 206 ? -12.203 -15.516 -5.215 1 96.75 206 SER A N 1
ATOM 1636 C CA . SER A 1 206 ? -13.664 -15.523 -5.141 1 96.75 206 SER A CA 1
ATOM 1637 C C . SER A 1 206 ? -14.25 -14.297 -5.836 1 96.75 206 SER A C 1
ATOM 1639 O O . SER A 1 206 ? -13.656 -13.219 -5.82 1 96.75 206 SER A O 1
ATOM 1641 N N . ALA A 1 207 ? -15.438 -14.461 -6.324 1 94.94 207 ALA A N 1
ATOM 1642 C CA . ALA A 1 207 ? -16.172 -13.352 -6.922 1 94.94 207 ALA A CA 1
ATOM 1643 C C . ALA A 1 207 ? -16.75 -12.43 -5.852 1 94.94 207 ALA A C 1
ATOM 1645 O O . ALA A 1 207 ? -17.172 -11.312 -6.145 1 94.94 207 ALA A O 1
ATOM 1646 N N . ILE A 1 208 ? -16.828 -12.883 -4.664 1 93.19 208 ILE A N 1
ATOM 1647 C CA . ILE A 1 208 ? -17.297 -12.07 -3.549 1 93.19 208 ILE A CA 1
ATOM 1648 C C . ILE A 1 208 ? -16.188 -11.125 -3.094 1 93.19 208 ILE A C 1
ATOM 1650 O O . ILE A 1 208 ? -15.094 -11.57 -2.738 1 93.19 208 ILE A O 1
ATOM 1654 N N . ALA A 1 209 ? -16.453 -9.891 -2.977 1 92.25 209 ALA A N 1
ATOM 1655 C CA . ALA A 1 209 ? -15.453 -8.844 -2.77 1 92.25 209 ALA A CA 1
ATOM 1656 C C . ALA A 1 209 ? -14.695 -9.055 -1.461 1 92.25 209 ALA A C 1
ATOM 1658 O O . ALA A 1 209 ? -13.477 -8.906 -1.411 1 92.25 209 ALA A O 1
ATOM 1659 N N . ARG A 1 210 ? -15.422 -9.398 -0.356 1 92.25 210 ARG A N 1
ATOM 1660 C CA . ARG A 1 210 ? -14.773 -9.586 0.937 1 92.25 210 ARG A CA 1
ATOM 1661 C C . ARG A 1 210 ? -13.766 -10.727 0.883 1 92.25 210 ARG A C 1
ATOM 1663 O O . ARG A 1 210 ? -12.711 -10.664 1.518 1 92.25 210 ARG A O 1
ATOM 1670 N N . GLU A 1 211 ? -14.078 -11.789 0.171 1 95.88 211 GLU A N 1
ATOM 1671 C CA . GLU A 1 211 ? -13.18 -12.93 -0.005 1 95.88 211 GLU A CA 1
ATOM 1672 C C . GLU A 1 211 ? -12.031 -12.586 -0.954 1 95.88 211 GLU A C 1
ATOM 1674 O O . GLU A 1 211 ? -10.875 -12.891 -0.668 1 95.88 211 GLU A O 1
ATOM 1679 N N . CYS A 1 212 ? -12.367 -11.859 -2.053 1 96.31 212 CYS A N 1
ATOM 1680 C CA . CYS A 1 212 ? -11.375 -11.438 -3.039 1 96.31 212 CYS A CA 1
ATOM 1681 C C . CYS A 1 212 ? -10.305 -10.57 -2.398 1 96.31 212 CYS A C 1
ATOM 1683 O O . CYS A 1 212 ? -9.141 -10.594 -2.82 1 96.31 212 CYS A O 1
ATOM 1685 N N . ASN A 1 213 ? -10.734 -9.844 -1.37 1 96.19 213 ASN A N 1
ATOM 1686 C CA . ASN A 1 213 ? -9.812 -8.93 -0.689 1 96.19 213 ASN A CA 1
ATOM 1687 C C . ASN A 1 213 ? -9.297 -9.531 0.613 1 96.19 213 ASN A C 1
ATOM 1689 O O . ASN A 1 213 ? -9.273 -8.859 1.646 1 96.19 213 ASN A O 1
ATOM 1693 N N . SER A 1 214 ? -8.945 -10.742 0.529 1 97.25 214 SER A N 1
ATOM 1694 C CA . SER A 1 214 ? -8.305 -11.5 1.6 1 97.25 214 SER A CA 1
ATOM 1695 C C . SER A 1 214 ? -7.207 -12.414 1.053 1 97.25 214 SER A C 1
ATOM 1697 O O . SER A 1 214 ? -7.082 -12.578 -0.163 1 97.25 214 SER A O 1
ATOM 1699 N N . ASN A 1 215 ? -6.293 -12.875 1.954 1 98.56 215 ASN A N 1
ATOM 1700 C CA . ASN A 1 215 ? -5.289 -13.883 1.633 1 98.56 215 ASN A CA 1
ATOM 1701 C C . ASN A 1 215 ? -4.398 -13.438 0.474 1 98.56 215 ASN A C 1
ATOM 1703 O O . ASN A 1 215 ? -4.312 -14.125 -0.546 1 98.56 215 ASN A O 1
ATOM 1707 N N . PHE A 1 216 ? -3.666 -12.391 0.66 1 98.56 216 PHE A N 1
ATOM 1708 C CA . PHE A 1 216 ? -2.84 -11.766 -0.364 1 98.56 216 PHE A CA 1
ATOM 1709 C C . PHE A 1 216 ? -1.489 -12.461 -0.475 1 98.56 216 PHE A C 1
ATOM 1711 O O . PHE A 1 216 ? -0.738 -12.227 -1.423 1 98.56 216 PHE A O 1
ATOM 1718 N N . GLY A 1 217 ? -1.201 -13.289 0.457 1 97.38 217 GLY A N 1
ATOM 1719 C CA . GLY A 1 217 ? 0.112 -13.914 0.503 1 97.38 217 GLY A CA 1
ATOM 1720 C C . GLY A 1 217 ? 0.395 -14.797 -0.693 1 97.38 217 GLY A C 1
ATOM 1721 O O . GLY A 1 217 ? -0.504 -15.477 -1.195 1 97.38 217 GLY A O 1
ATOM 1722 N N . PHE A 1 218 ? 1.687 -14.828 -1.067 1 91.5 218 PHE A N 1
ATOM 1723 C CA . PHE A 1 218 ? 2.115 -15.719 -2.141 1 91.5 218 PHE A CA 1
ATOM 1724 C C . PHE A 1 218 ? 2.84 -16.938 -1.578 1 91.5 218 PHE A C 1
ATOM 1726 O O . PHE A 1 218 ? 2.371 -18.062 -1.725 1 91.5 218 PHE A O 1
ATOM 1733 N N . ASN A 1 219 ? 3.916 -16.625 -0.855 1 96 219 ASN A N 1
ATOM 1734 C CA . ASN A 1 219 ? 4.73 -17.719 -0.308 1 96 219 ASN A CA 1
ATOM 1735 C C . ASN A 1 219 ? 4.34 -18.031 1.131 1 96 219 ASN A C 1
ATOM 1737 O O . ASN A 1 219 ? 3.85 -19.125 1.415 1 96 219 ASN A O 1
ATOM 1741 N N . LEU A 1 220 ? 4.469 -17.047 1.963 1 97.69 220 LEU A N 1
ATOM 1742 C CA . LEU A 1 220 ? 4.262 -17.234 3.395 1 97.69 220 LEU A CA 1
ATOM 1743 C C . LEU A 1 220 ? 2.848 -16.844 3.799 1 97.69 220 LEU A C 1
ATOM 1745 O O . LEU A 1 220 ? 2.354 -15.781 3.391 1 97.69 220 LEU A O 1
ATOM 1749 N N . PRO A 1 221 ? 2.174 -17.703 4.59 1 97.75 221 PRO A N 1
ATOM 1750 C CA . PRO A 1 221 ? 0.808 -17.422 5.031 1 97.75 221 PRO A CA 1
ATOM 1751 C C . PRO A 1 221 ? 0.758 -16.453 6.219 1 97.75 221 PRO A C 1
ATOM 1753 O O . PRO A 1 221 ? -0.326 -16.047 6.641 1 97.75 221 PRO A O 1
ATOM 1756 N N . TRP A 1 222 ? 1.853 -15.984 6.699 1 98.44 222 TRP A N 1
ATOM 1757 C CA . TRP A 1 222 ? 1.961 -15.297 7.984 1 98.44 222 TRP A CA 1
ATOM 1758 C C . TRP A 1 222 ? 1.473 -13.859 7.875 1 98.44 222 TRP A C 1
ATOM 1760 O O . TRP A 1 222 ? 0.895 -13.32 8.82 1 98.44 222 TRP A O 1
ATOM 1770 N N . TRP A 1 223 ? 1.712 -13.234 6.773 1 98.5 223 TRP A N 1
ATOM 1771 C CA . TRP A 1 223 ? 1.4 -11.82 6.637 1 98.5 223 TRP A CA 1
ATOM 1772 C C . TRP A 1 223 ? -0.103 -11.578 6.734 1 98.5 223 TRP A C 1
ATOM 1774 O O . TRP A 1 223 ? -0.546 -10.664 7.434 1 98.5 223 TRP A O 1
ATOM 1784 N N . ASP A 1 224 ? -0.857 -12.422 6.105 1 98.44 224 ASP A N 1
ATOM 1785 C CA . ASP A 1 224 ? -2.309 -12.273 6.172 1 98.44 224 ASP A CA 1
ATOM 1786 C C . ASP A 1 224 ? -2.812 -12.445 7.602 1 98.44 224 ASP A C 1
ATOM 1788 O O . ASP A 1 224 ? -3.732 -11.742 8.031 1 98.44 224 ASP A O 1
ATOM 1792 N N . ARG A 1 225 ? -2.24 -13.344 8.258 1 97.56 225 ARG A N 1
ATOM 1793 C CA . ARG A 1 225 ? -2.631 -13.57 9.641 1 97.56 225 ARG A CA 1
ATOM 1794 C C . ARG A 1 225 ? -2.195 -12.406 10.531 1 97.56 225 ARG A C 1
ATOM 1796 O O . ARG A 1 225 ? -2.988 -11.891 11.32 1 97.56 225 ARG A O 1
ATOM 1803 N N . LEU A 1 226 ? -0.997 -11.969 10.359 1 97.88 226 LEU A N 1
ATOM 1804 C CA . LEU A 1 226 ? -0.419 -10.914 11.188 1 97.88 226 LEU A CA 1
ATOM 1805 C C . LEU A 1 226 ? -1.132 -9.586 10.945 1 97.88 226 LEU A C 1
ATOM 1807 O O . LEU A 1 226 ? -1.37 -8.828 11.891 1 97.88 226 LEU A O 1
ATOM 1811 N N . PHE A 1 227 ? -1.482 -9.336 9.742 1 97.69 227 PHE A N 1
ATOM 1812 C CA . PHE A 1 227 ? -1.97 -8 9.398 1 97.69 227 PHE A CA 1
ATOM 1813 C C . PHE A 1 227 ? -3.484 -8.008 9.227 1 97.69 227 PHE A C 1
ATOM 1815 O O . PHE A 1 227 ? -4.074 -6.988 8.852 1 97.69 227 PHE A O 1
ATOM 1822 N N . GLY A 1 228 ? -4.168 -9.141 9.445 1 95.94 228 GLY A N 1
ATOM 1823 C CA . GLY A 1 228 ? -5.613 -9.188 9.625 1 95.94 228 GLY A CA 1
ATOM 1824 C C . GLY A 1 228 ? -6.371 -9.391 8.32 1 95.94 228 GLY A C 1
ATOM 1825 O O . GLY A 1 228 ? -7.547 -9.031 8.227 1 95.94 228 GLY A O 1
ATOM 1826 N N . THR A 1 229 ? -5.738 -9.961 7.332 1 97.19 229 THR A N 1
ATOM 1827 C CA . THR A 1 229 ? -6.41 -10.141 6.051 1 97.19 229 THR A CA 1
ATOM 1828 C C . THR A 1 229 ? -6.652 -11.617 5.766 1 97.19 229 THR A C 1
ATOM 1830 O O . THR A 1 229 ? -7 -11.992 4.645 1 97.19 229 THR A O 1
ATOM 1833 N N . TYR A 1 230 ? -6.477 -12.477 6.746 1 97.5 230 TYR A N 1
ATOM 1834 C CA . TYR A 1 230 ? -6.641 -13.914 6.578 1 97.5 230 TYR A CA 1
ATOM 1835 C C . TYR A 1 230 ? -8.117 -14.305 6.598 1 97.5 230 TYR A C 1
ATOM 1837 O O . TYR A 1 230 ? -8.883 -13.805 7.422 1 97.5 230 TYR A O 1
ATOM 1845 N N . MET A 1 231 ? -8.523 -15.094 5.695 1 97.12 231 MET A N 1
ATOM 1846 C CA . MET A 1 231 ? -9.828 -15.742 5.656 1 97.12 231 MET A CA 1
ATOM 1847 C C . MET A 1 231 ? -9.688 -17.234 5.395 1 97.12 231 MET A C 1
ATOM 1849 O O . MET A 1 231 ? -9.203 -17.641 4.332 1 97.12 231 MET A O 1
ATOM 1853 N N . ALA A 1 232 ? -10.195 -18.016 6.23 1 96.5 232 ALA A N 1
ATOM 1854 C CA . ALA A 1 232 ? -9.906 -19.453 6.242 1 96.5 232 ALA A CA 1
ATOM 1855 C C . ALA A 1 232 ? -10.688 -20.172 5.145 1 96.5 232 ALA A C 1
ATOM 1857 O O . ALA A 1 232 ? -10.156 -21.078 4.492 1 96.5 232 ALA A O 1
ATOM 1858 N N . GLN A 1 233 ? -11.953 -19.828 5.027 1 97 233 GLN A N 1
ATOM 1859 C CA . GLN A 1 233 ? -12.844 -20.547 4.125 1 97 233 GLN A CA 1
ATOM 1860 C C . GLN A 1 233 ? -13.781 -19.594 3.398 1 97 233 GLN A C 1
ATOM 1862 O O . GLN A 1 233 ? -14.203 -18.578 3.961 1 97 233 GLN A O 1
ATOM 1867 N N . PRO A 1 234 ? -14.062 -19.922 2.201 1 97.44 234 PRO A N 1
ATOM 1868 C CA . PRO A 1 234 ? -15.094 -19.125 1.521 1 97.44 234 PRO A CA 1
ATOM 1869 C C . PRO A 1 234 ? -16.5 -19.469 2.002 1 97.44 234 PRO A C 1
ATOM 1871 O O . PRO A 1 234 ? -16.766 -20.594 2.41 1 97.44 234 PRO A O 1
ATOM 1874 N N . GLN A 1 235 ? -17.359 -18.516 1.823 1 95.75 235 GLN A N 1
ATOM 1875 C CA . GLN A 1 235 ? -18.719 -18.641 2.34 1 95.75 235 GLN A CA 1
ATOM 1876 C C . GLN A 1 235 ? -19.453 -19.797 1.678 1 95.75 235 GLN A C 1
ATOM 1878 O O . GLN A 1 235 ? -20.203 -20.516 2.336 1 95.75 235 GLN A O 1
ATOM 1883 N N . ASP A 1 236 ? -19.266 -20.109 0.446 1 97.38 236 ASP A N 1
ATOM 18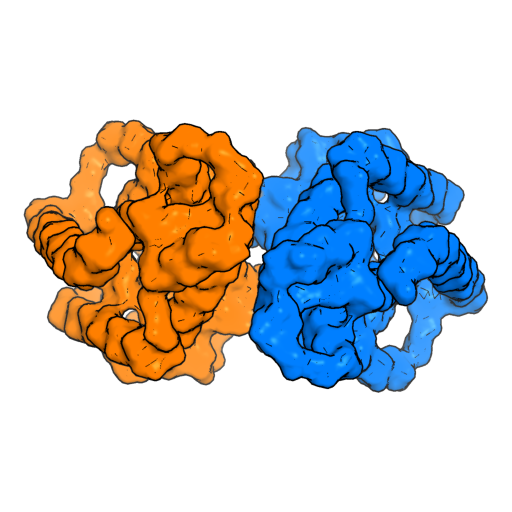84 C CA . ASP A 1 236 ? -20.016 -21.109 -0.294 1 97.38 236 ASP A CA 1
ATOM 1885 C C . ASP A 1 236 ? -19.203 -22.406 -0.447 1 97.38 236 ASP A C 1
ATOM 1887 O O . ASP A 1 236 ? -19.531 -23.25 -1.282 1 97.38 236 ASP A O 1
ATOM 1891 N N . GLY A 1 237 ? -18.109 -22.453 0.256 1 97.25 237 GLY A N 1
ATOM 1892 C CA . GLY A 1 237 ? -17.234 -23.594 0.112 1 97.25 237 GLY A CA 1
ATOM 1893 C C . GLY A 1 237 ? -16.406 -23.562 -1.161 1 97.25 237 GLY A C 1
ATOM 1894 O O . GLY A 1 237 ? -16.719 -22.812 -2.09 1 97.25 237 GLY A O 1
ATOM 1895 N N . HIS A 1 238 ? -15.375 -24.406 -1.274 1 96.56 238 HIS A N 1
ATOM 1896 C CA . HIS A 1 238 ? -14.414 -24.344 -2.375 1 96.56 238 HIS A CA 1
ATOM 1897 C C . HIS A 1 238 ? -15.023 -24.906 -3.66 1 96.56 238 HIS A C 1
ATOM 1899 O O . HIS A 1 238 ? -14.617 -24.516 -4.758 1 96.56 238 HIS A O 1
ATOM 1905 N N . VAL A 1 239 ? -15.914 -25.812 -3.564 1 96 239 VAL A N 1
ATOM 1906 C CA . VAL A 1 239 ? -16.562 -26.359 -4.75 1 96 239 VAL A CA 1
ATOM 1907 C C . VAL A 1 239 ? -17.688 -25.438 -5.207 1 96 239 VAL A C 1
ATOM 1909 O O . VAL A 1 239 ? -17.844 -25.188 -6.406 1 96 239 VAL A O 1
ATOM 1912 N N . GLY A 1 240 ? -18.391 -24.828 -4.25 1 96.44 240 GLY A N 1
ATOM 1913 C CA . GLY A 1 240 ? -19.578 -24.031 -4.555 1 96.44 240 GLY A CA 1
ATOM 1914 C C . GLY A 1 240 ? -19.25 -22.578 -4.855 1 96.44 240 GLY A C 1
ATOM 1915 O O . GLY A 1 240 ? -20.062 -21.875 -5.457 1 96.44 240 GLY A O 1
ATOM 1916 N N . MET A 1 241 ? -18.094 -22.109 -4.539 1 96.81 241 MET A N 1
ATOM 1917 C CA . MET A 1 241 ? -17.75 -20.703 -4.727 1 96.81 241 MET A CA 1
ATOM 1918 C C . MET A 1 241 ? -17.656 -20.359 -6.207 1 96.81 241 MET A C 1
ATOM 1920 O O . MET A 1 241 ? -17.312 -21.219 -7.027 1 96.81 241 MET A O 1
ATOM 1924 N N . THR A 1 242 ? -17.969 -19.156 -6.523 1 96.75 242 THR A N 1
ATOM 1925 C CA . THR A 1 242 ? -17.781 -18.641 -7.871 1 96.75 242 THR A CA 1
ATOM 1926 C C . THR A 1 242 ? -16.406 -17.984 -8.008 1 96.75 242 THR A C 1
ATOM 1928 O O . THR A 1 242 ? -16.047 -17.125 -7.207 1 96.75 242 THR A O 1
ATOM 1931 N N . ILE A 1 243 ? -15.641 -18.453 -8.984 1 97.12 243 ILE A N 1
ATOM 1932 C CA . ILE A 1 243 ? -14.305 -17.922 -9.258 1 97.12 243 ILE A CA 1
ATOM 1933 C C . ILE A 1 243 ? -14.391 -16.844 -10.328 1 97.12 243 ILE A C 1
ATOM 1935 O O . ILE A 1 243 ? -15.195 -16.953 -11.258 1 97.12 243 ILE A O 1
ATOM 1939 N N . GLY A 1 244 ? -13.539 -15.914 -10.211 1 94.75 244 GLY A N 1
ATOM 1940 C CA . GLY A 1 244 ? -13.5 -14.844 -11.203 1 94.75 244 GLY A CA 1
ATOM 1941 C C . GLY A 1 244 ? -14.117 -13.547 -10.695 1 94.75 244 GLY A C 1
ATOM 1942 O O . GLY A 1 244 ? -14.102 -13.273 -9.5 1 94.75 244 GLY A O 1
ATOM 1943 N N . LEU A 1 245 ? -14.516 -12.695 -11.594 1 93.88 245 LEU A N 1
ATOM 1944 C CA . LEU A 1 245 ? -15.109 -11.398 -11.289 1 93.88 245 LEU A CA 1
ATOM 1945 C C . LEU A 1 245 ? -16.531 -11.32 -11.82 1 93.88 245 LEU A C 1
ATOM 1947 O O . LEU A 1 245 ? -16.906 -12.047 -12.75 1 93.88 245 LEU A O 1
ATOM 1951 N N . ASP A 1 246 ? -17.281 -10.406 -11.336 1 88.81 246 ASP A N 1
ATOM 1952 C CA . ASP A 1 246 ? -18.672 -10.227 -11.766 1 88.81 246 ASP A CA 1
ATOM 1953 C C . ASP A 1 246 ? -18.75 -9.594 -13.148 1 88.81 246 ASP A C 1
ATOM 1955 O O . ASP A 1 246 ? -19.719 -9.781 -13.875 1 88.81 246 ASP A O 1
ATOM 1959 N N . VAL A 1 247 ? -17.812 -8.836 -13.664 1 87.5 247 VAL A N 1
ATOM 1960 C CA . VAL A 1 247 ? -17.906 -8.016 -14.867 1 87.5 247 VAL A CA 1
ATOM 1961 C C . VAL A 1 247 ? -17.297 -8.766 -16.047 1 87.5 247 VAL A C 1
ATOM 1963 O O . VAL A 1 247 ? -17.578 -8.438 -17.203 1 87.5 247 VAL A O 1
ATOM 1966 N N . PHE A 1 248 ? -16.453 -9.805 -16.141 1 91.44 248 PHE A N 1
ATOM 1967 C CA . PHE A 1 248 ? -15.758 -10.586 -17.172 1 91.44 248 PHE A CA 1
ATOM 1968 C C . PHE A 1 248 ? -16.094 -12.062 -17.047 1 91.44 248 PHE A C 1
ATOM 1970 O O . PHE A 1 248 ? -15.281 -12.859 -16.578 1 91.44 248 PHE A O 1
ATOM 1977 N N . ARG A 1 249 ? -17.297 -12.461 -17.703 1 93.75 249 ARG A N 1
ATOM 1978 C CA . ARG A 1 249 ? -17.719 -13.836 -17.453 1 93.75 249 ARG A CA 1
ATOM 1979 C C . ARG A 1 249 ? -17.953 -14.586 -18.75 1 93.75 249 ARG A C 1
ATOM 1981 O O . ARG A 1 249 ? -18.266 -15.773 -18.75 1 93.75 249 ARG A O 1
ATOM 1988 N N . GLU A 1 250 ? -17.703 -13.906 -19.812 1 94.56 250 GLU A N 1
ATOM 1989 C CA . GLU A 1 250 ? -17.891 -14.562 -21.094 1 94.56 250 GLU A CA 1
ATOM 1990 C C . GLU A 1 250 ? -16.625 -15.281 -21.547 1 94.56 250 GLU A C 1
ATOM 1992 O O . GLU A 1 250 ? -15.516 -14.852 -21.234 1 94.56 250 GLU A O 1
ATOM 1997 N N . GLU A 1 251 ? -16.781 -16.297 -22.297 1 94.25 251 GLU A N 1
ATOM 1998 C CA . GLU A 1 251 ? -15.641 -17.062 -22.812 1 94.25 251 GLU A CA 1
ATOM 1999 C C . GLU A 1 251 ? -14.688 -16.156 -23.594 1 94.25 251 GLU A C 1
ATOM 2001 O O . GLU A 1 251 ? -13.469 -16.344 -23.516 1 94.25 251 GLU A O 1
ATOM 2006 N N . ARG A 1 252 ? -15.203 -15.242 -24.328 1 94.31 252 ARG A N 1
ATOM 2007 C CA . ARG A 1 252 ? -14.383 -14.336 -25.109 1 94.31 252 ARG A CA 1
ATOM 2008 C C . ARG A 1 252 ? -13.414 -13.555 -24.234 1 94.31 252 ARG A C 1
ATOM 2010 O O . ARG A 1 252 ? -12.328 -13.172 -24.672 1 94.31 252 ARG A O 1
ATOM 2017 N N . ASP A 1 253 ? -13.758 -13.344 -22.969 1 95.31 253 ASP A N 1
ATOM 2018 C CA . ASP A 1 253 ? -12.922 -12.586 -22.047 1 95.31 253 ASP A CA 1
ATOM 2019 C C . ASP A 1 253 ? -11.656 -13.359 -21.688 1 95.31 253 ASP A C 1
ATOM 2021 O O . ASP A 1 253 ? -10.695 -12.781 -21.172 1 95.31 253 ASP A O 1
ATOM 2025 N N . GLU A 1 254 ? -11.633 -14.617 -22.031 1 96.88 254 GLU A N 1
ATOM 2026 C CA . GLU A 1 254 ? -10.484 -15.469 -21.734 1 96.88 254 GLU A CA 1
ATOM 2027 C C . GLU A 1 254 ? -9.445 -15.414 -22.844 1 96.88 254 GLU A C 1
ATOM 2029 O O . GLU A 1 254 ? -8.328 -15.914 -22.688 1 96.88 254 GLU A O 1
ATOM 2034 N N . ARG A 1 255 ? -9.797 -14.828 -23.984 1 97.69 255 ARG A N 1
ATOM 2035 C CA . ARG A 1 255 ? -8.852 -14.734 -25.094 1 97.69 255 ARG A CA 1
ATOM 2036 C C . ARG A 1 255 ? -7.727 -13.758 -24.766 1 97.69 255 ARG A C 1
ATOM 2038 O O . ARG A 1 255 ? -7.961 -12.703 -24.172 1 97.69 255 ARG A O 1
ATOM 2045 N N . LEU A 1 256 ? -6.566 -14.086 -25.297 1 97.81 256 LEU A N 1
ATOM 2046 C CA . LEU A 1 256 ? -5.371 -13.305 -24.984 1 97.81 256 LEU A CA 1
ATOM 2047 C C . LEU A 1 256 ? -5.566 -11.844 -25.359 1 97.81 256 LEU A C 1
ATOM 2049 O O . LEU A 1 256 ? -5.242 -10.945 -24.578 1 97.81 256 LEU A O 1
ATOM 2053 N N . ASP A 1 257 ? -6.121 -11.555 -26.562 1 97.81 257 ASP A N 1
ATOM 2054 C CA . ASP A 1 257 ? -6.293 -10.18 -27.016 1 97.81 257 ASP A CA 1
ATOM 2055 C C . ASP A 1 257 ? -7.289 -9.43 -26.125 1 97.81 257 ASP A C 1
ATOM 2057 O O . ASP A 1 257 ? -7.109 -8.242 -25.844 1 97.81 257 ASP A O 1
ATOM 2061 N N . GLN A 1 258 ? -8.344 -10.125 -25.625 1 97.25 258 GLN A N 1
ATOM 2062 C CA . GLN A 1 258 ? -9.344 -9.5 -24.75 1 97.25 258 GLN A CA 1
ATOM 2063 C C . GLN A 1 258 ? -8.797 -9.289 -23.344 1 97.25 258 GLN A C 1
ATOM 2065 O O . GLN A 1 258 ? -9.109 -8.289 -22.703 1 97.25 258 GLN A O 1
ATOM 2070 N N . MET A 1 259 ? -7.961 -10.203 -22.859 1 97.25 259 MET A N 1
ATOM 2071 C CA . MET A 1 259 ? -7.289 -10.055 -21.562 1 97.25 259 MET A CA 1
ATOM 2072 C C . MET A 1 259 ? -6.453 -8.773 -21.547 1 97.25 259 MET A C 1
ATOM 2074 O O . MET A 1 259 ? -6.512 -8.016 -20.578 1 97.25 259 MET A O 1
ATOM 2078 N N . LEU A 1 260 ? -5.773 -8.5 -22.625 1 97.88 260 LEU A N 1
ATOM 2079 C CA . LEU A 1 260 ? -4.789 -7.422 -22.688 1 97.88 260 LEU A CA 1
ATOM 2080 C C . LEU A 1 260 ? -5.473 -6.059 -22.672 1 97.88 260 LEU A C 1
ATOM 2082 O O . LEU A 1 260 ? -4.887 -5.07 -22.219 1 97.88 260 LEU A O 1
ATOM 2086 N N . ILE A 1 261 ? -6.766 -5.988 -23.078 1 96.81 261 ILE A N 1
ATOM 2087 C CA . ILE A 1 261 ? -7.414 -4.684 -23.141 1 96.81 261 ILE A CA 1
ATOM 2088 C C . ILE A 1 261 ? -8.383 -4.531 -21.969 1 96.81 261 ILE A C 1
ATOM 2090 O O . ILE A 1 261 ? -9.086 -3.52 -21.859 1 96.81 261 ILE A O 1
ATOM 2094 N N . GLN A 1 262 ? -8.43 -5.461 -21.047 1 94.19 262 GLN A N 1
ATOM 2095 C CA . GLN A 1 262 ? -9.336 -5.43 -19.906 1 94.19 262 GLN A CA 1
ATOM 2096 C C . GLN A 1 262 ? -9.117 -4.168 -19.078 1 94.19 262 GLN A C 1
ATOM 2098 O O . GLN A 1 262 ? -10.086 -3.568 -18.594 1 94.19 262 GLN A O 1
ATOM 2103 N N . PRO A 1 263 ? -7.883 -3.688 -18.906 1 94.62 263 PRO A N 1
ATOM 2104 C CA . PRO A 1 263 ? -7.691 -2.479 -18.109 1 94.62 263 PRO A CA 1
ATOM 2105 C C . PRO A 1 263 ? -8.352 -1.249 -18.719 1 94.62 263 PRO A C 1
ATOM 2107 O O . PRO A 1 263 ? -8.609 -0.267 -18.016 1 94.62 263 PRO A O 1
ATOM 2110 N N . LEU A 1 264 ? -8.625 -1.31 -20 1 94 264 LEU A N 1
ATOM 2111 C CA . LEU A 1 264 ? -9.18 -0.159 -20.688 1 94 264 LEU A CA 1
ATOM 2112 C C . LEU A 1 264 ? -10.711 -0.215 -20.703 1 94 264 LEU A C 1
ATOM 2114 O O . LEU A 1 264 ? -11.367 0.755 -21.078 1 94 264 LEU A O 1
ATOM 2118 N N . ARG A 1 265 ? -11.211 -1.324 -20.297 1 91.56 265 ARG A N 1
ATOM 2119 C CA . ARG A 1 265 ? -12.664 -1.473 -20.281 1 91.56 265 ARG A CA 1
ATOM 2120 C C . ARG A 1 265 ? -13.25 -0.909 -18.984 1 91.56 265 ARG A C 1
ATOM 2122 O O . ARG A 1 265 ? -12.672 -1.068 -17.922 1 91.56 265 ARG A O 1
ATOM 2129 N N . ASP A 1 266 ? -14.273 -0.043 -19.156 1 76.69 266 ASP A N 1
ATOM 2130 C CA . ASP A 1 266 ? -14.914 0.592 -18 1 76.69 266 ASP A CA 1
ATOM 2131 C C . ASP A 1 266 ? -15.828 -0.387 -17.281 1 76.69 266 ASP A C 1
ATOM 2133 O O . ASP A 1 266 ? -17.016 -0.508 -17.609 1 76.69 266 ASP A O 1
ATOM 2137 N N . ALA A 1 267 ? -15.375 -1.295 -16.703 1 65.38 267 ALA A N 1
ATOM 2138 C CA . ALA A 1 267 ? -16.125 -2.203 -15.852 1 65.38 267 ALA A CA 1
ATOM 2139 C C . ALA A 1 267 ? -15.805 -1.962 -14.383 1 65.38 267 ALA A C 1
ATOM 2141 O O . ALA A 1 267 ? -14.664 -2.135 -13.953 1 65.38 267 ALA A O 1
ATOM 2142 N N . GLN A 1 268 ? -16.656 -1.092 -13.797 1 62.16 268 GLN A N 1
ATOM 2143 C CA . GLN A 1 268 ? -16.391 -0.706 -12.414 1 62.16 268 GLN A CA 1
ATOM 2144 C C . GLN A 1 268 ? -16.656 -1.863 -11.461 1 62.16 268 GLN A C 1
ATOM 2146 O O . GLN A 1 268 ? -17.75 -2.451 -11.477 1 62.16 268 GLN A O 1
ATOM 2151 N N . GLY A 1 269 ? -15.602 -2.684 -11.07 1 64.5 269 GLY A N 1
ATOM 2152 C CA . GLY A 1 269 ? -15.781 -3.654 -10 1 64.5 269 GLY A CA 1
ATOM 2153 C C . GLY A 1 269 ? -15.82 -3.025 -8.617 1 64.5 269 GLY A C 1
ATOM 2154 O O . GLY A 1 269 ? -15.578 -1.827 -8.469 1 64.5 269 GLY A O 1
ATOM 2155 N N . GLN A 1 270 ? -16.375 -3.736 -7.727 1 79.44 270 GLN A N 1
ATOM 2156 C CA . GLN A 1 270 ? -16.594 -3.287 -6.355 1 79.44 270 GLN A CA 1
ATOM 2157 C C . GLN A 1 270 ? -15.484 -3.779 -5.43 1 79.44 270 GLN A C 1
ATOM 2159 O O . GLN A 1 270 ? -15.719 -4.031 -4.246 1 79.44 270 GLN A O 1
ATOM 2164 N N . TYR A 1 271 ? -14.234 -3.842 -6.078 1 87.81 271 TYR A N 1
ATOM 2165 C CA . TYR A 1 271 ? -13.242 -4.574 -5.301 1 87.81 271 TYR A CA 1
ATOM 2166 C C . TYR A 1 271 ? -12.219 -3.625 -4.699 1 87.81 271 TYR A C 1
ATOM 2168 O O . TYR A 1 271 ? -11.727 -3.854 -3.588 1 87.81 271 TYR A O 1
ATOM 2176 N N . ALA A 1 272 ? -11.992 -2.473 -5.375 1 91 272 ALA A N 1
ATOM 2177 C CA . ALA A 1 272 ? -10.961 -1.546 -4.91 1 91 272 ALA A CA 1
ATOM 2178 C C . ALA A 1 272 ? -11.477 -0.687 -3.758 1 91 272 ALA A C 1
ATOM 2180 O O . ALA A 1 272 ? -12.68 -0.657 -3.488 1 91 272 ALA A O 1
ATOM 2181 N N . ILE A 1 273 ? -10.703 -0.01 -3.033 1 90.19 273 ILE A N 1
ATOM 2182 C CA . ILE A 1 273 ? -10.859 0.535 -1.689 1 90.19 273 ILE A CA 1
ATOM 2183 C C . ILE A 1 273 ? -12.023 1.515 -1.661 1 90.19 273 ILE A C 1
ATOM 2185 O O . ILE A 1 273 ? -12.773 1.572 -0.681 1 90.19 273 ILE A O 1
ATOM 2189 N N . ASN A 1 274 ? -12.336 2.27 -2.602 1 87.25 274 ASN A N 1
ATOM 2190 C CA . ASN A 1 274 ? -13.43 3.229 -2.502 1 87.25 274 ASN A CA 1
ATOM 2191 C C . ASN A 1 274 ? -14.484 2.988 -3.578 1 87.25 274 ASN A C 1
ATOM 2193 O O . ASN A 1 274 ? -15.258 3.891 -3.912 1 87.25 274 ASN A O 1
ATOM 2197 N N . ARG A 1 275 ? -14.539 1.801 -4.18 1 84.88 275 ARG A N 1
ATOM 2198 C CA . ARG A 1 275 ? -15.477 1.498 -5.254 1 84.88 275 ARG A CA 1
ATOM 2199 C C . ARG A 1 275 ? -16.625 0.618 -4.754 1 84.88 275 ARG A C 1
ATOM 2201 O O . ARG A 1 275 ? -17.609 0.421 -5.461 1 84.88 275 ARG A O 1
ATOM 2208 N N . ARG A 1 276 ? -16.578 0.148 -3.771 1 70.81 276 ARG A N 1
ATOM 2209 C CA . ARG A 1 276 ? -17.547 -0.841 -3.314 1 70.81 276 ARG A CA 1
ATOM 2210 C C . ARG A 1 276 ? -18.922 -0.208 -3.115 1 70.81 276 ARG A C 1
ATOM 2212 O O . ARG A 1 276 ? -19.031 0.951 -2.707 1 70.81 276 ARG A O 1
ATOM 2219 N N . ASP A 1 277 ? -20.016 -0.874 -3.992 1 60.97 277 ASP A N 1
ATOM 2220 C CA . ASP A 1 277 ? -21.391 -0.409 -3.889 1 60.97 277 ASP A CA 1
ATOM 2221 C C . ASP A 1 277 ? -21.875 -0.436 -2.439 1 60.97 277 ASP A C 1
ATOM 2223 O O . ASP A 1 277 ? -21.672 -1.423 -1.73 1 60.97 277 ASP A O 1
ATOM 2227 N N . TRP A 1 278 ? -21.828 0.622 -1.835 1 48.88 278 TRP A N 1
ATOM 2228 C CA . TRP A 1 278 ? -22.391 0.738 -0.496 1 48.88 278 TRP A CA 1
ATOM 2229 C C . TRP A 1 278 ? -23.922 0.681 -0.543 1 48.88 278 TRP A C 1
ATOM 2231 O O . TRP A 1 278 ? -24.547 1.431 -1.291 1 48.88 278 TRP A O 1
ATOM 2241 N N . ASP A 1 279 ? -24.469 -0.586 -0.753 1 40.94 279 ASP A N 1
ATOM 2242 C CA . ASP A 1 279 ? -25.922 -0.654 -0.684 1 40.94 279 ASP A CA 1
ATOM 2243 C C . ASP A 1 279 ? -26.453 0.201 0.462 1 40.94 279 ASP A C 1
ATOM 2245 O O . ASP A 1 279 ? -25.828 0.286 1.523 1 40.94 279 ASP A O 1
ATOM 2249 N N . MET B 1 1 ? 27.969 24.188 3.904 1 49.56 1 MET B N 1
ATOM 2250 C CA . MET B 1 1 ? 26.562 24.344 3.574 1 49.56 1 MET B CA 1
ATOM 2251 C C . MET B 1 1 ? 25.719 23.297 4.297 1 49.56 1 MET B C 1
ATOM 2253 O O . MET B 1 1 ? 24.656 23.609 4.832 1 49.56 1 MET B O 1
ATOM 2257 N N . GLY B 1 2 ? 26.328 22 4.488 1 60.38 2 GLY B N 1
ATOM 2258 C CA . GLY B 1 2 ? 25.672 20.891 5.18 1 60.38 2 GLY B CA 1
ATOM 2259 C C . GLY B 1 2 ? 25.531 21.125 6.672 1 60.38 2 GLY B C 1
ATOM 2260 O O . GLY B 1 2 ? 24.469 20.891 7.242 1 60.38 2 GLY B O 1
ATOM 2261 N N . GLU B 1 3 ? 26.594 21.594 7.305 1 68.88 3 GLU B N 1
ATOM 2262 C CA . GLU B 1 3 ? 26.609 21.781 8.75 1 68.88 3 GLU B CA 1
ATOM 2263 C C . GLU B 1 3 ? 25.641 22.891 9.172 1 68.88 3 GLU B C 1
ATOM 2265 O O . GLU B 1 3 ? 24.938 22.766 10.172 1 68.88 3 GLU B O 1
ATOM 2270 N N . SER B 1 4 ? 25.562 23.875 8.305 1 83 4 SER B N 1
ATOM 2271 C CA . SER B 1 4 ? 24.688 25.016 8.602 1 83 4 SER B CA 1
ATOM 2272 C C . SER B 1 4 ? 23.219 24.609 8.523 1 83 4 SER B C 1
ATOM 2274 O O . SER B 1 4 ? 22.406 25.016 9.367 1 83 4 SER B O 1
ATOM 2276 N N . LEU B 1 5 ? 22.906 23.703 7.637 1 88.5 5 LEU B N 1
ATOM 2277 C CA . LEU B 1 5 ? 21.516 23.281 7.496 1 88.5 5 LEU B CA 1
ATOM 2278 C C . LEU B 1 5 ? 21.078 22.453 8.695 1 88.5 5 LEU B C 1
ATOM 2280 O O . LEU B 1 5 ? 19.984 22.656 9.234 1 88.5 5 LEU B O 1
ATOM 2284 N N . LEU B 1 6 ? 21.953 21.609 9.156 1 89.19 6 LEU B N 1
ATOM 2285 C CA . LEU B 1 6 ? 21.641 20.75 10.289 1 89.19 6 LEU B CA 1
ATOM 2286 C C . LEU B 1 6 ? 21.5 21.578 11.57 1 89.19 6 LEU B C 1
ATOM 2288 O O . LEU B 1 6 ? 20.641 21.281 12.406 1 89.19 6 LEU B O 1
ATOM 2292 N N . GLU B 1 7 ? 22.312 22.562 11.664 1 90.44 7 GLU B N 1
ATOM 2293 C CA . GLU B 1 7 ? 22.281 23.406 12.844 1 90.44 7 GLU B CA 1
ATOM 2294 C C . GLU B 1 7 ? 20.984 24.203 12.93 1 90.44 7 GLU B C 1
ATOM 2296 O O . GLU B 1 7 ? 20.453 24.422 14.016 1 90.44 7 GLU B O 1
ATOM 2301 N N . HIS B 1 8 ? 20.422 24.578 11.859 1 93.25 8 HIS B N 1
ATOM 2302 C CA . HIS B 1 8 ? 19.266 25.453 11.836 1 93.25 8 HIS B CA 1
ATOM 2303 C C . HIS B 1 8 ? 17.969 24.672 11.633 1 93.25 8 HIS B C 1
ATOM 2305 O O . HIS B 1 8 ? 16.875 25.219 11.75 1 93.25 8 HIS B O 1
ATOM 2311 N N . GLU B 1 9 ? 18.109 23.391 11.297 1 93.56 9 GLU B N 1
ATOM 2312 C CA . GLU B 1 9 ? 16.969 22.547 10.93 1 93.56 9 GLU B CA 1
ATOM 2313 C C . GLU B 1 9 ? 15.898 22.562 12.016 1 93.56 9 GLU B C 1
ATOM 2315 O O . GLU B 1 9 ? 14.719 22.781 11.734 1 93.56 9 GLU B O 1
ATOM 2320 N N . PRO B 1 10 ? 16.234 22.422 13.312 1 91.81 10 PRO B N 1
ATOM 2321 C CA . PRO B 1 10 ? 15.18 22.422 14.32 1 91.81 10 PRO B CA 1
ATOM 2322 C C . PRO B 1 10 ? 14.445 23.766 14.422 1 91.81 10 PRO B C 1
ATOM 2324 O O . PRO B 1 10 ? 13.227 23.797 14.578 1 91.81 10 PRO B O 1
ATOM 2327 N N . VAL B 1 11 ? 15.117 24.828 14.305 1 94.56 11 VAL B N 1
ATOM 2328 C CA . VAL B 1 11 ? 14.531 26.156 14.414 1 94.56 11 VAL B CA 1
ATOM 2329 C C . VAL B 1 11 ? 13.617 26.406 13.211 1 94.56 11 VAL B C 1
ATOM 2331 O O . VAL B 1 11 ? 12.539 26.984 13.359 1 94.56 11 VAL B O 1
ATOM 2334 N N . ILE B 1 12 ? 14.086 26.016 12.07 1 95.69 12 ILE B N 1
ATOM 2335 C CA . ILE B 1 12 ? 13.289 26.188 10.859 1 95.69 12 ILE B CA 1
ATOM 2336 C C . ILE B 1 12 ? 11.992 25.375 10.977 1 95.69 12 ILE B C 1
ATOM 2338 O O . ILE B 1 12 ? 10.906 25.906 10.75 1 95.69 12 ILE B O 1
ATOM 2342 N N . ARG B 1 13 ? 12.086 24.172 11.344 1 95.25 13 ARG B N 1
ATOM 2343 C CA . ARG B 1 13 ? 10.922 23.281 11.438 1 95.25 13 ARG B CA 1
ATOM 2344 C C . ARG B 1 13 ? 9.961 23.75 12.523 1 95.25 13 ARG B C 1
ATOM 2346 O O . ARG B 1 13 ? 8.75 23.797 12.312 1 95.25 13 ARG B O 1
ATOM 2353 N N . LEU B 1 14 ? 10.484 24.094 13.68 1 95.06 14 LEU B N 1
ATOM 2354 C CA . LEU B 1 14 ? 9.648 24.562 14.789 1 95.06 14 LEU B CA 1
ATOM 2355 C C . LEU B 1 14 ? 9.023 25.922 14.469 1 95.06 14 LEU B C 1
ATOM 2357 O O . LEU B 1 14 ? 7.855 26.156 14.766 1 95.06 14 LEU B O 1
ATOM 2361 N N . GLY B 1 15 ? 9.828 26.766 13.914 1 97.12 15 GLY B N 1
ATOM 2362 C CA . GLY B 1 15 ? 9.305 28.047 13.492 1 97.12 15 GLY B CA 1
ATOM 2363 C C . GLY B 1 15 ? 8.164 27.938 12.492 1 97.12 15 GLY B C 1
ATOM 2364 O O . GLY B 1 15 ? 7.145 28.609 12.633 1 97.12 15 GLY B O 1
ATOM 2365 N N . ALA B 1 16 ? 8.414 27.125 11.484 1 97.19 16 ALA B N 1
ATOM 2366 C CA . ALA B 1 16 ? 7.363 26.891 10.5 1 97.19 16 ALA B CA 1
ATOM 2367 C C . ALA B 1 16 ? 6.113 26.312 11.156 1 97.19 16 ALA B C 1
ATOM 2369 O O . ALA B 1 16 ? 4.996 26.75 10.883 1 97.19 16 ALA B O 1
ATOM 2370 N N . PHE B 1 17 ? 6.289 25.328 12.031 1 96.62 17 PHE B N 1
ATOM 2371 C CA . PHE B 1 17 ? 5.172 24.688 12.719 1 96.62 17 PHE B CA 1
ATOM 2372 C C . PHE B 1 17 ? 4.352 25.703 13.492 1 96.62 17 PHE B C 1
ATOM 2374 O O . PHE B 1 17 ? 3.141 25.828 13.289 1 96.62 17 PHE B O 1
ATOM 2381 N N . PHE B 1 18 ? 4.984 26.516 14.352 1 97.38 18 PHE B N 1
ATOM 2382 C CA . PHE B 1 18 ? 4.27 27.406 15.242 1 97.38 18 PHE B CA 1
ATOM 2383 C C . PHE B 1 18 ? 3.641 28.562 14.461 1 97.38 18 PHE B C 1
ATOM 2385 O O . PHE B 1 18 ? 2.545 29.016 14.789 1 97.38 18 PHE B O 1
ATOM 2392 N N . SER B 1 19 ? 4.312 29.016 13.43 1 98.31 19 SER B N 1
ATOM 2393 C CA . SER B 1 19 ? 3.76 30.094 12.625 1 98.31 19 SER B CA 1
ATOM 2394 C C . SER B 1 19 ? 2.51 29.641 11.875 1 98.31 19 SER B C 1
ATOM 2396 O O . SER B 1 19 ? 1.476 30.312 11.922 1 98.31 19 SER B O 1
ATOM 2398 N N . ILE B 1 20 ? 2.619 28.516 11.25 1 98 20 ILE B N 1
ATOM 2399 C CA . ILE B 1 20 ? 1.487 28.016 10.477 1 98 20 ILE B CA 1
ATOM 2400 C C . ILE B 1 20 ? 0.348 27.641 11.422 1 98 20 ILE B C 1
ATOM 2402 O O . ILE B 1 20 ? -0.819 27.922 11.141 1 98 20 ILE B O 1
ATOM 2406 N N . PHE B 1 21 ? 0.688 27 12.516 1 98.31 21 PHE B N 1
ATOM 2407 C CA . PHE B 1 21 ? -0.313 26.656 13.523 1 98.31 21 PHE B CA 1
ATOM 2408 C C . PHE B 1 21 ? -1.067 27.906 13.977 1 98.31 21 PHE B C 1
ATOM 2410 O O . PHE B 1 21 ? -2.301 27.906 14.023 1 98.31 21 PHE B O 1
ATOM 2417 N N . ALA B 1 22 ? -0.352 28.969 14.297 1 98.38 22 ALA B N 1
ATOM 2418 C CA . ALA B 1 22 ? -0.965 30.219 14.766 1 98.38 22 ALA B CA 1
ATOM 2419 C C . ALA B 1 22 ? -1.88 30.812 13.695 1 98.38 22 ALA B C 1
ATOM 2421 O O . ALA B 1 22 ? -3 31.234 13.992 1 98.38 22 ALA B O 1
ATOM 2422 N N . ILE B 1 23 ? -1.408 30.828 12.484 1 98.31 23 ILE B N 1
ATOM 2423 C CA . ILE B 1 23 ? -2.178 31.391 11.375 1 98.31 23 ILE B CA 1
ATOM 2424 C C . ILE B 1 23 ? -3.473 30.609 11.195 1 98.31 23 ILE B C 1
ATOM 2426 O O . ILE B 1 23 ? -4.555 31.188 11.094 1 98.31 23 ILE B O 1
ATOM 2430 N N . MET B 1 24 ? -3.391 29.297 11.219 1 98.31 24 MET B N 1
ATOM 2431 C CA . MET B 1 24 ? -4.566 28.453 11.008 1 98.31 24 MET B CA 1
ATOM 2432 C C . MET B 1 24 ? -5.527 28.562 12.188 1 98.31 24 MET B C 1
ATOM 2434 O O . MET B 1 24 ? -6.742 28.641 12 1 98.31 24 MET B O 1
ATOM 2438 N N . ALA B 1 25 ? -4.961 28.531 13.383 1 98 25 ALA B N 1
ATOM 2439 C CA . ALA B 1 25 ? -5.785 28.641 14.586 1 98 25 ALA B CA 1
ATOM 2440 C C . ALA B 1 25 ? -6.582 29.938 14.594 1 98 25 ALA B C 1
ATOM 2442 O O . ALA B 1 25 ? -7.773 29.953 14.906 1 98 25 ALA B O 1
ATOM 2443 N N . LEU B 1 26 ? -5.941 31.016 14.266 1 98.19 26 LEU B N 1
ATOM 2444 C CA . LEU B 1 26 ? -6.605 32.312 14.227 1 98.19 26 LEU B CA 1
ATOM 2445 C C . LEU B 1 26 ? -7.66 32.344 13.125 1 98.19 26 LEU B C 1
ATOM 2447 O O . LEU B 1 26 ? -8.758 32.875 13.328 1 98.19 26 LEU B O 1
ATOM 2451 N N . TRP B 1 27 ? -7.297 31.797 11.961 1 98.12 27 TRP B N 1
ATOM 2452 C CA . TRP B 1 27 ? -8.234 31.75 10.844 1 98.12 27 TRP B CA 1
ATOM 2453 C C . TRP B 1 27 ? -9.477 30.938 11.219 1 98.12 27 TRP B C 1
ATOM 2455 O O . TRP B 1 27 ? -10.602 31.328 10.883 1 98.12 27 TRP B O 1
ATOM 2465 N N . GLU B 1 28 ? -9.391 29.891 11.961 1 97.44 28 GLU B N 1
ATOM 2466 C CA . GLU B 1 28 ? -10.516 29.062 12.406 1 97.44 28 GLU B CA 1
ATOM 2467 C C . GLU B 1 28 ? -11.445 29.844 13.328 1 97.44 28 GLU B C 1
ATOM 2469 O O . GLU B 1 28 ? -12.648 29.578 13.367 1 97.44 28 GLU B O 1
ATOM 2474 N N . ILE B 1 29 ? -10.836 30.703 14.094 1 96.44 29 ILE B N 1
ATOM 2475 C CA . ILE B 1 29 ? -11.625 31.516 15.016 1 96.44 29 ILE B CA 1
ATOM 2476 C C . ILE B 1 29 ? -12.438 32.531 14.234 1 96.44 29 ILE B C 1
ATOM 2478 O O . ILE B 1 29 ? -13.625 32.75 14.508 1 96.44 29 ILE B O 1
ATOM 2482 N N . VAL B 1 30 ? -11.836 33.125 13.258 1 97.25 30 VAL B N 1
ATOM 2483 C CA . VAL B 1 30 ? -12.445 34.219 12.523 1 97.25 30 VAL B CA 1
ATOM 2484 C C . VAL B 1 30 ? -13.523 33.688 11.578 1 97.25 30 VAL B C 1
ATOM 2486 O O . VAL B 1 30 ? -14.578 34.281 11.422 1 97.25 30 VAL B O 1
ATOM 2489 N N . GLN B 1 31 ? -13.227 32.562 10.906 1 96.88 31 GLN B N 1
ATOM 2490 C CA . GLN B 1 31 ? -14.133 32.062 9.875 1 96.88 31 GLN B CA 1
ATOM 2491 C C . GLN B 1 31 ? -14.188 30.531 9.898 1 96.88 31 GLN B C 1
ATOM 2493 O O . GLN B 1 31 ? -13.695 29.875 8.977 1 96.88 31 GLN B O 1
ATOM 2498 N N . PRO B 1 32 ? -14.867 30.047 10.914 1 97.19 32 PRO B N 1
ATOM 2499 C CA . PRO B 1 32 ? -14.992 28.594 11 1 97.19 32 PRO B CA 1
ATOM 2500 C C . PRO B 1 32 ? -15.945 28.016 9.953 1 97.19 32 PRO B C 1
ATOM 2502 O O . PRO B 1 32 ? -16.953 28.656 9.633 1 97.19 32 PRO B O 1
ATOM 2505 N N . ARG B 1 33 ? -15.586 26.875 9.445 1 97.31 33 ARG B N 1
ATOM 2506 C CA . ARG B 1 33 ? -16.406 26.156 8.469 1 97.31 33 ARG B CA 1
ATOM 2507 C C . ARG B 1 33 ? -17.578 25.453 9.156 1 97.31 33 ARG B C 1
ATOM 2509 O O . ARG B 1 33 ? -18.688 25.406 8.609 1 97.31 33 ARG B O 1
ATOM 2516 N N . ARG B 1 34 ? -17.344 24.875 10.32 1 97 34 ARG B N 1
ATOM 2517 C CA . ARG B 1 34 ? -18.328 24.094 11.078 1 97 34 ARG B CA 1
ATOM 2518 C C . ARG B 1 34 ? -18.297 24.469 12.555 1 97 34 ARG B C 1
ATOM 2520 O O . ARG B 1 34 ? -17.266 24.891 13.078 1 97 34 ARG B O 1
ATOM 2527 N N . ALA B 1 35 ? -19.531 24.281 13.164 1 95.56 35 ALA B N 1
ATOM 2528 C CA . ALA B 1 35 ? -19.562 24.344 14.625 1 95.56 35 ALA B CA 1
ATOM 2529 C C . ALA B 1 35 ? -18.938 23.109 15.25 1 95.56 35 ALA B C 1
ATOM 2531 O O . ALA B 1 35 ? -19.062 22 14.711 1 95.56 35 ALA B O 1
ATOM 2532 N N . LEU B 1 36 ? -18.266 23.328 16.359 1 94.5 36 LEU B N 1
ATOM 2533 C CA . LEU B 1 36 ? -17.641 22.203 17.047 1 94.5 36 LEU B CA 1
ATOM 2534 C C . LEU B 1 36 ? -18.656 21.5 17.953 1 94.5 36 LEU B C 1
ATOM 2536 O O . LEU B 1 36 ? -19.5 22.156 18.562 1 94.5 36 LEU B O 1
ATOM 2540 N N . SER B 1 37 ? -18.453 20.219 18.062 1 94.62 37 SER B N 1
ATOM 2541 C CA . SER B 1 37 ? -19.344 19.438 18.906 1 94.62 37 SER B CA 1
ATOM 2542 C C . SER B 1 37 ? -18.703 19.109 20.25 1 94.62 37 SER B C 1
ATOM 2544 O O . SER B 1 37 ? -19.406 18.812 21.219 1 94.62 37 SER B O 1
ATOM 2546 N N . VAL B 1 38 ? -17.391 19.109 20.344 1 95 38 VAL B N 1
ATOM 2547 C CA . VAL B 1 38 ? -16.625 18.812 21.547 1 95 38 VAL B CA 1
ATOM 2548 C C . VAL B 1 38 ? -15.812 20.047 21.953 1 95 38 VAL B C 1
ATOM 2550 O O . VAL B 1 38 ? -15.398 20.828 21.094 1 95 38 VAL B O 1
ATOM 2553 N N . SER B 1 39 ? -15.602 20.156 23.203 1 95 39 SER B N 1
ATOM 2554 C CA . SER B 1 39 ? -14.875 21.328 23.703 1 95 39 SER B CA 1
ATOM 2555 C C . SER B 1 39 ? -13.469 21.391 23.109 1 95 39 SER B C 1
ATOM 2557 O O . SER B 1 39 ? -12.789 20.375 23 1 95 39 SER B O 1
ATOM 2559 N N . LYS B 1 40 ? -13.109 22.594 22.719 1 95.19 40 LYS B N 1
ATOM 2560 C CA . LYS B 1 40 ? -11.781 22.828 22.172 1 95.19 40 LYS B CA 1
ATOM 2561 C C . LYS B 1 40 ? -10.695 22.531 23.203 1 95.19 40 LYS B C 1
ATOM 2563 O O . LYS B 1 40 ? -9.625 22.016 22.859 1 95.19 40 LYS B O 1
ATOM 2568 N N . LYS B 1 41 ? -11.016 22.891 24.469 1 96.25 41 LYS B N 1
ATOM 2569 C CA . LYS B 1 41 ? -10.039 22.656 25.531 1 96.25 41 LYS B CA 1
ATOM 2570 C C . LYS B 1 41 ? -9.656 21.188 25.594 1 96.25 41 LYS B C 1
ATOM 2572 O O . LYS B 1 41 ? -8.469 20.844 25.609 1 96.25 41 LYS B O 1
ATOM 2577 N N . LEU B 1 42 ? -10.602 20.312 25.578 1 96.88 42 LEU B N 1
ATOM 2578 C CA . LEU B 1 42 ? -10.352 18.875 25.672 1 96.88 42 LEU B CA 1
ATOM 2579 C C . LEU B 1 42 ? -9.594 18.375 24.438 1 96.88 42 LEU B C 1
ATOM 2581 O O . LEU B 1 42 ? -8.562 17.703 24.578 1 96.88 42 LEU B O 1
ATOM 2585 N N . ARG B 1 43 ? -10.039 18.703 23.312 1 97.12 43 ARG B N 1
ATOM 2586 C CA . ARG B 1 43 ? -9.453 18.203 22.078 1 97.12 43 ARG B CA 1
ATOM 2587 C C . ARG B 1 43 ? -8.039 18.75 21.891 1 97.12 43 ARG B C 1
ATOM 2589 O O . ARG B 1 43 ? -7.121 17.984 21.547 1 97.12 43 ARG B O 1
ATOM 2596 N N . TRP B 1 44 ? -7.809 20.016 22.125 1 97.81 44 TRP B N 1
ATOM 2597 C CA . TRP B 1 44 ? -6.5 20.625 21.891 1 97.81 44 TRP B CA 1
ATOM 2598 C C . TRP B 1 44 ? -5.477 20.094 22.891 1 97.81 44 TRP B C 1
ATOM 2600 O O . TRP B 1 44 ? -4.312 19.875 22.547 1 97.81 44 TRP B O 1
ATOM 2610 N N . THR B 1 45 ? -5.926 19.984 24.172 1 97.88 45 THR B N 1
ATOM 2611 C CA . THR B 1 45 ? -5.016 19.438 25.156 1 97.88 45 THR B CA 1
ATOM 2612 C C . THR B 1 45 ? -4.559 18.031 24.75 1 97.88 45 THR B C 1
ATOM 2614 O O . THR B 1 45 ? -3.369 17.719 24.812 1 97.88 45 THR B O 1
ATOM 2617 N N . SER B 1 46 ? -5.473 17.188 24.281 1 98.31 46 SER B N 1
ATOM 2618 C CA . SER B 1 46 ? -5.152 15.82 23.891 1 98.31 46 SER B CA 1
ATOM 2619 C C . SER B 1 46 ? -4.324 15.789 22.609 1 98.31 46 SER B C 1
ATOM 2621 O O . SER B 1 46 ? -3.281 15.141 22.547 1 98.31 46 SER B O 1
ATOM 2623 N N . ASN B 1 47 ? -4.707 16.516 21.578 1 98.31 47 ASN B N 1
ATOM 2624 C CA . ASN B 1 47 ? -4.031 16.5 20.281 1 98.31 47 ASN B CA 1
ATOM 2625 C C . ASN B 1 47 ? -2.633 17.109 20.375 1 98.31 47 ASN B C 1
ATOM 2627 O O . ASN B 1 47 ? -1.685 16.578 19.797 1 98.31 47 ASN B O 1
ATOM 2631 N N . LEU B 1 48 ? -2.496 18.219 21.078 1 97.62 48 LEU B N 1
ATOM 2632 C CA . LEU B 1 48 ? -1.178 18.828 21.25 1 97.62 48 LEU B CA 1
ATOM 2633 C C . LEU B 1 48 ? -0.314 18 22.188 1 97.62 48 LEU B C 1
ATOM 2635 O O . LEU B 1 48 ? 0.909 17.953 22.047 1 97.62 48 LEU B O 1
ATOM 2639 N N . GLY B 1 49 ? -0.995 17.375 23.156 1 98.06 49 GLY B N 1
ATOM 2640 C CA . GLY B 1 49 ? -0.272 16.422 23.984 1 98.06 49 GLY B CA 1
ATOM 2641 C C . GLY B 1 49 ? 0.371 15.305 23.203 1 98.06 49 GLY B C 1
ATOM 2642 O O . GLY B 1 49 ? 1.507 14.914 23.469 1 98.06 49 GLY B O 1
ATOM 2643 N N . ILE B 1 50 ? -0.331 14.781 22.219 1 97.75 50 ILE B N 1
ATOM 2644 C CA . ILE B 1 50 ? 0.189 13.703 21.391 1 97.75 50 ILE B CA 1
ATOM 2645 C C . ILE B 1 50 ? 1.383 14.211 20.578 1 97.75 50 ILE B C 1
ATOM 2647 O O . ILE B 1 50 ? 2.326 13.461 20.328 1 97.75 50 ILE B O 1
ATOM 2651 N N . VAL B 1 51 ? 1.375 15.469 20.141 1 96.62 51 VAL B N 1
ATOM 2652 C CA . VAL B 1 51 ? 2.49 16.062 19.406 1 96.62 51 VAL B CA 1
ATOM 2653 C C . VAL B 1 51 ? 3.752 16.016 20.266 1 96.62 51 VAL B C 1
ATOM 2655 O O . VAL B 1 51 ? 4.824 15.633 19.797 1 96.62 51 VAL B O 1
ATOM 2658 N N . VAL B 1 52 ? 3.609 16.469 21.516 1 96.94 52 VAL B N 1
ATOM 2659 C CA . VAL B 1 52 ? 4.734 16.469 22.438 1 96.94 52 VAL B CA 1
ATOM 2660 C C . VAL B 1 52 ? 5.234 15.039 22.656 1 96.94 52 VAL B C 1
ATOM 2662 O O . VAL B 1 52 ? 6.434 14.773 22.562 1 96.94 52 VAL B O 1
ATOM 2665 N N . LEU B 1 53 ? 4.324 14.148 22.906 1 98 53 LEU B N 1
ATOM 2666 C CA . LEU B 1 53 ? 4.68 12.75 23.125 1 98 53 LEU B CA 1
ATOM 2667 C C . LEU B 1 53 ? 5.395 12.164 21.906 1 98 53 LEU B C 1
ATOM 2669 O O . LEU B 1 53 ? 6.43 11.508 22.047 1 98 53 LEU B O 1
ATOM 2673 N N . ASN B 1 54 ? 4.879 12.406 20.734 1 97.75 54 ASN B N 1
ATOM 2674 C CA . ASN B 1 54 ? 5.469 11.906 19.5 1 97.75 54 ASN B CA 1
ATOM 2675 C C . ASN B 1 54 ? 6.879 12.453 19.297 1 97.75 54 ASN B C 1
ATOM 2677 O O . ASN B 1 54 ? 7.77 11.734 18.844 1 97.75 54 ASN B O 1
ATOM 2681 N N . THR B 1 55 ? 7.016 13.711 19.609 1 94.94 55 THR B N 1
ATOM 2682 C CA . THR B 1 55 ? 8.328 14.336 19.453 1 94.94 55 THR B CA 1
ATOM 2683 C C . THR B 1 55 ? 9.344 13.695 20.406 1 94.94 55 THR B C 1
ATOM 2685 O O . THR B 1 55 ? 10.453 13.359 19.984 1 94.94 55 THR B O 1
ATOM 2688 N N . VAL B 1 56 ? 8.961 13.484 21.625 1 96.56 56 VAL B N 1
ATOM 2689 C CA . VAL B 1 56 ? 9.844 12.898 22.641 1 96.56 56 VAL B CA 1
ATOM 2690 C C . VAL B 1 56 ? 10.164 11.453 22.25 1 96.56 56 VAL B C 1
ATOM 2692 O O . VAL B 1 56 ? 11.328 11.055 22.25 1 96.56 56 VAL B O 1
ATOM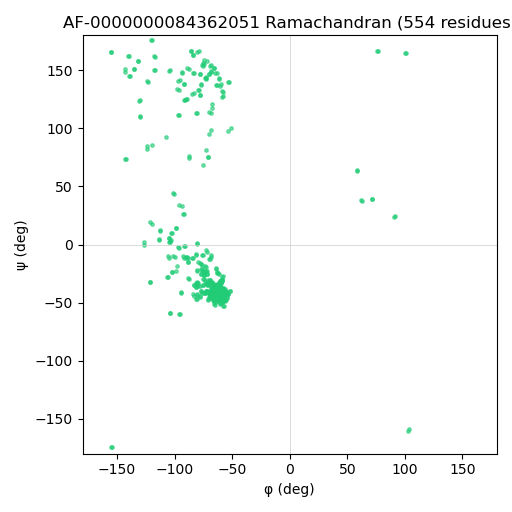 2695 N N . ILE B 1 57 ? 9.195 10.711 21.859 1 97.5 57 ILE B N 1
ATOM 2696 C CA . ILE B 1 57 ? 9.383 9.305 21.516 1 97.5 57 ILE B CA 1
ATOM 2697 C C . ILE B 1 57 ? 10.273 9.188 20.281 1 97.5 57 ILE B C 1
ATOM 2699 O O . ILE B 1 57 ? 11.188 8.359 20.234 1 97.5 57 ILE B O 1
ATOM 2703 N N . ALA B 1 58 ? 10 9.992 19.297 1 95.25 58 ALA B N 1
ATOM 2704 C CA . ALA B 1 58 ? 10.805 9.953 18.078 1 95.25 58 ALA B CA 1
ATOM 2705 C C . ALA B 1 58 ? 12.266 10.25 18.375 1 95.25 58 ALA B C 1
ATOM 2707 O O . ALA B 1 58 ? 13.164 9.594 17.844 1 95.25 58 ALA B O 1
ATOM 2708 N N . ARG B 1 59 ? 12.523 11.18 19.266 1 92.81 59 ARG B N 1
ATOM 2709 C CA . ARG B 1 59 ? 13.883 11.555 19.625 1 92.81 59 ARG B CA 1
ATOM 2710 C C . ARG B 1 59 ? 14.562 10.453 20.438 1 92.81 59 ARG B C 1
ATOM 2712 O O . ARG B 1 59 ? 15.773 10.258 20.328 1 92.81 59 ARG B O 1
ATOM 2719 N N . LEU B 1 60 ? 13.805 9.742 21.172 1 95.38 60 LEU B N 1
ATOM 2720 C CA . LEU B 1 60 ? 14.352 8.688 22.031 1 95.38 60 LEU B CA 1
ATOM 2721 C C . LEU B 1 60 ? 14.609 7.426 21.219 1 95.38 60 LEU B C 1
ATOM 2723 O O . LEU B 1 60 ? 15.57 6.691 21.5 1 95.38 60 LEU B O 1
ATOM 2727 N N . VAL B 1 61 ? 13.812 7.168 20.234 1 94.88 61 VAL B N 1
ATOM 2728 C CA . VAL B 1 61 ? 13.836 5.883 19.547 1 94.88 61 VAL B CA 1
ATOM 2729 C C . VAL B 1 61 ? 14.742 5.969 18.312 1 94.88 61 VAL B C 1
ATOM 2731 O O . VAL B 1 61 ? 15.5 5.039 18.031 1 94.88 61 VAL B O 1
ATOM 2734 N N . LEU B 1 62 ? 14.695 6.984 17.594 1 88.88 62 LEU B N 1
ATOM 2735 C CA . LEU B 1 62 ? 15.438 7.09 16.344 1 88.88 62 LEU B CA 1
ATOM 2736 C C . LEU B 1 62 ? 16.766 7.801 16.562 1 88.88 62 LEU B C 1
ATOM 2738 O O . LEU B 1 62 ? 16.828 8.797 17.281 1 88.88 62 LEU B O 1
ATOM 2742 N N . PRO B 1 63 ? 17.75 7.352 15.914 1 85.88 63 PRO B N 1
ATOM 2743 C CA . PRO B 1 63 ? 19.094 7.867 16.141 1 85.88 63 PRO B CA 1
ATOM 2744 C C . PRO B 1 63 ? 19.312 9.25 15.531 1 85.88 63 PRO B C 1
ATOM 2746 O O . PRO B 1 63 ? 20.219 9.977 15.945 1 85.88 63 PRO B O 1
ATOM 2749 N N . MET B 1 64 ? 18.531 9.516 14.492 1 91.25 64 MET B N 1
ATOM 2750 C CA . MET B 1 64 ? 18.688 10.797 13.82 1 91.25 64 MET B CA 1
ATOM 2751 C C . MET B 1 64 ? 17.406 11.203 13.094 1 91.25 64 MET B C 1
ATOM 2753 O O . MET B 1 64 ? 16.516 10.383 12.914 1 91.25 64 MET B O 1
ATOM 2757 N N . ALA B 1 65 ? 17.375 12.469 12.711 1 94.12 65 ALA B N 1
ATOM 2758 C CA . ALA B 1 65 ? 16.25 13.016 11.961 1 94.12 65 ALA B CA 1
ATOM 2759 C C . ALA B 1 65 ? 16.406 12.734 10.469 1 94.12 65 ALA B C 1
ATOM 2761 O O . ALA B 1 65 ? 17.5 12.398 10 1 94.12 65 ALA B O 1
ATOM 2762 N N . PRO B 1 66 ? 15.328 12.852 9.734 1 97.19 66 PRO B N 1
ATOM 2763 C CA . PRO B 1 66 ? 15.359 12.555 8.305 1 97.19 66 PRO B CA 1
ATOM 2764 C C . PRO B 1 66 ? 16.375 13.398 7.547 1 97.19 66 PRO B C 1
ATOM 2766 O O . PRO B 1 66 ? 17.062 12.891 6.656 1 97.19 66 PRO B O 1
ATOM 2769 N N . VAL B 1 67 ? 16.5 14.648 7.871 1 97.56 67 VAL B N 1
ATOM 2770 C CA . VAL B 1 67 ? 17.453 15.523 7.184 1 97.56 67 VAL B CA 1
ATOM 2771 C C . VAL B 1 67 ? 18.875 15.023 7.418 1 97.56 67 VAL B C 1
ATOM 2773 O O . VAL B 1 67 ? 19.688 14.977 6.488 1 97.56 67 VAL B O 1
ATOM 2776 N N . ALA B 1 68 ? 19.156 14.695 8.664 1 96.88 68 ALA B N 1
ATOM 2777 C CA . ALA B 1 68 ? 20.484 14.133 8.969 1 96.88 68 ALA B CA 1
ATOM 2778 C C . ALA B 1 68 ? 20.719 12.836 8.203 1 96.88 68 ALA B C 1
ATOM 2780 O O . ALA B 1 68 ? 21.812 12.594 7.707 1 96.88 68 ALA B O 1
ATOM 2781 N N . PHE B 1 69 ? 19.719 12.016 8.117 1 96.88 69 PHE B N 1
ATOM 2782 C CA . PHE B 1 69 ? 19.828 10.758 7.383 1 96.88 69 PHE B CA 1
ATOM 2783 C C . PHE B 1 69 ? 20.109 11.016 5.906 1 96.88 69 PHE B C 1
ATOM 2785 O O . PHE B 1 69 ? 20.844 10.258 5.266 1 96.88 69 PHE B O 1
ATOM 2792 N N . ALA B 1 70 ? 19.516 12.031 5.379 1 97.69 70 ALA B N 1
ATOM 2793 C CA . ALA B 1 70 ? 19.766 12.398 3.984 1 97.69 70 ALA B CA 1
ATOM 2794 C C . ALA B 1 70 ? 21.234 12.719 3.744 1 97.69 70 ALA B C 1
ATOM 2796 O O . ALA B 1 70 ? 21.766 12.453 2.662 1 97.69 70 ALA B O 1
ATOM 2797 N N . TYR B 1 71 ? 21.922 13.281 4.738 1 96.62 71 TYR B N 1
ATOM 2798 C CA . TYR B 1 71 ? 23.359 13.539 4.629 1 96.62 71 TYR B CA 1
ATOM 2799 C C . TYR B 1 71 ? 24.141 12.227 4.57 1 96.62 71 TYR B C 1
ATOM 2801 O O . TYR B 1 71 ? 25.125 12.117 3.834 1 96.62 71 TYR B O 1
ATOM 2809 N N . VAL B 1 72 ? 23.703 11.297 5.398 1 94.19 72 VAL B N 1
ATOM 2810 C CA . VAL B 1 72 ? 24.344 9.984 5.371 1 94.19 72 VAL B CA 1
ATOM 2811 C C . VAL B 1 72 ? 24.188 9.367 3.986 1 94.19 72 VAL B C 1
ATOM 2813 O O . VAL B 1 72 ? 25.172 8.867 3.414 1 94.19 72 VAL B O 1
ATOM 2816 N N . ALA B 1 73 ? 22.984 9.398 3.434 1 95 73 ALA B N 1
ATOM 2817 C CA . ALA B 1 73 ? 22.734 8.852 2.104 1 95 73 ALA B CA 1
ATOM 2818 C C . ALA B 1 73 ? 23.578 9.547 1.048 1 95 73 ALA B C 1
ATOM 2820 O O . ALA B 1 73 ? 24.094 8.906 0.129 1 95 73 ALA B O 1
ATOM 2821 N N . LEU B 1 74 ? 23.688 10.82 1.193 1 93.94 74 LEU B N 1
ATOM 2822 C CA . LEU B 1 74 ? 24.5 11.609 0.272 1 93.94 74 LEU B CA 1
ATOM 2823 C C . LEU B 1 74 ? 25.969 11.188 0.333 1 93.94 74 LEU B C 1
ATOM 2825 O O . LEU B 1 74 ? 26.594 10.953 -0.704 1 93.94 74 LEU B O 1
ATOM 2829 N N . GLU B 1 75 ? 26.484 11.062 1.514 1 93.19 75 GLU B N 1
ATOM 2830 C CA . GLU B 1 75 ? 27.875 10.688 1.726 1 93.19 75 GLU B CA 1
ATOM 2831 C C . GLU B 1 75 ? 28.172 9.297 1.161 1 93.19 75 GLU B C 1
ATOM 2833 O O . GLU B 1 75 ? 29.266 9.047 0.641 1 93.19 75 GLU B O 1
ATOM 2838 N N . ARG B 1 76 ? 27.219 8.484 1.233 1 91.38 76 ARG B N 1
ATOM 2839 C CA . ARG B 1 76 ? 27.406 7.105 0.804 1 91.38 76 ARG B CA 1
ATOM 2840 C C . ARG B 1 76 ? 26.938 6.906 -0.631 1 91.38 76 ARG B C 1
ATOM 2842 O O . ARG B 1 76 ? 26.922 5.781 -1.136 1 91.38 76 ARG B O 1
ATOM 2849 N N . SER B 1 77 ? 26.391 7.934 -1.234 1 92.56 77 SER B N 1
ATOM 2850 C CA . SER B 1 77 ? 25.906 7.934 -2.613 1 92.56 77 SER B CA 1
ATOM 2851 C C . SER B 1 77 ? 24.766 6.941 -2.805 1 92.56 77 SER B C 1
ATOM 2853 O O . SER B 1 77 ? 24.734 6.211 -3.795 1 92.56 77 SER B O 1
ATOM 2855 N N . TRP B 1 78 ? 23.953 6.891 -1.763 1 93.62 78 TRP B N 1
ATOM 2856 C CA . TRP B 1 78 ? 22.766 6.047 -1.856 1 93.62 78 TRP B CA 1
ATOM 2857 C C . TRP B 1 78 ? 21.688 6.715 -2.707 1 93.62 78 TRP B C 1
ATOM 2859 O O . TRP B 1 78 ? 21.484 7.93 -2.623 1 93.62 78 TRP B O 1
ATOM 2869 N N . GLY B 1 79 ? 21.047 5.914 -3.58 1 94.12 79 GLY B N 1
ATOM 2870 C CA . GLY B 1 79 ? 19.812 6.379 -4.207 1 94.12 79 GLY B CA 1
ATOM 2871 C C . GLY B 1 79 ? 20.016 6.875 -5.625 1 94.12 79 GLY B C 1
ATOM 2872 O O . GLY B 1 79 ? 21.141 7.207 -6.02 1 94.12 79 GLY B O 1
ATOM 2873 N N . VAL B 1 80 ? 18.984 7 -6.316 1 93.5 80 VAL B N 1
ATOM 2874 C CA . VAL B 1 80 ? 18.938 7.27 -7.75 1 93.5 80 VAL B CA 1
ATOM 2875 C C . VAL B 1 80 ? 19.484 8.672 -8.031 1 93.5 80 VAL B C 1
ATOM 2877 O O . VAL B 1 80 ? 20.234 8.875 -8.984 1 93.5 80 VAL B O 1
ATOM 2880 N N . PHE B 1 81 ? 19.172 9.633 -7.203 1 95.94 81 PHE B N 1
ATOM 2881 C CA . PHE B 1 81 ? 19.531 11.016 -7.465 1 95.94 81 PHE B CA 1
ATOM 2882 C C . PHE B 1 81 ? 21.031 11.227 -7.258 1 95.94 81 PHE B C 1
ATOM 2884 O O . PHE B 1 81 ? 21.609 12.195 -7.758 1 95.94 81 PHE B O 1
ATOM 2891 N N . ASN B 1 82 ? 21.641 10.32 -6.539 1 93.44 82 ASN B N 1
ATOM 2892 C CA . ASN B 1 82 ? 23.078 10.453 -6.289 1 93.44 82 ASN B CA 1
ATOM 2893 C C . ASN B 1 82 ? 23.906 9.734 -7.355 1 93.44 82 ASN B C 1
ATOM 2895 O O . ASN B 1 82 ? 25.125 9.812 -7.344 1 93.44 82 ASN B O 1
ATOM 2899 N N . LEU B 1 83 ? 23.234 9.102 -8.297 1 90.06 83 LEU B N 1
ATOM 2900 C CA . LEU B 1 83 ? 23.938 8.328 -9.328 1 90.06 83 LEU B CA 1
ATOM 2901 C C . LEU B 1 83 ? 24.297 9.211 -10.516 1 90.06 83 LEU B C 1
ATOM 2903 O O . LEU B 1 83 ? 25.188 8.875 -11.289 1 90.06 83 LEU B O 1
ATOM 2907 N N . VAL B 1 84 ? 23.5 10.188 -10.695 1 87.38 84 VAL B N 1
ATOM 2908 C CA . VAL B 1 84 ? 23.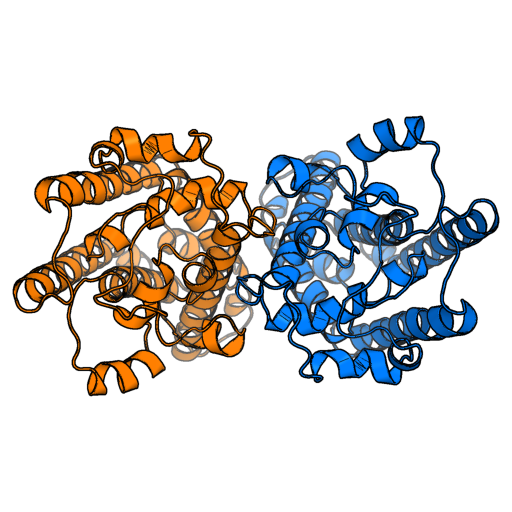766 11.07 -11.828 1 87.38 84 VAL B CA 1
ATOM 2909 C C . VAL B 1 84 ? 23.703 12.523 -11.375 1 87.38 84 VAL B C 1
ATOM 2911 O O . VAL B 1 84 ? 23.109 12.836 -10.344 1 87.38 84 VAL B O 1
ATOM 2914 N N . ALA B 1 85 ? 24.375 13.32 -12.188 1 89.25 85 ALA B N 1
ATOM 2915 C CA . ALA B 1 85 ? 24.359 14.75 -11.883 1 89.25 85 ALA B CA 1
ATOM 2916 C C . ALA B 1 85 ? 23.078 15.406 -12.391 1 89.25 85 ALA B C 1
ATOM 2918 O O . ALA B 1 85 ? 22.797 15.391 -13.586 1 89.25 85 ALA B O 1
ATOM 2919 N N . TRP B 1 86 ? 22.219 15.875 -11.422 1 88.56 86 TRP B N 1
ATOM 2920 C CA . TRP B 1 86 ? 20.984 16.562 -11.742 1 88.56 86 TRP B CA 1
ATOM 2921 C C . TRP B 1 86 ? 21.109 18.062 -11.508 1 88.56 86 TRP B C 1
ATOM 2923 O O . TRP B 1 86 ? 21.969 18.5 -10.727 1 88.56 86 TRP B O 1
ATOM 2933 N N . ASN B 1 87 ? 20.312 18.75 -12.375 1 94.12 87 ASN B N 1
ATOM 2934 C CA . ASN B 1 87 ? 20.062 20.109 -11.938 1 94.12 87 ASN B CA 1
ATOM 2935 C C . ASN B 1 87 ? 19.406 20.156 -10.555 1 94.12 87 ASN B C 1
ATOM 2937 O O . ASN B 1 87 ? 18.469 19.406 -10.289 1 94.12 87 ASN B O 1
ATOM 2941 N N . GLY B 1 88 ? 19.922 20.969 -9.656 1 93.44 88 GLY B N 1
ATOM 2942 C CA . GLY B 1 88 ? 19.453 21.031 -8.281 1 93.44 88 GLY B CA 1
ATOM 2943 C C . GLY B 1 88 ? 17.953 21.266 -8.164 1 93.44 88 GLY B C 1
ATOM 2944 O O . GLY B 1 88 ? 17.297 20.641 -7.336 1 93.44 88 GLY B O 1
ATOM 2945 N N . TRP B 1 89 ? 17.453 22.125 -8.953 1 95.94 89 TRP B N 1
ATOM 2946 C CA . TRP B 1 89 ? 16.031 22.453 -8.906 1 95.94 89 TRP B CA 1
ATOM 2947 C C . TRP B 1 89 ? 15.195 21.266 -9.375 1 95.94 89 TRP B C 1
ATOM 2949 O O . TRP B 1 89 ? 14.133 21 -8.812 1 95.94 89 TRP B O 1
ATOM 2959 N N . VAL B 1 90 ? 15.641 20.641 -10.375 1 96.44 90 VAL B N 1
ATOM 2960 C CA . VAL B 1 90 ? 14.938 19.469 -10.898 1 96.44 90 VAL B CA 1
ATOM 2961 C C . VAL B 1 90 ? 14.898 18.375 -9.836 1 96.44 90 VAL B C 1
ATOM 2963 O O . VAL B 1 90 ? 13.852 17.766 -9.594 1 96.44 90 VAL B O 1
ATOM 2966 N N . GLU B 1 91 ? 16.047 18.141 -9.203 1 97.06 91 GLU B N 1
ATOM 2967 C CA . GLU B 1 91 ? 16.141 17.141 -8.141 1 97.06 91 GLU B CA 1
ATOM 2968 C C . GLU B 1 91 ? 15.219 17.5 -6.973 1 97.06 91 GLU B C 1
ATOM 2970 O O . GLU B 1 91 ? 14.523 16.641 -6.438 1 97.06 91 GLU B O 1
ATOM 2975 N N . LEU B 1 92 ? 15.219 18.75 -6.617 1 97.75 92 LEU B N 1
ATOM 2976 C CA . LEU B 1 92 ? 14.398 19.219 -5.504 1 97.75 92 LEU B CA 1
ATOM 2977 C C . LEU B 1 92 ? 12.922 18.969 -5.781 1 97.75 92 LEU B C 1
ATOM 2979 O O . LEU B 1 92 ? 12.227 18.359 -4.965 1 97.75 92 LEU B O 1
ATOM 2983 N N . VAL B 1 93 ? 12.469 19.391 -6.922 1 98.12 93 VAL B N 1
ATOM 2984 C CA . VAL B 1 93 ? 11.055 19.25 -7.273 1 98.12 93 VAL B CA 1
ATOM 2985 C C . VAL B 1 93 ? 10.688 17.766 -7.371 1 98.12 93 VAL B C 1
ATOM 2987 O O . VAL B 1 93 ? 9.688 17.328 -6.809 1 98.12 93 VAL B O 1
ATOM 2990 N N . ALA B 1 94 ? 11.539 17 -8.023 1 98.19 94 ALA B N 1
ATOM 2991 C CA . ALA B 1 94 ? 11.281 15.578 -8.18 1 98.19 94 ALA B CA 1
ATOM 2992 C C . ALA B 1 94 ? 11.234 14.875 -6.824 1 98.19 94 ALA B C 1
ATOM 2994 O O . ALA B 1 94 ? 10.359 14.039 -6.574 1 98.19 94 ALA B O 1
ATOM 2995 N N . ALA B 1 95 ? 12.172 15.219 -5.957 1 98.38 95 ALA B N 1
ATOM 2996 C CA . ALA B 1 95 ? 12.242 14.594 -4.641 1 98.38 95 ALA B CA 1
ATOM 2997 C C . ALA B 1 95 ? 10.992 14.898 -3.824 1 98.38 95 ALA B C 1
ATOM 2999 O O . ALA B 1 95 ? 10.406 14 -3.213 1 98.38 95 ALA B O 1
ATOM 3000 N N . VAL B 1 96 ? 10.57 16.109 -3.84 1 98.44 96 VAL B N 1
ATOM 3001 C CA . VAL B 1 96 ? 9.398 16.516 -3.064 1 98.44 96 VAL B CA 1
ATOM 3002 C C . VAL B 1 96 ? 8.156 15.82 -3.602 1 98.44 96 VAL B C 1
ATOM 3004 O O . VAL B 1 96 ? 7.352 15.297 -2.83 1 98.44 96 VAL B O 1
ATOM 3007 N N . VAL B 1 97 ? 8.039 15.773 -4.902 1 98.5 97 VAL B N 1
ATOM 3008 C CA . VAL B 1 97 ? 6.883 15.148 -5.543 1 98.5 97 VAL B CA 1
ATOM 3009 C C . VAL B 1 97 ? 6.875 13.648 -5.246 1 98.5 97 VAL B C 1
ATOM 3011 O O . VAL B 1 97 ? 5.836 13.094 -4.883 1 98.5 97 VAL B O 1
ATOM 3014 N N . LEU B 1 98 ? 8.031 13.016 -5.324 1 98.5 98 LEU B N 1
ATOM 3015 C CA . LEU B 1 98 ? 8.109 11.57 -5.121 1 98.5 98 LEU B CA 1
ATOM 3016 C C . LEU B 1 98 ? 7.922 11.219 -3.648 1 98.5 98 LEU B C 1
ATOM 3018 O O . LEU B 1 98 ? 7.273 10.219 -3.322 1 98.5 98 LEU B O 1
ATOM 3022 N N . LEU B 1 99 ? 8.508 12.008 -2.797 1 98.69 99 LEU B N 1
ATOM 3023 C CA . LEU B 1 99 ? 8.266 11.789 -1.375 1 98.69 99 LEU B CA 1
ATOM 3024 C C . LEU B 1 99 ? 6.781 11.906 -1.051 1 98.69 99 LEU B C 1
ATOM 3026 O O . LEU B 1 99 ? 6.246 11.109 -0.28 1 98.69 99 LEU B O 1
ATOM 3030 N N . ASP B 1 100 ? 6.141 12.867 -1.65 1 98.69 100 ASP B N 1
ATOM 3031 C CA . ASP B 1 100 ? 4.707 13.031 -1.447 1 98.69 100 ASP B CA 1
ATOM 3032 C C . ASP B 1 100 ? 3.936 11.82 -1.968 1 98.69 100 ASP B C 1
ATOM 3034 O O . ASP B 1 100 ? 2.945 11.406 -1.365 1 98.69 100 ASP B O 1
ATOM 3038 N N . PHE B 1 101 ? 4.367 11.312 -3.07 1 98.69 101 PHE B N 1
ATOM 3039 C CA . PHE B 1 101 ? 3.752 10.109 -3.629 1 98.69 101 PHE B CA 1
ATOM 3040 C C . PHE B 1 101 ? 3.82 8.953 -2.637 1 98.69 101 PHE B C 1
ATOM 3042 O O . PHE B 1 101 ? 2.828 8.258 -2.418 1 98.69 101 PHE B O 1
ATOM 3049 N N . PHE B 1 102 ? 4.949 8.734 -2.033 1 98.38 102 PHE B N 1
ATOM 3050 C CA . PHE B 1 102 ? 5.121 7.617 -1.112 1 98.38 102 PHE B CA 1
ATOM 3051 C C . PHE B 1 102 ? 4.32 7.844 0.166 1 98.38 102 PHE B C 1
ATOM 3053 O O . PHE B 1 102 ? 3.834 6.891 0.776 1 98.38 102 PHE B O 1
ATOM 3060 N N . ILE B 1 103 ? 4.145 9.062 0.549 1 98.25 103 ILE B N 1
ATOM 3061 C CA . ILE B 1 103 ? 3.283 9.359 1.688 1 98.25 103 ILE B CA 1
ATOM 3062 C C . ILE B 1 103 ? 1.833 9.039 1.333 1 98.25 103 ILE B C 1
ATOM 3064 O O . ILE B 1 103 ? 1.083 8.523 2.166 1 98.25 103 ILE B O 1
ATOM 3068 N N . TRP B 1 104 ? 1.465 9.375 0.133 1 98.62 104 TRP B N 1
ATOM 3069 C CA . TRP B 1 104 ? 0.134 9.008 -0.342 1 98.62 104 TRP B CA 1
ATOM 3070 C C . TRP B 1 104 ? -0.058 7.496 -0.308 1 98.62 104 TRP B C 1
ATOM 3072 O O . TRP B 1 104 ? -1.071 7.004 0.193 1 98.62 104 TRP B O 1
ATOM 3082 N N . LEU B 1 105 ? 0.957 6.734 -0.805 1 98.44 105 LEU B N 1
ATOM 3083 C CA . LEU B 1 105 ? 0.897 5.277 -0.784 1 98.44 105 LEU B CA 1
ATOM 3084 C C . LEU B 1 105 ? 0.774 4.758 0.645 1 98.44 105 LEU B C 1
ATOM 3086 O O . LEU B 1 105 ? -0.008 3.842 0.912 1 98.44 105 LEU B O 1
ATOM 3090 N N . GLN B 1 106 ? 1.554 5.332 1.498 1 98.44 106 GLN B N 1
ATOM 3091 C CA . GLN B 1 106 ? 1.485 4.965 2.908 1 98.44 106 GLN B CA 1
ATOM 3092 C C . GLN B 1 106 ? 0.082 5.184 3.467 1 98.44 106 GLN B C 1
ATOM 3094 O O . GLN B 1 106 ? -0.442 4.34 4.191 1 98.44 106 GLN B O 1
ATOM 3099 N N . HIS B 1 107 ? -0.492 6.305 3.117 1 98.69 107 HIS B N 1
ATOM 3100 C CA . HIS B 1 107 ? -1.826 6.637 3.604 1 98.69 107 HIS B CA 1
ATOM 3101 C C . HIS B 1 107 ? -2.855 5.617 3.129 1 98.69 107 HIS B C 1
ATOM 3103 O O . HIS B 1 107 ? -3.682 5.152 3.916 1 98.69 107 HIS B O 1
ATOM 3109 N N . VAL B 1 108 ? -2.766 5.23 1.891 1 98.56 108 VAL B N 1
ATOM 3110 C CA . VAL B 1 108 ? -3.65 4.188 1.38 1 98.56 108 VAL B CA 1
ATOM 3111 C C . VAL B 1 108 ? -3.447 2.9 2.174 1 98.56 108 VAL B C 1
ATOM 3113 O O . VAL B 1 108 ? -4.418 2.258 2.586 1 98.56 108 VAL B O 1
ATOM 3116 N N . MET B 1 109 ? -2.234 2.547 2.461 1 98.19 109 MET B N 1
ATOM 3117 C CA . MET B 1 109 ? -1.9 1.284 3.115 1 98.19 109 MET B CA 1
ATOM 3118 C C . MET B 1 109 ? -2.43 1.256 4.547 1 98.19 109 MET B C 1
ATOM 3120 O O . MET B 1 109 ? -2.91 0.222 5.012 1 98.19 109 MET B O 1
ATOM 3124 N N . VAL B 1 110 ? -2.383 2.383 5.219 1 98 110 VAL B N 1
ATOM 3125 C CA . VAL B 1 110 ? -2.824 2.371 6.609 1 98 110 VAL B CA 1
ATOM 3126 C C . VAL B 1 110 ? -4.348 2.312 6.668 1 98 110 VAL B C 1
ATOM 3128 O O . VAL B 1 110 ? -4.922 1.934 7.691 1 98 110 VAL B O 1
ATOM 3131 N N . HIS B 1 111 ? -5.016 2.721 5.629 1 97.38 111 HIS B N 1
ATOM 3132 C CA . HIS B 1 111 ? -6.457 2.533 5.547 1 97.38 111 HIS B CA 1
ATOM 3133 C C . HIS B 1 111 ? -6.805 1.113 5.109 1 97.38 111 HIS B C 1
ATOM 3135 O O . HIS B 1 111 ? -7.82 0.56 5.531 1 97.38 111 HIS B O 1
ATOM 3141 N N . ALA B 1 112 ? -5.988 0.526 4.285 1 97.06 112 ALA B N 1
ATOM 3142 C CA . ALA B 1 112 ? -6.316 -0.752 3.658 1 97.06 112 ALA B CA 1
ATOM 3143 C C . ALA B 1 112 ? -6.051 -1.914 4.613 1 97.06 112 ALA B C 1
ATOM 3145 O O . ALA B 1 112 ? -6.844 -2.854 4.691 1 97.06 112 ALA B O 1
ATOM 3146 N N . ILE B 1 113 ? -4.98 -1.909 5.312 1 97.5 113 ILE B N 1
ATOM 3147 C CA . ILE B 1 113 ? -4.523 -3.037 6.117 1 97.5 113 ILE B CA 1
ATOM 3148 C C . ILE B 1 113 ? -5.105 -2.934 7.527 1 97.5 113 ILE B C 1
ATOM 3150 O O . ILE B 1 113 ? -4.852 -1.961 8.242 1 97.5 113 ILE B O 1
ATOM 3154 N N . PRO B 1 114 ? -5.793 -3.963 8.008 1 96.31 114 PRO B N 1
ATOM 3155 C CA . PRO B 1 114 ? -6.52 -3.887 9.273 1 96.31 114 PRO B CA 1
ATOM 3156 C C . PRO B 1 114 ? -5.613 -3.549 10.453 1 96.31 114 PRO B C 1
ATOM 3158 O O . PRO B 1 114 ? -5.957 -2.699 11.281 1 96.31 114 PRO B O 1
ATOM 3161 N N . LEU B 1 115 ? -4.477 -4.121 10.539 1 96.44 115 LEU B N 1
ATOM 3162 C CA . LEU B 1 115 ? -3.58 -3.84 11.656 1 96.44 115 LEU B CA 1
ATOM 3163 C C . LEU B 1 115 ? -3.146 -2.379 11.648 1 96.44 115 LEU B C 1
ATOM 3165 O O . LEU B 1 115 ? -3.131 -1.728 12.695 1 96.44 115 LEU B O 1
ATOM 3169 N N . PHE B 1 116 ? -2.766 -1.828 10.492 1 97.44 116 PHE B N 1
ATOM 3170 C CA . PHE B 1 116 ? -2.332 -0.439 10.391 1 97.44 116 PHE B CA 1
ATOM 3171 C C . PHE B 1 116 ? -3.502 0.509 10.625 1 97.44 116 PHE B C 1
ATOM 3173 O O . PHE B 1 116 ? -3.328 1.591 11.188 1 97.44 116 PHE B O 1
ATOM 3180 N N . TRP B 1 117 ? -4.684 0.091 10.211 1 96.62 117 TRP B N 1
ATOM 3181 C CA . TRP B 1 117 ? -5.879 0.888 10.461 1 96.62 117 TRP B CA 1
ATOM 3182 C C . TRP B 1 117 ? -6.121 1.043 11.961 1 96.62 117 TRP B C 1
ATOM 3184 O O . TRP B 1 117 ? -6.543 2.107 12.422 1 96.62 117 TRP B O 1
ATOM 3194 N N . ARG B 1 118 ? -5.82 0.062 12.711 1 95.81 118 ARG B N 1
ATOM 3195 C CA . ARG B 1 118 ? -6.008 0.136 14.156 1 95.81 118 ARG B CA 1
ATOM 3196 C C . ARG B 1 118 ? -5.207 1.285 14.758 1 95.81 118 ARG B C 1
ATOM 3198 O O . ARG B 1 118 ? -5.621 1.884 15.75 1 95.81 118 ARG B O 1
ATOM 3205 N N . LEU B 1 119 ? -4.121 1.553 14.133 1 96.88 119 LEU B N 1
ATOM 3206 C CA . LEU B 1 119 ? -3.311 2.682 14.578 1 96.88 119 LEU B CA 1
ATOM 3207 C C . LEU B 1 119 ? -3.871 3.996 14.039 1 96.88 119 LEU B C 1
ATOM 3209 O O . LEU B 1 119 ? -4.102 4.938 14.805 1 96.88 119 LEU B O 1
ATOM 3213 N N . HIS B 1 120 ? -4.168 4 12.766 1 97.69 120 HIS B N 1
ATOM 3214 C CA . HIS B 1 120 ? -4.535 5.215 12.047 1 97.69 120 HIS B CA 1
ATOM 3215 C C . HIS B 1 120 ? -5.926 5.695 12.445 1 97.69 120 HIS B C 1
ATOM 3217 O O . HIS B 1 120 ? -6.223 6.887 12.359 1 97.69 120 HIS B O 1
ATOM 3223 N N . ARG B 1 121 ? -6.746 4.785 12.906 1 96.56 121 ARG B N 1
ATOM 3224 C CA . ARG B 1 121 ? -8.117 5.145 13.234 1 96.56 121 ARG B CA 1
ATOM 3225 C C . ARG B 1 121 ? -8.156 6.164 14.375 1 96.56 121 ARG B C 1
ATOM 3227 O O . ARG B 1 121 ? -9.125 6.918 14.508 1 96.56 121 ARG B O 1
ATOM 3234 N N . MET B 1 122 ? -7.09 6.215 15.227 1 97.19 122 MET B N 1
ATOM 3235 C CA . MET B 1 122 ? -7.016 7.266 16.234 1 97.19 122 MET B CA 1
ATOM 3236 C C . MET B 1 122 ? -7.141 8.641 15.602 1 97.19 122 MET B C 1
ATOM 3238 O O . MET B 1 122 ? -7.836 9.516 16.125 1 97.19 122 MET B O 1
ATOM 3242 N N . HIS B 1 123 ? -6.496 8.859 14.477 1 97.81 123 HIS B N 1
ATOM 3243 C CA . HIS B 1 123 ? -6.531 10.086 13.688 1 97.81 123 HIS B CA 1
ATOM 3244 C C . HIS B 1 123 ? -7.941 10.383 13.188 1 97.81 123 HIS B C 1
ATOM 3246 O O . HIS B 1 123 ? -8.398 11.523 13.242 1 97.81 123 HIS B O 1
ATOM 3252 N N . HIS B 1 124 ? -8.664 9.398 12.852 1 97.38 124 HIS B N 1
ATOM 3253 C CA . HIS B 1 124 ? -9.992 9.539 12.281 1 97.38 124 HIS B CA 1
ATOM 3254 C C . HIS B 1 124 ? -11.062 9.555 13.375 1 97.38 124 HIS B C 1
ATOM 3256 O O . HIS B 1 124 ? -12.219 9.883 13.109 1 97.38 124 HIS B O 1
ATOM 3262 N N . ALA B 1 125 ? -10.719 9.25 14.57 1 96.56 125 ALA B N 1
ATOM 3263 C CA . ALA B 1 125 ? -11.68 9.156 15.664 1 96.56 125 ALA B CA 1
ATOM 3264 C C . ALA B 1 125 ? -12 10.531 16.234 1 96.56 125 ALA B C 1
ATOM 3266 O O . ALA B 1 125 ? -12.859 10.672 17.109 1 96.56 125 ALA B O 1
ATOM 3267 N N . ASP B 1 126 ? -11.227 11.531 15.781 1 97.56 126 ASP B N 1
ATOM 3268 C CA . ASP B 1 126 ? -11.539 12.898 16.203 1 97.56 126 ASP B CA 1
ATOM 3269 C C . ASP B 1 126 ? -12.961 13.281 15.797 1 97.56 126 ASP B C 1
ATOM 3271 O O . ASP B 1 126 ? -13.344 13.141 14.633 1 97.56 126 ASP B O 1
ATOM 3275 N N . LEU B 1 127 ? -13.75 13.734 16.703 1 96.88 127 LEU B N 1
ATOM 3276 C CA . LEU B 1 127 ? -15.172 13.961 16.453 1 96.88 127 LEU B CA 1
ATOM 3277 C C . LEU B 1 127 ? -15.398 15.281 15.727 1 96.88 127 LEU B C 1
ATOM 3279 O O . LEU B 1 127 ? -16.469 15.508 15.172 1 96.88 127 LEU B O 1
ATOM 3283 N N . ASP B 1 128 ? -14.453 16.156 15.852 1 97.06 128 ASP B N 1
ATOM 3284 C CA . ASP B 1 128 ? -14.461 17.391 15.086 1 97.06 128 ASP B CA 1
ATOM 3285 C C . ASP B 1 128 ? -13.227 17.5 14.195 1 97.06 128 ASP B C 1
ATOM 3287 O O . ASP B 1 128 ? -12.414 16.578 14.133 1 97.06 128 ASP B O 1
ATOM 3291 N N . TYR B 1 129 ? -13.188 18.484 13.445 1 96.75 129 TYR B N 1
ATOM 3292 C CA . TYR B 1 129 ? -12.172 18.688 12.414 1 96.75 129 TYR B CA 1
ATOM 3293 C C . TYR B 1 129 ? -11.57 20.094 12.523 1 96.75 129 TYR B C 1
ATOM 3295 O O . TYR B 1 129 ? -12.258 21.094 12.297 1 96.75 129 TYR B O 1
ATOM 3303 N N . ASP B 1 130 ? -10.289 20.141 12.953 1 98.06 130 ASP B N 1
ATOM 3304 C CA . ASP B 1 130 ? -9.617 21.438 13.031 1 98.06 130 ASP B CA 1
ATOM 3305 C C . ASP B 1 130 ? -8.102 21.266 12.914 1 98.06 130 ASP B C 1
ATOM 3307 O O . ASP B 1 130 ? -7.613 20.172 12.633 1 98.06 130 ASP B O 1
ATOM 3311 N N . VAL B 1 131 ? -7.363 22.297 13.078 1 98.31 131 VAL B N 1
ATOM 3312 C CA . VAL B 1 131 ? -5.934 22.328 12.781 1 98.31 131 VAL B CA 1
ATOM 3313 C C . VAL B 1 131 ? -5.199 21.312 13.641 1 98.31 131 VAL B C 1
ATOM 3315 O O . VAL B 1 131 ? -4.223 20.703 13.195 1 98.31 131 VAL B O 1
ATOM 3318 N N . THR B 1 132 ? -5.652 21.016 14.875 1 98.06 132 THR B N 1
ATOM 3319 C CA . THR B 1 132 ? -4.945 20.094 15.75 1 98.06 132 THR B CA 1
ATOM 3320 C C . THR B 1 132 ? -5.188 18.656 15.32 1 98.06 132 THR B C 1
ATOM 3322 O O . THR B 1 132 ? -4.406 17.75 15.656 1 98.06 132 THR B O 1
ATOM 3325 N N . THR B 1 133 ? -6.285 18.406 14.562 1 98 133 THR B N 1
ATOM 3326 C CA . THR B 1 133 ? -6.566 17.078 14.047 1 98 133 THR B CA 1
ATOM 3327 C C . THR B 1 133 ? -5.418 16.578 13.172 1 98 133 THR B C 1
ATOM 3329 O O . THR B 1 133 ? -5.109 15.391 13.156 1 98 133 THR B O 1
ATOM 3332 N N . GLY B 1 134 ? -4.758 17.5 12.516 1 96.56 134 GLY B N 1
ATOM 3333 C CA . GLY B 1 134 ? -3.674 17.156 11.602 1 96.56 134 GLY B CA 1
ATOM 3334 C C . GLY B 1 134 ? -2.447 16.609 12.305 1 96.56 134 GLY B C 1
ATOM 3335 O O . GLY B 1 134 ? -1.547 16.078 11.664 1 96.56 134 GLY B O 1
ATOM 3336 N N . ALA B 1 135 ? -2.459 16.703 13.609 1 92.69 135 ALA B N 1
ATOM 3337 C CA . ALA B 1 135 ? -1.294 16.266 14.367 1 92.69 135 ALA B CA 1
ATOM 3338 C C . ALA B 1 135 ? -1.632 15.047 15.227 1 92.69 135 ALA B C 1
ATOM 3340 O O . ALA B 1 135 ? -0.786 14.547 15.977 1 92.69 135 ALA B O 1
ATOM 3341 N N . ARG B 1 136 ? -2.828 14.539 15.109 1 97.12 136 ARG B N 1
ATOM 3342 C CA . ARG B 1 136 ? -3.357 13.477 15.961 1 97.12 136 ARG B CA 1
ATOM 3343 C C . ARG B 1 136 ? -3.006 12.102 15.406 1 97.12 136 ARG B C 1
ATOM 3345 O O . ARG B 1 136 ? -3.867 11.398 14.875 1 97.12 136 ARG B O 1
ATOM 3352 N N . PHE B 1 137 ? -1.747 11.695 15.586 1 98.12 137 PHE B N 1
ATOM 3353 C CA . PHE B 1 137 ? -1.32 10.391 15.102 1 98.12 137 PHE B CA 1
ATOM 3354 C C . PHE B 1 137 ? -0.731 9.562 16.234 1 98.12 137 PHE B C 1
ATOM 3356 O O . PHE B 1 137 ? -0.001 10.086 17.078 1 98.12 137 PHE B O 1
ATOM 3363 N N . HIS B 1 138 ? -1.006 8.352 16.25 1 98.62 138 HIS B N 1
ATOM 3364 C CA . HIS B 1 138 ? -0.46 7.438 17.25 1 98.62 138 HIS B CA 1
ATOM 3365 C C . HIS B 1 138 ? 1.061 7.367 17.172 1 98.62 138 HIS B C 1
ATOM 3367 O O . HIS B 1 138 ? 1.623 7.355 16.062 1 98.62 138 HIS B O 1
ATOM 3373 N N . PRO B 1 139 ? 1.74 7.258 18.281 1 98.25 139 PRO B N 1
ATOM 3374 C CA . PRO B 1 139 ? 3.205 7.258 18.281 1 98.25 139 PRO B CA 1
ATOM 3375 C C . PRO B 1 139 ? 3.789 6.129 17.438 1 98.25 139 PRO B C 1
ATOM 3377 O O . PRO B 1 139 ? 4.781 6.336 16.719 1 98.25 139 PRO B O 1
ATOM 3380 N N . ILE B 1 140 ? 3.207 4.957 17.453 1 98.19 140 ILE B N 1
ATOM 3381 C CA . ILE B 1 140 ? 3.707 3.83 16.688 1 98.19 140 ILE B CA 1
ATOM 3382 C C . ILE B 1 140 ? 3.582 4.141 15.188 1 98.19 140 ILE B C 1
ATOM 3384 O O . ILE B 1 140 ? 4.453 3.771 14.398 1 98.19 140 ILE B O 1
ATOM 3388 N N . GLU B 1 141 ? 2.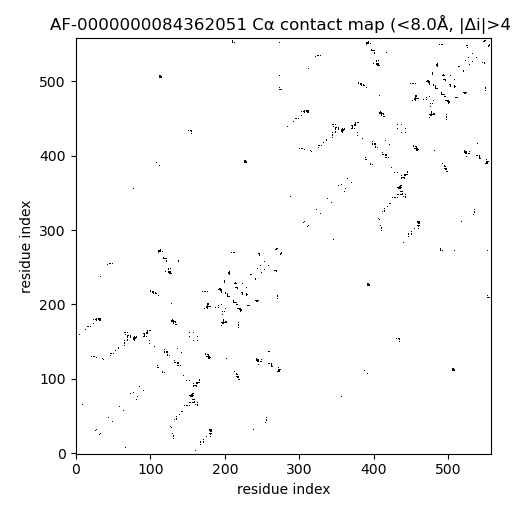504 4.77 14.82 1 98.19 141 GLU B N 1
ATOM 3389 C CA . GLU B 1 141 ? 2.332 5.168 13.43 1 98.19 141 GLU B CA 1
ATOM 3390 C C . GLU B 1 141 ? 3.393 6.18 13.008 1 98.19 141 GLU B C 1
ATOM 3392 O O . GLU B 1 141 ? 3.91 6.117 11.891 1 98.19 141 GLU B O 1
ATOM 3397 N N . ILE B 1 142 ? 3.729 7.105 13.875 1 98 142 ILE B N 1
ATOM 3398 C CA . ILE B 1 142 ? 4.754 8.102 13.594 1 98 142 ILE B CA 1
ATOM 3399 C C . ILE B 1 142 ? 6.102 7.414 13.383 1 98 142 ILE B C 1
ATOM 3401 O O . ILE B 1 142 ? 6.828 7.734 12.445 1 98 142 ILE B O 1
ATOM 3405 N N . LEU B 1 143 ? 6.391 6.492 14.219 1 98.06 143 LEU B N 1
ATOM 3406 C CA . LEU B 1 143 ? 7.645 5.754 14.078 1 98.06 143 LEU B CA 1
ATOM 3407 C C . LEU B 1 143 ? 7.672 4.988 12.758 1 98.06 143 LEU B C 1
ATOM 3409 O O . LEU B 1 143 ? 8.695 4.961 12.07 1 98.06 143 LEU B O 1
ATOM 3413 N N . LEU B 1 144 ? 6.555 4.367 12.43 1 97.5 144 LEU B N 1
ATOM 3414 C CA . LEU B 1 144 ? 6.453 3.648 11.164 1 97.5 144 LEU B CA 1
ATOM 3415 C C . LEU B 1 144 ? 6.621 4.602 9.984 1 97.5 144 LEU B C 1
ATOM 3417 O O . LEU B 1 144 ? 7.336 4.289 9.023 1 97.5 144 LEU B O 1
ATOM 3421 N N . SER B 1 145 ? 5.98 5.73 10.039 1 97.62 145 SER B N 1
ATOM 3422 C CA . SER B 1 145 ? 6.086 6.734 8.984 1 97.62 145 SER B CA 1
ATOM 3423 C C . SER B 1 145 ? 7.523 7.207 8.812 1 97.62 145 SER B C 1
ATOM 3425 O O . SER B 1 145 ? 7.984 7.41 7.688 1 97.62 145 SER B O 1
ATOM 3427 N N . LEU B 1 146 ? 8.234 7.379 9.914 1 97.56 146 LEU B N 1
ATOM 3428 C CA . LEU B 1 146 ? 9.625 7.797 9.852 1 97.56 146 LEU B CA 1
ATOM 3429 C C . LEU B 1 146 ? 10.492 6.719 9.211 1 97.56 146 LEU B C 1
ATOM 3431 O O . LEU B 1 146 ? 11.375 7.02 8.406 1 97.56 146 LEU B O 1
ATOM 3435 N N . ALA B 1 147 ? 10.242 5.504 9.57 1 96.94 147 ALA B N 1
ATOM 3436 C CA . ALA B 1 147 ? 10.969 4.395 8.961 1 96.94 147 ALA B CA 1
ATOM 3437 C C . ALA B 1 147 ? 10.766 4.367 7.453 1 96.94 147 ALA B C 1
ATOM 3439 O O . ALA B 1 147 ? 11.719 4.176 6.691 1 96.94 147 ALA B O 1
ATOM 3440 N N . ILE B 1 148 ? 9.57 4.551 7.02 1 97.75 148 ILE B N 1
ATOM 3441 C CA . ILE B 1 148 ? 9.242 4.582 5.602 1 97.75 148 ILE B CA 1
ATOM 3442 C C . ILE B 1 148 ? 9.953 5.758 4.934 1 97.75 148 ILE B C 1
ATOM 3444 O O . ILE B 1 148 ? 10.516 5.613 3.848 1 97.75 148 ILE B O 1
ATOM 3448 N N . LYS B 1 149 ? 9.93 6.895 5.625 1 98.06 149 LYS B N 1
ATOM 3449 C CA . LYS B 1 149 ? 10.602 8.078 5.082 1 98.06 149 LYS B CA 1
ATOM 3450 C C . LYS B 1 149 ? 12.094 7.828 4.914 1 98.06 149 LYS B C 1
ATOM 3452 O O . LYS B 1 149 ? 12.68 8.203 3.895 1 98.06 149 LYS B O 1
ATOM 3457 N N . PHE B 1 150 ? 12.703 7.199 5.883 1 97.81 150 PHE B N 1
ATOM 3458 C CA . PHE B 1 150 ? 14.117 6.852 5.773 1 97.81 150 PHE B CA 1
ATOM 3459 C C . PHE B 1 150 ? 14.367 5.965 4.559 1 97.81 150 PHE B C 1
ATOM 3461 O O . PHE B 1 150 ? 15.305 6.199 3.795 1 97.81 150 PHE B O 1
ATOM 3468 N N . ALA B 1 151 ? 13.523 5 4.375 1 98 151 ALA B N 1
ATOM 3469 C CA . ALA B 1 151 ? 13.664 4.074 3.254 1 98 151 ALA B CA 1
ATOM 3470 C C . ALA B 1 151 ? 13.562 4.805 1.919 1 98 151 ALA B C 1
ATOM 3472 O O . ALA B 1 151 ? 14.367 4.578 1.015 1 98 151 ALA B O 1
ATOM 3473 N N . VAL B 1 152 ? 12.633 5.672 1.802 1 98.56 152 VAL B N 1
ATOM 3474 C CA . VAL B 1 152 ? 12.398 6.391 0.553 1 98.56 152 VAL B CA 1
ATOM 3475 C C . VAL B 1 152 ? 13.555 7.352 0.287 1 98.56 152 VAL B C 1
ATOM 3477 O O . VAL B 1 152 ? 13.992 7.496 -0.854 1 98.56 152 VAL B O 1
ATOM 3480 N N . ILE B 1 153 ? 14 8 1.336 1 98.5 153 ILE B N 1
ATOM 3481 C CA . ILE B 1 153 ? 15.141 8.906 1.205 1 98.5 153 ILE B CA 1
ATOM 3482 C C . ILE B 1 153 ? 16.359 8.125 0.708 1 98.5 153 ILE B C 1
ATOM 3484 O O . ILE B 1 153 ? 17.078 8.586 -0.184 1 98.5 153 ILE B O 1
ATOM 3488 N N . ALA B 1 154 ? 16.594 6.922 1.243 1 97.38 154 ALA B N 1
ATOM 3489 C CA . ALA B 1 154 ? 17.703 6.082 0.81 1 97.38 154 ALA B CA 1
ATOM 3490 C C . ALA B 1 154 ? 17.516 5.637 -0.639 1 97.38 154 ALA B C 1
ATOM 3492 O O . ALA B 1 154 ? 18.484 5.605 -1.408 1 97.38 154 ALA B O 1
ATOM 3493 N N . LEU B 1 155 ? 16.375 5.352 -0.995 1 97.56 155 LEU B N 1
ATOM 3494 C CA . LEU B 1 155 ? 16.078 4.863 -2.336 1 97.56 155 LEU B CA 1
ATOM 3495 C C . LEU B 1 155 ? 16.25 5.973 -3.369 1 97.56 155 LEU B C 1
ATOM 3497 O O . LEU B 1 155 ? 16.844 5.746 -4.434 1 97.56 155 LEU B O 1
ATOM 3501 N N . LEU B 1 156 ? 15.797 7.113 -3.033 1 97.75 156 LEU B N 1
ATOM 3502 C CA . LEU B 1 156 ? 15.844 8.227 -3.975 1 97.75 156 LEU B CA 1
ATOM 3503 C C . LEU B 1 156 ? 17.219 8.898 -3.951 1 97.75 156 LEU B C 1
ATOM 3505 O O . LEU B 1 156 ? 17.719 9.328 -4.992 1 97.75 156 LEU B O 1
ATOM 3509 N N . GLY B 1 157 ? 17.797 8.922 -2.762 1 97.19 157 GLY B N 1
ATOM 3510 C CA . GLY B 1 157 ? 18.938 9.797 -2.549 1 97.19 157 GLY B CA 1
ATOM 3511 C C . GLY B 1 157 ? 18.562 11.266 -2.498 1 97.19 157 GLY B C 1
ATOM 3512 O O . GLY B 1 157 ? 19.234 12.102 -3.098 1 97.19 157 GLY B O 1
ATOM 3513 N N . ALA B 1 158 ? 17.453 11.562 -1.881 1 97.88 158 ALA B N 1
ATOM 3514 C CA . ALA B 1 158 ? 16.984 12.945 -1.795 1 97.88 158 ALA B CA 1
ATOM 3515 C C . ALA B 1 158 ? 17.969 13.805 -1 1 97.88 158 ALA B C 1
ATOM 3517 O O . ALA B 1 158 ? 18.438 13.398 0.063 1 97.88 158 ALA B O 1
ATOM 3518 N N . SER B 1 159 ? 18.234 14.977 -1.45 1 97.38 159 SER B N 1
ATOM 3519 C CA . SER B 1 159 ? 19.172 15.867 -0.777 1 97.38 159 SER B CA 1
ATOM 3520 C C . SER B 1 159 ? 18.625 16.359 0.555 1 97.38 159 SER B C 1
ATOM 3522 O O . SER B 1 159 ? 17.406 16.406 0.743 1 97.38 159 SER B O 1
ATOM 3524 N N . PRO B 1 160 ? 19.516 16.703 1.47 1 97.5 160 PRO B N 1
ATOM 3525 C CA . PRO B 1 160 ? 19.062 17.219 2.764 1 97.5 160 PRO B CA 1
ATOM 3526 C C . PRO B 1 160 ? 18.109 18.422 2.625 1 97.5 160 PRO B C 1
ATOM 3528 O O . PRO B 1 160 ? 17.125 18.516 3.352 1 97.5 160 PRO B O 1
ATOM 3531 N N . VAL B 1 161 ? 18.422 19.312 1.692 1 97.31 161 VAL B N 1
ATOM 3532 C CA . VAL B 1 161 ? 17.562 20.484 1.496 1 97.31 161 VAL B CA 1
ATOM 3533 C C . VAL B 1 161 ? 16.188 20.047 0.991 1 97.31 161 VAL B C 1
ATOM 3535 O O . VAL B 1 161 ? 15.172 20.578 1.433 1 97.31 161 VAL B O 1
ATOM 3538 N N . SER B 1 162 ? 16.125 19.078 0.034 1 98.25 162 SER B N 1
ATOM 3539 C CA . SER B 1 162 ? 14.852 18.578 -0.471 1 98.25 162 SER B CA 1
ATOM 3540 C C . SER B 1 162 ? 14.031 17.938 0.644 1 98.25 162 SER B C 1
ATOM 3542 O O . SER B 1 162 ? 12.812 18.141 0.718 1 98.25 162 SER B O 1
ATOM 3544 N N . VAL B 1 163 ? 14.695 17.219 1.51 1 98.56 163 VAL B N 1
ATOM 3545 C CA . VAL B 1 163 ? 14.016 16.547 2.613 1 98.56 163 VAL B CA 1
ATOM 3546 C C . VAL B 1 163 ? 13.477 17.578 3.594 1 98.56 163 VAL B C 1
ATOM 3548 O O . VAL B 1 163 ? 12.344 17.469 4.066 1 98.56 163 VAL B O 1
ATOM 3551 N N . LEU B 1 164 ? 14.289 18.578 3.896 1 98.19 164 LEU B N 1
ATOM 3552 C CA . LEU B 1 164 ? 13.844 19.625 4.797 1 98.19 164 LEU B CA 1
ATOM 3553 C C . LEU B 1 164 ? 12.609 20.328 4.242 1 98.19 164 LEU B C 1
ATOM 3555 O O . LEU B 1 164 ? 11.625 20.516 4.957 1 98.19 164 LEU B O 1
ATOM 3559 N N . ILE B 1 165 ? 12.703 20.719 2.982 1 98.25 165 ILE B N 1
ATOM 3560 C CA . ILE B 1 165 ? 11.586 21.406 2.346 1 98.25 165 ILE B CA 1
ATOM 3561 C C . ILE B 1 165 ? 10.344 20.516 2.369 1 98.25 165 ILE B C 1
ATOM 3563 O O . ILE B 1 165 ? 9.242 20.969 2.686 1 98.25 165 ILE B O 1
ATOM 3567 N N . PHE B 1 166 ? 10.539 19.312 2.068 1 98.62 166 PHE B N 1
ATOM 3568 C CA . PHE B 1 166 ? 9.422 18.375 2.078 1 98.62 166 PHE B CA 1
ATOM 3569 C C . PHE B 1 166 ? 8.789 18.297 3.463 1 98.62 166 PHE B C 1
ATOM 3571 O O . PHE B 1 166 ? 7.566 18.328 3.598 1 98.62 166 PHE B O 1
ATOM 3578 N N . GLU B 1 167 ? 9.578 18.172 4.496 1 97.56 167 GLU B N 1
ATOM 3579 C CA . GLU B 1 167 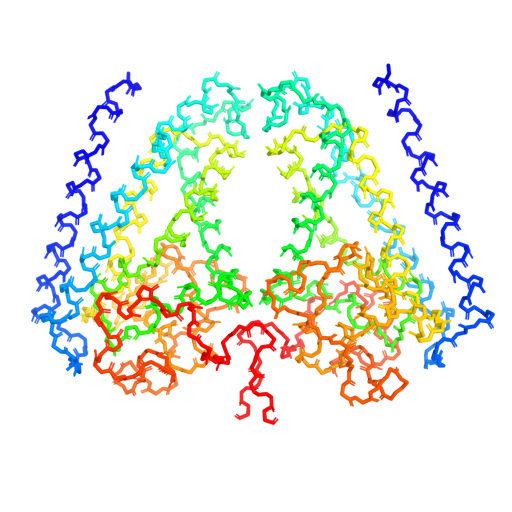? 9.078 18.047 5.859 1 97.56 167 GLU B CA 1
ATOM 3580 C C . GLU B 1 167 ? 8.273 19.281 6.262 1 97.56 167 GLU B C 1
ATOM 3582 O O . GLU B 1 167 ? 7.223 19.172 6.898 1 97.56 167 GLU B O 1
ATOM 3587 N N . VAL B 1 168 ? 8.766 20.375 5.914 1 97.69 168 VAL B N 1
ATOM 3588 C CA . VAL B 1 168 ? 8.086 21.625 6.242 1 97.69 168 VAL B CA 1
ATOM 3589 C C . VAL B 1 168 ? 6.758 21.703 5.492 1 97.69 168 VAL B C 1
ATOM 3591 O O . VAL B 1 168 ? 5.719 22.016 6.086 1 97.69 168 VAL B O 1
ATOM 3594 N N . VAL B 1 169 ? 6.797 21.391 4.219 1 98.06 169 VAL B N 1
ATOM 3595 C CA . VAL B 1 169 ? 5.602 21.453 3.387 1 98.06 169 VAL B CA 1
ATOM 3596 C C . VAL B 1 169 ? 4.582 20.422 3.873 1 98.06 169 VAL B C 1
ATOM 3598 O O . VAL B 1 169 ? 3.387 20.719 3.961 1 98.06 169 VAL B O 1
ATOM 3601 N N . LEU B 1 170 ? 5.055 19.281 4.176 1 97.44 170 LEU B N 1
ATOM 3602 C CA . LEU B 1 170 ? 4.18 18.203 4.652 1 97.44 170 LEU B CA 1
ATOM 3603 C C . LEU B 1 170 ? 3.439 18.641 5.914 1 97.44 170 LEU B C 1
ATOM 3605 O O . LEU B 1 170 ? 2.219 18.484 6.004 1 97.44 170 LEU B O 1
ATOM 3609 N N . ASN B 1 171 ? 4.145 19.156 6.836 1 96.56 171 ASN B N 1
ATOM 3610 C CA . ASN B 1 171 ? 3.545 19.609 8.086 1 96.56 171 ASN B CA 1
ATOM 3611 C C . ASN B 1 171 ? 2.584 20.781 7.848 1 96.56 171 ASN B C 1
ATOM 3613 O O . ASN B 1 171 ? 1.488 20.797 8.406 1 96.56 171 ASN B O 1
ATOM 3617 N N . ALA B 1 172 ? 3.016 21.703 7.043 1 97.44 172 ALA B N 1
ATOM 3618 C CA . ALA B 1 172 ? 2.197 22.875 6.734 1 97.44 172 ALA B CA 1
ATOM 3619 C C . ALA B 1 172 ? 0.879 22.453 6.082 1 97.44 172 ALA B C 1
ATOM 3621 O O . ALA B 1 172 ? -0.189 22.938 6.48 1 97.44 172 ALA B O 1
ATOM 3622 N N . THR B 1 173 ? 0.943 21.609 5.133 1 97.69 173 THR B N 1
ATOM 3623 C CA . THR B 1 173 ? -0.255 21.203 4.406 1 97.69 173 THR B CA 1
ATOM 3624 C C . THR B 1 173 ? -1.139 20.312 5.277 1 97.69 173 THR B C 1
ATOM 3626 O O . THR B 1 173 ? -2.365 20.344 5.16 1 97.69 173 THR B O 1
ATOM 3629 N N . ALA B 1 174 ? -0.523 19.516 6.125 1 97.31 174 ALA B N 1
ATOM 3630 C CA . ALA B 1 174 ? -1.317 18.734 7.066 1 97.31 174 ALA B CA 1
ATOM 3631 C C . ALA B 1 174 ? -2.168 19.625 7.957 1 97.31 174 ALA B C 1
ATOM 3633 O O . ALA B 1 174 ? -3.357 19.375 8.156 1 97.31 174 ALA B O 1
ATOM 3634 N N . MET B 1 175 ? -1.58 20.688 8.445 1 97.88 175 MET B N 1
ATOM 3635 C CA . MET B 1 175 ? -2.316 21.641 9.281 1 97.88 175 MET B CA 1
ATOM 3636 C C . MET B 1 175 ? -3.381 22.359 8.477 1 97.88 175 MET B C 1
ATOM 3638 O O . MET B 1 175 ? -4.504 22.547 8.945 1 97.88 175 MET B O 1
ATOM 3642 N N . PHE B 1 176 ? -3.039 22.734 7.281 1 98.31 176 PHE B N 1
ATOM 3643 C CA . PHE B 1 176 ? -3.963 23.438 6.402 1 98.31 176 PHE B CA 1
ATOM 3644 C C . PHE B 1 176 ? -5.148 22.547 6.039 1 98.31 176 PHE B C 1
ATOM 3646 O O . PHE B 1 176 ? -6.305 22.938 6.242 1 98.31 176 PHE B O 1
ATOM 3653 N N . ASN B 1 177 ? -4.898 21.328 5.559 1 98.12 177 ASN B N 1
ATOM 3654 C CA . ASN B 1 177 ? -5.984 20.5 5.027 1 98.12 177 ASN B CA 1
ATOM 3655 C C . ASN B 1 177 ? -6.828 19.906 6.148 1 98.12 177 ASN B C 1
ATOM 3657 O O . ASN B 1 177 ? -7.926 19.406 5.902 1 98.12 177 ASN B O 1
ATOM 3661 N N . HIS B 1 178 ? -6.422 20.016 7.398 1 98.44 178 HIS B N 1
ATOM 3662 C CA . HIS B 1 178 ? -7.234 19.578 8.523 1 98.44 178 HIS B CA 1
ATOM 3663 C C . HIS B 1 178 ? -7.879 20.766 9.234 1 98.44 178 HIS B C 1
ATOM 3665 O O . HIS B 1 178 ? -8.586 20.594 10.227 1 98.44 178 HIS B O 1
ATOM 3671 N N . SER B 1 179 ? -7.699 21.891 8.75 1 98.06 179 SER B N 1
ATOM 3672 C CA . SER B 1 179 ? -8.234 23.062 9.445 1 98.06 179 SER B CA 1
ATOM 3673 C C . SER B 1 179 ? -9.742 23.188 9.242 1 98.06 179 SER B C 1
ATOM 3675 O O . SER B 1 179 ? -10.281 22.688 8.242 1 98.06 179 SER B O 1
ATOM 3677 N N . ASN B 1 180 ? -10.398 23.812 10.148 1 98.38 180 ASN B N 1
ATOM 3678 C CA . ASN B 1 180 ? -11.828 24.078 10.094 1 98.38 180 ASN B CA 1
ATOM 3679 C C . ASN B 1 180 ? -12.125 25.438 9.469 1 98.38 180 ASN B C 1
ATOM 3681 O O . ASN B 1 180 ? -13.133 26.062 9.789 1 98.38 180 ASN B O 1
ATOM 3685 N N . VAL B 1 181 ? -11.219 25.906 8.617 1 98.06 181 VAL B N 1
ATOM 3686 C CA . VAL B 1 181 ? -11.391 27.219 7.996 1 98.06 181 VAL B CA 1
ATOM 3687 C C . VAL B 1 181 ? -12.406 27.125 6.855 1 98.06 181 VAL B C 1
ATOM 3689 O O . VAL B 1 181 ? -12.461 26.109 6.156 1 98.06 181 VAL B O 1
ATOM 3692 N N . LYS B 1 182 ? -13.125 28.125 6.652 1 97.5 182 LYS B N 1
ATOM 3693 C CA . LYS B 1 182 ? -14.055 28.234 5.531 1 97.5 182 LYS B CA 1
ATOM 3694 C C . LYS B 1 182 ? -13.43 29 4.371 1 97.5 182 LYS B C 1
ATOM 3696 O O . LYS B 1 182 ? -13.188 30.203 4.48 1 97.5 182 LYS B O 1
ATOM 3701 N N . LEU B 1 183 ? -13.172 28.297 3.307 1 97.06 183 LEU B N 1
ATOM 3702 C CA . LEU B 1 183 ? -12.742 28.922 2.061 1 97.06 183 LEU B CA 1
ATOM 3703 C C . LEU B 1 183 ? -13.938 29.234 1.173 1 97.06 183 LEU B C 1
ATOM 3705 O O . LEU B 1 183 ? -14.875 28.438 1.071 1 97.06 183 LEU B O 1
ATOM 3709 N N . PRO B 1 184 ? -13.898 30.5 0.528 1 97 184 PRO B N 1
ATOM 3710 C CA . PRO B 1 184 ? -14.914 30.688 -0.506 1 97 184 PRO B CA 1
ATOM 3711 C C . PRO B 1 184 ? -14.914 29.562 -1.545 1 97 184 PRO B C 1
ATOM 3713 O O . PRO B 1 184 ? -13.852 29.109 -1.961 1 97 184 PRO B O 1
ATOM 3716 N N . LEU B 1 185 ? -16.047 29.156 -1.939 1 95.75 185 LEU B N 1
ATOM 3717 C CA . LEU B 1 185 ? -16.203 27.969 -2.773 1 95.75 185 LEU B CA 1
ATOM 3718 C C . LEU B 1 185 ? -15.445 28.125 -4.086 1 95.75 185 LEU B C 1
ATOM 3720 O O . LEU B 1 185 ? -14.844 27.172 -4.574 1 95.75 185 LEU B O 1
ATOM 3724 N N . GLY B 1 186 ? -15.57 29.297 -4.715 1 96.75 186 GLY B N 1
ATOM 3725 C CA . GLY B 1 186 ? -14.82 29.547 -5.938 1 96.75 186 GLY B CA 1
ATOM 3726 C C . GLY B 1 186 ? -13.32 29.375 -5.758 1 96.75 186 GLY B C 1
ATOM 3727 O O . GLY B 1 186 ? -12.648 28.812 -6.621 1 96.75 186 GLY B O 1
ATOM 3728 N N . LEU B 1 187 ? -12.797 29.875 -4.668 1 97.38 187 LEU B N 1
ATOM 3729 C CA . LEU B 1 187 ? -11.383 29.75 -4.359 1 97.38 187 LEU B CA 1
ATOM 3730 C C . LEU B 1 187 ? -11.016 28.281 -4.09 1 97.38 187 LEU B C 1
ATOM 3732 O O . LEU B 1 187 ? -9.977 27.812 -4.555 1 97.38 187 LEU B O 1
ATOM 3736 N N . ASP B 1 188 ? -11.836 27.609 -3.33 1 97.69 188 ASP B N 1
ATOM 3737 C CA . ASP B 1 188 ? -11.609 26.203 -3.07 1 97.69 188 ASP B CA 1
ATOM 3738 C C . ASP B 1 188 ? -11.508 25.406 -4.375 1 97.69 188 ASP B C 1
ATOM 3740 O O . ASP B 1 188 ? -10.633 24.562 -4.523 1 97.69 188 ASP B O 1
ATOM 3744 N N . ALA B 1 189 ? -12.383 25.703 -5.344 1 96.94 189 ALA B N 1
ATOM 3745 C CA . ALA B 1 189 ? -12.438 24.984 -6.613 1 96.94 189 ALA B CA 1
ATOM 3746 C C . ALA B 1 189 ? -11.125 25.109 -7.375 1 96.94 189 ALA B C 1
ATOM 3748 O O . ALA B 1 189 ? -10.672 24.156 -8.016 1 96.94 189 ALA B O 1
ATOM 3749 N N . VAL B 1 190 ? -10.484 26.25 -7.293 1 97.75 190 VAL B N 1
ATOM 3750 C CA . VAL B 1 190 ? -9.234 26.484 -8 1 97.75 190 VAL B CA 1
ATOM 3751 C C . VAL B 1 190 ? -8.062 25.938 -7.191 1 97.75 190 VAL B C 1
ATOM 3753 O O . VAL B 1 190 ? -7.191 25.25 -7.73 1 97.75 190 VAL B O 1
ATOM 3756 N N . LEU B 1 191 ? -8.07 26.172 -5.883 1 97.81 191 LEU B N 1
ATOM 3757 C CA . LEU B 1 191 ? -6.973 25.781 -5.012 1 97.81 191 LEU B CA 1
ATOM 3758 C C . LEU B 1 191 ? -6.824 24.266 -4.965 1 97.81 191 LEU B C 1
ATOM 3760 O O . LEU B 1 191 ? -5.707 23.75 -4.895 1 97.81 191 LEU B O 1
ATOM 3764 N N . ARG B 1 192 ? -7.941 23.547 -5.016 1 97.25 192 ARG B N 1
ATOM 3765 C CA . ARG B 1 192 ? -7.898 22.094 -4.855 1 97.25 192 ARG B CA 1
ATOM 3766 C C . ARG B 1 192 ? -7.305 21.422 -6.09 1 97.25 192 ARG B C 1
ATOM 3768 O O . ARG B 1 192 ? -7.062 20.219 -6.09 1 97.25 192 ARG B O 1
ATOM 3775 N N . LEU B 1 193 ? -7.012 22.203 -7.168 1 97.31 193 LEU B N 1
ATOM 3776 C CA . LEU B 1 193 ? -6.27 21.688 -8.312 1 97.31 193 LEU B CA 1
ATOM 3777 C C . LEU B 1 193 ? -4.773 21.656 -8.016 1 97.31 193 LEU B C 1
ATOM 3779 O O . LEU B 1 193 ? -4.016 20.984 -8.719 1 97.31 193 LEU B O 1
ATOM 3783 N N . LEU B 1 194 ? -4.352 22.344 -6.977 1 97.5 194 LEU B N 1
ATOM 3784 C CA . LEU B 1 194 ? -2.922 22.516 -6.742 1 97.5 194 LEU B CA 1
ATOM 3785 C C . LEU B 1 194 ? -2.523 21.969 -5.379 1 97.5 194 LEU B C 1
ATOM 3787 O O . LEU B 1 194 ? -1.389 21.516 -5.195 1 97.5 194 LEU B O 1
ATOM 3791 N N . VAL B 1 195 ? -3.414 22.062 -4.453 1 98.25 195 VAL B N 1
ATOM 3792 C CA . VAL B 1 195 ? -3.137 21.609 -3.096 1 98.25 195 VAL B CA 1
ATOM 3793 C C . VAL B 1 195 ? -4.387 20.969 -2.5 1 98.25 195 VAL B C 1
ATOM 3795 O O . VAL B 1 195 ? -5.512 21.312 -2.883 1 98.25 195 VAL B O 1
ATOM 3798 N N . VAL B 1 196 ? -4.242 20.031 -1.604 1 98.62 196 VAL B N 1
ATOM 3799 C CA . VAL B 1 196 ? -5.371 19.422 -0.917 1 98.62 196 VAL B CA 1
ATOM 3800 C C . VAL B 1 196 ? -6.004 20.422 0.044 1 98.62 196 VAL B C 1
ATOM 3802 O O . VAL B 1 196 ? -5.375 20.828 1.022 1 98.62 196 VAL B O 1
ATOM 3805 N N . THR B 1 197 ? -7.199 20.812 -0.23 1 98.5 197 THR B N 1
ATOM 3806 C CA . THR B 1 197 ? -7.875 21.828 0.578 1 98.5 197 THR B CA 1
ATOM 3807 C C . THR B 1 197 ? -8.57 21.188 1.775 1 98.5 197 THR B C 1
ATOM 3809 O O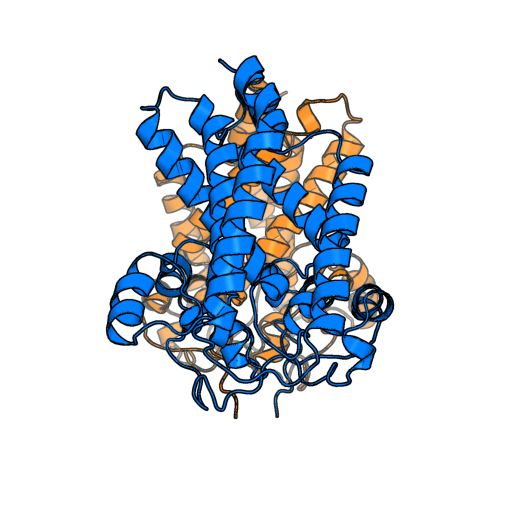 . THR B 1 197 ? -8.742 19.969 1.82 1 98.5 197 THR B O 1
ATOM 3812 N N . PRO B 1 198 ? -8.969 22.016 2.717 1 98.31 198 PRO B N 1
ATOM 3813 C CA . PRO B 1 198 ? -9.68 21.5 3.881 1 98.31 198 PRO B CA 1
ATOM 3814 C C . PRO B 1 198 ? -10.961 20.75 3.502 1 98.31 198 PRO B C 1
ATOM 3816 O O . PRO B 1 198 ? -11.203 19.641 3.979 1 98.31 198 PRO B O 1
ATOM 3819 N N . ASP B 1 199 ? -11.75 21.297 2.621 1 98.19 199 ASP B N 1
ATOM 3820 C CA . ASP B 1 199 ? -12.984 20.625 2.205 1 98.19 199 ASP B CA 1
ATOM 3821 C C . ASP B 1 199 ? -12.68 19.281 1.544 1 98.19 199 ASP B C 1
ATOM 3823 O O . ASP B 1 199 ? -13.375 18.297 1.798 1 98.19 199 ASP B O 1
ATOM 3827 N N . MET B 1 200 ? -11.672 19.297 0.721 1 98.06 200 MET B N 1
ATOM 3828 C CA . MET B 1 200 ? -11.289 18.062 0.039 1 98.06 200 MET B CA 1
ATOM 3829 C C . MET B 1 200 ? -10.906 16.984 1.044 1 98.06 200 MET B C 1
ATOM 3831 O O . MET B 1 200 ? -11.422 15.867 0.985 1 98.06 200 MET B O 1
ATOM 3835 N N . HIS B 1 201 ? -10.078 17.328 1.959 1 98.69 201 HIS B N 1
ATOM 3836 C CA . HIS B 1 201 ? -9.57 16.328 2.887 1 98.69 201 HIS B CA 1
ATOM 3837 C C . HIS B 1 201 ? -10.609 15.992 3.955 1 98.69 201 HIS B C 1
ATOM 3839 O O . HIS B 1 201 ? -10.609 14.883 4.5 1 98.69 201 HIS B O 1
ATOM 3845 N N . ARG B 1 202 ? -11.516 16.922 4.223 1 98.44 202 ARG B N 1
ATOM 3846 C CA . ARG B 1 202 ? -12.562 16.672 5.199 1 98.44 202 ARG B CA 1
ATOM 3847 C C . ARG B 1 202 ? -13.438 15.492 4.77 1 98.44 202 ARG B C 1
ATOM 3849 O O . ARG B 1 202 ? -13.891 14.711 5.609 1 98.44 202 ARG B O 1
ATOM 3856 N N . VAL B 1 203 ? -13.703 15.312 3.479 1 98.25 203 VAL B N 1
ATOM 3857 C CA . VAL B 1 203 ? -14.438 14.164 2.963 1 98.25 203 VAL B CA 1
ATOM 3858 C C . VAL B 1 203 ? -13.805 12.875 3.482 1 98.25 203 VAL B C 1
ATOM 3860 O O . VAL B 1 203 ? -14.508 11.945 3.885 1 98.25 203 VAL B O 1
ATOM 3863 N N . HIS B 1 204 ? -12.492 12.812 3.535 1 98.44 204 HIS B N 1
ATOM 3864 C CA . HIS B 1 204 ? -11.695 11.68 3.996 1 98.44 204 HIS B CA 1
ATOM 3865 C C . HIS B 1 204 ? -11.969 11.375 5.461 1 98.44 204 HIS B C 1
ATOM 3867 O O . HIS B 1 204 ? -11.828 10.234 5.902 1 98.44 204 HIS B O 1
ATOM 3873 N N . HIS B 1 205 ? -12.406 12.297 6.223 1 98.19 205 HIS B N 1
ATOM 3874 C CA . HIS B 1 205 ? -12.641 12.109 7.652 1 98.19 205 HIS B CA 1
ATOM 3875 C C . HIS B 1 205 ? -14.117 11.852 7.938 1 98.19 205 HIS B C 1
ATOM 3877 O O . HIS B 1 205 ? -14.555 11.93 9.086 1 98.19 205 HIS B O 1
ATOM 3883 N N . SER B 1 206 ? -14.891 11.547 6.906 1 96.75 206 SER B N 1
ATOM 3884 C CA . SER B 1 206 ? -16.297 11.18 7.023 1 96.75 206 SER B CA 1
ATOM 3885 C C . SER B 1 206 ? -16.469 9.859 7.773 1 96.75 206 SER B C 1
ATOM 3887 O O . SER B 1 206 ? -15.625 8.961 7.66 1 96.75 206 SER B O 1
ATOM 3889 N N . ALA B 1 207 ? -17.578 9.711 8.406 1 94.88 207 ALA B N 1
ATOM 3890 C CA . ALA B 1 207 ? -17.938 8.461 9.078 1 94.88 207 ALA B CA 1
ATOM 3891 C C . ALA B 1 207 ? -18.391 7.41 8.07 1 94.88 207 ALA B C 1
ATOM 3893 O O . ALA B 1 207 ? -18.484 6.227 8.406 1 94.88 207 ALA B O 1
ATOM 3894 N N . ILE B 1 208 ? -18.734 7.82 6.914 1 93.06 208 ILE B N 1
ATOM 3895 C CA . ILE B 1 208 ? -19.125 6.895 5.855 1 93.06 208 ILE B CA 1
ATOM 3896 C C . ILE B 1 208 ? -17.891 6.254 5.238 1 93.06 208 ILE B C 1
ATOM 3898 O O . ILE B 1 208 ? -17 6.953 4.746 1 93.06 208 ILE B O 1
ATOM 3902 N N . ALA B 1 209 ? -17.828 4.984 5.129 1 92.12 209 ALA B N 1
ATOM 3903 C CA . ALA B 1 209 ? -16.641 4.223 4.77 1 92.12 209 ALA B CA 1
ATOM 3904 C C . ALA B 1 209 ? -16.156 4.598 3.373 1 92.12 209 ALA B C 1
ATOM 3906 O O . ALA B 1 209 ? -14.945 4.766 3.154 1 92.12 209 ALA B O 1
ATOM 3907 N N . ARG B 1 210 ? -17.078 4.73 2.389 1 92.19 210 ARG B N 1
ATOM 3908 C CA . ARG B 1 210 ? -16.688 5.055 1.023 1 92.19 210 ARG B CA 1
ATOM 3909 C C . ARG B 1 210 ? -16 6.418 0.962 1 92.19 210 ARG B C 1
ATOM 3911 O O . ARG B 1 210 ? -15.062 6.613 0.19 1 92.19 210 ARG B O 1
ATOM 3918 N N . GLU B 1 211 ? -16.469 7.379 1.731 1 95.75 211 GLU B N 1
ATOM 3919 C CA . GLU B 1 211 ? -15.883 8.711 1.809 1 95.75 211 GLU B CA 1
ATOM 3920 C C . GLU B 1 211 ? -14.57 8.68 2.586 1 95.75 211 GLU B C 1
ATOM 3922 O O . GLU B 1 211 ? -13.57 9.266 2.152 1 95.75 211 GLU B O 1
ATOM 3927 N N . CYS B 1 212 ? -14.547 7.906 3.699 1 96.31 212 CYS B N 1
ATOM 3928 C CA . CYS B 1 212 ? -13.367 7.766 4.539 1 96.31 212 CYS B CA 1
ATOM 3929 C C . CYS B 1 212 ? -12.203 7.184 3.744 1 96.31 212 CYS B C 1
ATOM 3931 O O . CYS B 1 212 ? -11.039 7.5 4.016 1 96.31 212 CYS B O 1
ATOM 3933 N N . ASN B 1 213 ? -12.562 6.352 2.777 1 96.12 213 ASN B N 1
ATOM 3934 C CA . ASN B 1 213 ? -11.547 5.691 1.964 1 96.12 213 ASN B CA 1
ATOM 3935 C C . ASN B 1 213 ? -11.367 6.383 0.615 1 96.12 213 ASN B C 1
ATOM 3937 O O . ASN B 1 213 ? -11.312 5.723 -0.424 1 96.12 213 ASN B O 1
ATOM 3941 N N . SER B 1 214 ? -11.336 7.656 0.669 1 97.25 214 SER B N 1
ATOM 3942 C CA . SER B 1 214 ? -11.055 8.531 -0.461 1 97.25 214 SER B CA 1
ATOM 3943 C C . SER B 1 214 ? -10.172 9.703 -0.045 1 97.25 214 SER B C 1
ATOM 3945 O O . SER B 1 214 ? -9.93 9.914 1.146 1 97.25 214 SER B O 1
ATOM 3947 N N . ASN B 1 215 ? -9.531 10.375 -1.043 1 98.5 215 ASN B N 1
ATOM 3948 C CA . ASN B 1 215 ? -8.781 11.609 -0.839 1 98.5 215 ASN B CA 1
ATOM 3949 C C . ASN B 1 215 ? -7.66 11.422 0.182 1 98.5 215 ASN B C 1
ATOM 3951 O O . ASN B 1 215 ? -7.617 12.125 1.193 1 98.5 215 ASN B O 1
ATOM 3955 N N . PHE B 1 216 ? -6.711 10.602 -0.124 1 98.5 216 PHE B N 1
ATOM 3956 C CA . PHE B 1 216 ? -5.625 10.211 0.769 1 98.5 216 PHE B CA 1
ATOM 3957 C C . PHE B 1 216 ? -4.492 11.234 0.714 1 98.5 216 PHE B C 1
ATOM 3959 O O . PHE B 1 216 ? -3.586 11.203 1.547 1 98.5 216 PHE B O 1
ATOM 3966 N N . GLY B 1 217 ? -4.547 12.094 -0.227 1 97.31 217 GLY B N 1
ATOM 3967 C CA . GLY B 1 217 ? -3.451 13.023 -0.435 1 97.31 217 GLY B CA 1
ATOM 3968 C C . GLY B 1 217 ? -3.254 13.984 0.723 1 97.31 217 GLY B C 1
ATOM 3969 O O . GLY B 1 217 ? -4.227 14.422 1.344 1 97.31 217 GLY B O 1
ATOM 3970 N N . PHE B 1 218 ? -1.978 14.352 0.931 1 91.19 218 PHE B N 1
ATOM 3971 C CA . PHE B 1 218 ? -1.659 15.344 1.947 1 91.19 218 PHE B CA 1
ATOM 3972 C C . PHE B 1 218 ? -1.34 16.688 1.307 1 91.19 218 PHE B C 1
ATOM 3974 O O . PHE B 1 218 ? -2.061 17.672 1.511 1 91.19 218 PHE B O 1
ATOM 3981 N N . ASN B 1 219 ? -0.323 16.641 0.45 1 95.81 219 ASN B N 1
ATOM 3982 C CA . ASN B 1 219 ? 0.121 17.875 -0.182 1 95.81 219 ASN B CA 1
ATOM 3983 C C . ASN B 1 219 ? -0.529 18.062 -1.549 1 95.81 219 ASN B C 1
ATOM 3985 O O . ASN B 1 219 ? -1.301 19.016 -1.744 1 95.81 219 ASN B O 1
ATOM 3989 N N . LEU B 1 220 ? -0.281 17.125 -2.398 1 97.62 220 LEU B N 1
ATOM 3990 C CA . LEU B 1 220 ? -0.716 17.25 -3.787 1 97.62 220 LEU B CA 1
ATOM 3991 C C . LEU B 1 220 ? -2.025 16.5 -4.012 1 97.62 220 LEU B C 1
ATOM 3993 O O . LEU B 1 220 ? -2.184 15.359 -3.557 1 97.62 220 LEU B O 1
ATOM 3997 N N . PRO B 1 221 ? -2.988 17.156 -4.699 1 97.62 221 PRO B N 1
ATOM 3998 C CA . PRO B 1 221 ? -4.289 16.531 -4.965 1 97.62 221 PRO B CA 1
ATOM 3999 C C . PRO B 1 221 ? -4.25 15.57 -6.152 1 97.62 221 PRO B C 1
ATOM 4001 O O . PRO B 1 221 ? -5.25 14.906 -6.445 1 97.62 221 PRO B O 1
ATOM 4004 N N . TRP B 1 222 ? -3.141 15.367 -6.773 1 98.44 222 TRP B N 1
ATOM 4005 C CA . TRP B 1 222 ? -3.035 14.711 -8.07 1 98.44 222 TRP B CA 1
ATOM 4006 C C . TRP B 1 222 ? -3.125 13.195 -7.922 1 98.44 222 TRP B C 1
ATOM 4008 O O . TRP B 1 222 ? -3.67 12.508 -8.789 1 98.44 222 TRP B O 1
ATOM 4018 N N . TRP B 1 223 ? -2.6 12.672 -6.883 1 98.5 223 TRP B N 1
ATOM 4019 C CA . TRP B 1 223 ? -2.518 11.227 -6.727 1 98.5 223 TRP B CA 1
ATOM 4020 C C . TRP B 1 223 ? -3.908 10.609 -6.637 1 98.5 223 TRP B C 1
ATOM 4022 O O . TRP B 1 223 ? -4.191 9.602 -7.293 1 98.5 223 TRP B O 1
ATOM 4032 N N . ASP B 1 224 ? -4.762 11.234 -5.891 1 98.44 224 ASP B N 1
ATOM 4033 C CA . ASP B 1 224 ? -6.121 10.719 -5.773 1 98.44 224 ASP B CA 1
ATOM 4034 C C . ASP B 1 224 ? -6.84 10.734 -7.121 1 98.44 224 ASP B C 1
ATOM 4036 O O . ASP B 1 224 ? -7.602 9.82 -7.438 1 98.44 224 ASP B O 1
ATOM 4040 N N . ARG B 1 225 ? -6.609 11.75 -7.82 1 97.56 225 ARG B N 1
ATOM 4041 C CA . ARG B 1 225 ? -7.223 11.852 -9.141 1 97.56 225 ARG B CA 1
ATOM 4042 C C . ARG B 1 225 ? -6.629 10.828 -10.102 1 97.56 225 ARG B C 1
ATOM 4044 O O . ARG B 1 225 ? -7.363 10.117 -10.789 1 97.56 225 ARG B O 1
ATOM 4051 N N . LEU B 1 226 ? -5.348 10.703 -10.094 1 97.88 226 LEU B N 1
ATOM 4052 C CA . LEU B 1 226 ? -4.637 9.82 -11.008 1 97.88 226 LEU B CA 1
ATOM 4053 C C . LEU B 1 226 ? -4.949 8.359 -10.711 1 97.88 226 LEU B C 1
ATOM 4055 O O . LEU B 1 226 ? -5.113 7.551 -11.625 1 97.88 226 LEU B O 1
ATOM 4059 N N . PHE B 1 227 ? -5.059 8.031 -9.469 1 97.69 227 PHE B N 1
ATOM 4060 C CA . PHE B 1 227 ? -5.141 6.625 -9.102 1 97.69 227 PHE B CA 1
ATOM 4061 C C . PHE B 1 227 ? -6.57 6.25 -8.727 1 97.69 227 PHE B C 1
ATOM 4063 O O . PHE B 1 227 ? -6.828 5.125 -8.289 1 97.69 227 PHE B O 1
ATOM 4070 N N . GLY B 1 228 ? -7.555 7.176 -8.82 1 95.94 228 GLY B N 1
ATOM 4071 C CA . GLY B 1 228 ? -8.977 6.855 -8.812 1 95.94 228 GLY B CA 1
ATOM 4072 C C . GLY B 1 228 ? -9.578 6.871 -7.418 1 95.94 228 GLY B C 1
ATOM 4073 O O . GLY B 1 228 ? -10.594 6.227 -7.168 1 95.94 228 GLY B O 1
ATOM 4074 N N . THR B 1 229 ? -8.977 7.602 -6.504 1 97.19 229 THR B N 1
ATOM 4075 C CA . THR B 1 229 ? -9.492 7.621 -5.141 1 97.19 229 THR B CA 1
ATOM 4076 C C . THR B 1 229 ? -10.062 8.992 -4.801 1 97.19 229 THR B C 1
ATOM 4078 O O . THR B 1 229 ? -10.344 9.281 -3.637 1 97.19 229 THR B O 1
ATOM 4081 N N . TYR B 1 230 ? -10.242 9.852 -5.777 1 97.5 230 TYR B N 1
ATOM 4082 C CA . TYR B 1 230 ? -10.742 11.203 -5.562 1 97.5 230 TYR B CA 1
ATOM 4083 C C . TYR B 1 230 ? -12.258 11.211 -5.383 1 97.5 230 TYR B C 1
ATOM 4085 O O . TYR B 1 230 ? -12.977 10.516 -6.109 1 97.5 230 TYR B O 1
ATOM 4093 N N . MET B 1 231 ? -12.734 11.875 -4.418 1 97.19 231 MET B N 1
ATOM 4094 C CA . MET B 1 231 ? -14.148 12.18 -4.195 1 97.19 231 MET B CA 1
ATOM 4095 C C . MET B 1 231 ? -14.352 13.664 -3.928 1 97.19 231 MET B C 1
ATOM 4097 O O . MET B 1 231 ? -13.852 14.195 -2.936 1 97.19 231 MET B O 1
ATOM 4101 N N . ALA B 1 232 ? -15.148 14.273 -4.668 1 96.44 232 ALA B N 1
ATOM 4102 C CA . ALA B 1 232 ? -15.234 15.734 -4.688 1 96.44 232 ALA B CA 1
ATOM 4103 C C . ALA B 1 232 ? -16.016 16.25 -3.482 1 96.44 232 ALA B C 1
ATOM 4105 O O . ALA B 1 232 ? -15.633 17.266 -2.881 1 96.44 232 ALA B O 1
ATOM 4106 N N . GLN B 1 233 ? -17.141 15.609 -3.217 1 97 233 GLN B N 1
ATOM 4107 C CA . GLN B 1 233 ? -18.047 16.109 -2.186 1 97 233 GLN B CA 1
ATOM 4108 C C . GLN B 1 233 ? -18.609 14.953 -1.358 1 97 233 GLN B C 1
ATOM 4110 O O . GLN B 1 233 ? -18.844 13.859 -1.883 1 97 233 GLN B O 1
ATOM 4115 N N . PRO B 1 234 ? -18.797 15.211 -0.12 1 97.44 234 PRO B N 1
ATOM 4116 C CA . PRO B 1 234 ? -19.5 14.203 0.678 1 97.44 234 PRO B CA 1
ATOM 4117 C C . PRO B 1 234 ? -21 14.164 0.398 1 97.44 234 PRO B C 1
ATOM 4119 O O . PRO B 1 234 ? -21.594 15.188 0.051 1 97.44 234 PRO B O 1
ATOM 4122 N N . GLN B 1 235 ? -21.547 13.031 0.656 1 95.69 235 GLN B N 1
ATOM 4123 C CA . GLN B 1 235 ? -22.938 12.797 0.329 1 95.69 235 GLN B CA 1
ATOM 4124 C C . GLN B 1 235 ? -23.859 13.742 1.104 1 95.69 235 GLN B C 1
ATOM 4126 O O . GLN B 1 235 ? -24.844 14.234 0.567 1 95.69 235 GLN B O 1
ATOM 4131 N N . ASP B 1 236 ? -23.594 14.109 2.316 1 97.38 236 ASP B N 1
ATOM 4132 C CA . ASP B 1 236 ? -24.469 14.906 3.17 1 97.38 236 ASP B CA 1
ATOM 4133 C C . ASP B 1 236 ? -24 16.359 3.234 1 97.38 236 ASP B C 1
ATOM 4135 O O . ASP B 1 236 ? -24.406 17.109 4.117 1 97.38 236 ASP B O 1
ATOM 4139 N N . GLY B 1 237 ? -23.062 16.672 2.393 1 97.25 237 GLY B N 1
ATOM 4140 C CA . GLY B 1 237 ? -22.484 18 2.439 1 97.25 237 GLY B CA 1
ATOM 4141 C C . GLY B 1 237 ? -21.516 18.203 3.59 1 97.25 237 GLY B C 1
ATOM 4142 O O . GLY B 1 237 ? -21.516 17.422 4.543 1 97.25 237 GLY B O 1
ATOM 4143 N N . HIS B 1 238 ? -20.719 19.281 3.572 1 96.56 238 HIS B N 1
ATOM 4144 C CA . HIS B 1 238 ? -19.641 19.484 4.535 1 96.56 238 HIS B CA 1
ATOM 4145 C C . HIS B 1 238 ? -20.188 19.875 5.898 1 96.56 238 HIS B C 1
ATOM 4147 O O . HIS B 1 238 ? -19.562 19.625 6.926 1 96.56 238 HIS B O 1
ATOM 4153 N N . VAL B 1 239 ? -21.297 20.531 5.938 1 96 239 VAL B N 1
ATOM 4154 C CA . VAL B 1 239 ? -21.891 20.922 7.207 1 96 239 VAL B CA 1
ATOM 4155 C C . VAL B 1 239 ? -22.672 19.734 7.797 1 96 239 VAL B C 1
ATOM 4157 O O . VAL B 1 239 ? -22.609 19.484 9 1 96 239 VAL B O 1
ATOM 4160 N N . GLY B 1 240 ? -23.312 18.953 6.93 1 96.44 240 GLY B N 1
ATOM 4161 C CA . GLY B 1 240 ? -24.203 17.891 7.375 1 96.44 240 GLY B CA 1
ATOM 4162 C C . GLY B 1 240 ? -23.484 16.578 7.602 1 96.44 240 GLY B C 1
ATOM 4163 O O . GLY B 1 240 ? -24 15.695 8.289 1 96.44 240 GLY B O 1
ATOM 4164 N N . MET B 1 241 ? -22.312 16.422 7.129 1 96.75 241 MET B N 1
ATOM 4165 C CA . MET B 1 241 ? -21.594 15.148 7.238 1 96.75 241 MET B CA 1
ATOM 4166 C C . MET B 1 241 ? -21.219 14.859 8.688 1 96.75 241 MET B C 1
ATOM 4168 O O . MET B 1 241 ? -21 15.789 9.477 1 96.75 241 MET B O 1
ATOM 4172 N N . THR B 1 242 ? -21.172 13.633 9.031 1 96.69 242 THR B N 1
ATOM 4173 C CA . THR B 1 242 ? -20.672 13.195 10.328 1 96.69 242 THR B CA 1
ATOM 4174 C C . THR B 1 242 ? -19.172 12.906 10.273 1 96.69 242 THR B C 1
ATOM 4176 O O . THR B 1 242 ? -18.719 12.156 9.414 1 96.69 242 THR B O 1
ATOM 4179 N N . ILE B 1 243 ? -18.438 13.578 11.148 1 97.12 243 ILE B N 1
ATOM 4180 C CA . ILE B 1 243 ? -16.984 13.406 11.234 1 97.12 243 ILE B CA 1
ATOM 4181 C C . ILE B 1 243 ? -16.656 12.359 12.297 1 97.12 243 ILE B C 1
ATOM 4183 O O . ILE B 1 243 ? -17.328 12.281 13.328 1 97.12 243 ILE B O 1
ATOM 4187 N N . GLY B 1 244 ? -15.609 11.672 12.062 1 94.56 244 GLY B N 1
ATOM 4188 C CA . GLY B 1 244 ? -15.172 10.664 13.016 1 94.56 244 GLY B CA 1
ATOM 4189 C C . GLY B 1 244 ? -15.508 9.25 12.594 1 94.56 244 GLY B C 1
ATOM 4190 O O . GLY B 1 244 ? -15.609 8.961 11.398 1 94.56 244 GLY B O 1
ATOM 4191 N N . LEU B 1 245 ? -15.516 8.336 13.516 1 93.69 245 LEU B N 1
ATOM 4192 C CA . LEU B 1 245 ? -15.805 6.93 13.281 1 93.69 245 LEU B CA 1
ATOM 4193 C C . LEU B 1 245 ? -17.062 6.5 14.039 1 93.69 245 LEU B C 1
ATOM 4195 O O . LEU B 1 245 ? -17.422 7.105 15.047 1 93.69 245 LEU B O 1
ATOM 4199 N N . ASP B 1 246 ? -17.625 5.438 13.648 1 88.88 246 ASP B N 1
ATOM 4200 C CA . ASP B 1 246 ? -18.844 4.934 14.273 1 88.88 246 ASP B CA 1
ATOM 4201 C C . ASP B 1 246 ? -18.562 4.336 15.648 1 88.88 246 ASP B C 1
ATOM 4203 O O . ASP B 1 246 ? -19.422 4.324 16.516 1 88.88 246 ASP B O 1
ATOM 4207 N N . VAL B 1 247 ? -17.391 3.914 15.969 1 88.56 247 VAL B N 1
ATOM 4208 C CA . VAL B 1 247 ? -17.109 3.105 17.156 1 88.56 247 VAL B CA 1
ATOM 4209 C C . VAL B 1 247 ? -16.578 3.996 18.266 1 88.56 247 VAL B C 1
ATOM 4211 O O . VAL B 1 247 ? -16.594 3.607 19.438 1 88.56 247 VAL B O 1
ATOM 4214 N N . PHE B 1 248 ? -15.984 5.184 18.156 1 91.38 248 PHE B N 1
ATOM 4215 C CA . PHE B 1 248 ? -15.398 6.109 19.109 1 91.38 248 PHE B CA 1
ATOM 4216 C C . PHE B 1 248 ? -16.109 7.457 19.078 1 91.38 248 PHE B C 1
ATOM 4218 O O . PHE B 1 248 ? -15.586 8.422 18.516 1 91.38 248 PHE B O 1
ATOM 4225 N N . ARG B 1 249 ? -17.297 7.516 19.922 1 93.69 249 ARG B N 1
ATOM 4226 C CA . ARG B 1 249 ? -18.094 8.734 19.75 1 93.69 249 ARG B CA 1
ATOM 4227 C C . ARG B 1 249 ? -18.312 9.414 21.109 1 93.69 249 ARG B C 1
ATOM 4229 O O . ARG B 1 249 ? -18.906 10.492 21.156 1 93.69 249 ARG B O 1
ATOM 4236 N N . GLU B 1 250 ? -17.797 8.836 22.094 1 94.44 250 GLU B N 1
ATOM 4237 C CA . GLU B 1 250 ? -17.969 9.438 23.422 1 94.44 250 GLU B CA 1
ATOM 4238 C C . GLU B 1 250 ? -16.875 10.461 23.703 1 94.44 250 GLU B C 1
ATOM 4240 O O . GLU B 1 250 ? -15.742 10.32 23.234 1 94.44 250 GLU B O 1
ATOM 4245 N N . GLU B 1 251 ? -17.188 11.422 24.484 1 94.12 251 GLU B N 1
ATOM 4246 C CA . GLU B 1 251 ? -16.219 12.453 24.859 1 94.12 251 GLU B CA 1
ATOM 4247 C C . GLU B 1 251 ? -14.969 11.836 25.484 1 94.12 251 GLU B C 1
ATOM 4249 O O . GLU B 1 251 ? -13.859 12.32 25.25 1 94.12 251 GLU B O 1
ATOM 4254 N N . ARG B 1 252 ? -15.133 10.836 26.25 1 94.19 252 ARG B N 1
ATOM 4255 C CA . ARG B 1 252 ? -14.008 10.18 26.906 1 94.19 252 ARG B CA 1
ATOM 4256 C C . ARG B 1 252 ? -13 9.656 25.891 1 94.19 252 ARG B C 1
ATOM 4258 O O . ARG B 1 252 ? -11.805 9.578 26.172 1 94.19 252 ARG B O 1
ATOM 4265 N N . ASP B 1 253 ? -13.445 9.336 24.703 1 95.19 253 ASP B N 1
ATOM 4266 C CA . ASP B 1 253 ? -12.578 8.805 23.656 1 95.19 253 ASP B CA 1
ATOM 4267 C C . ASP B 1 253 ? -11.609 9.867 23.141 1 95.19 253 ASP B C 1
ATOM 4269 O O . ASP B 1 253 ? -10.617 9.547 22.484 1 95.19 253 ASP B O 1
ATOM 4273 N N . GLU B 1 254 ? -11.867 11.102 23.5 1 96.75 254 GLU B N 1
ATOM 4274 C CA . GLU B 1 254 ? -11.031 12.211 23.047 1 96.75 254 GLU B CA 1
ATOM 4275 C C . GLU B 1 254 ? -9.875 12.453 24.016 1 96.75 254 GLU B C 1
ATOM 4277 O O . GLU B 1 254 ? -8.953 13.211 23.703 1 96.75 254 GLU B O 1
ATOM 4282 N N . ARG B 1 255 ? -9.898 11.828 25.172 1 97.62 255 ARG B N 1
ATOM 4283 C CA . ARG B 1 255 ? -8.82 12 26.141 1 97.62 255 ARG B CA 1
ATOM 4284 C C . ARG B 1 255 ? -7.539 11.328 25.656 1 97.62 255 ARG B C 1
ATOM 4286 O O . ARG B 1 255 ? -7.578 10.242 25.094 1 97.62 255 ARG B O 1
ATOM 4293 N N . LEU B 1 256 ? -6.441 11.945 26.031 1 97.75 256 LEU B N 1
ATOM 4294 C CA . LEU B 1 256 ? -5.141 11.492 25.547 1 97.75 256 LEU B CA 1
ATOM 4295 C C . LEU B 1 256 ? -4.906 10.031 25.922 1 97.75 256 LEU B C 1
ATOM 4297 O O . LEU B 1 256 ? -4.473 9.234 25.094 1 97.75 256 LEU B O 1
ATOM 4301 N N . ASP B 1 257 ? -5.203 9.641 27.188 1 97.75 257 ASP B N 1
ATOM 4302 C CA . ASP B 1 257 ? -4.957 8.273 27.625 1 97.75 257 ASP B CA 1
ATOM 4303 C C . ASP B 1 257 ? -5.836 7.277 26.875 1 97.75 257 ASP B C 1
ATOM 4305 O O . ASP B 1 257 ? -5.398 6.172 26.562 1 97.75 257 ASP B O 1
ATOM 4309 N N . GLN B 1 258 ? -7.086 7.672 26.531 1 97.25 258 GLN B N 1
ATOM 4310 C CA . GLN B 1 258 ? -8 6.801 25.797 1 97.25 258 GLN B CA 1
ATOM 4311 C C . GLN B 1 258 ? -7.617 6.711 24.328 1 97.25 258 GLN B C 1
ATOM 4313 O O . GLN B 1 258 ? -7.75 5.652 23.703 1 97.25 258 GLN B O 1
ATOM 4318 N N . MET B 1 259 ? -7.121 7.793 23.75 1 97.25 259 MET B N 1
ATOM 4319 C CA . MET B 1 259 ? -6.617 7.793 22.375 1 97.25 259 MET B CA 1
ATOM 4320 C C . MET B 1 259 ? -5.492 6.773 22.203 1 97.25 259 MET B C 1
ATOM 4322 O O . MET B 1 259 ? -5.484 6.008 21.25 1 97.25 259 MET B O 1
ATOM 4326 N N . LEU B 1 260 ? -4.625 6.695 23.203 1 97.81 260 LEU B N 1
ATOM 4327 C CA . LEU B 1 260 ? -3.4 5.906 23.094 1 97.81 260 LEU B CA 1
ATOM 4328 C C . LEU B 1 260 ? -3.711 4.414 23.141 1 97.81 260 LEU B C 1
ATOM 4330 O O . LEU B 1 260 ? -2.953 3.602 22.609 1 97.81 260 LEU B O 1
ATOM 4334 N N . ILE B 1 261 ? -4.875 4.027 23.719 1 96.75 261 ILE B N 1
ATOM 4335 C CA . ILE B 1 261 ? -5.16 2.602 23.844 1 96.75 261 ILE B CA 1
ATOM 4336 C C . ILE B 1 261 ? -6.211 2.193 22.812 1 96.75 261 ILE B C 1
ATOM 4338 O O . ILE B 1 261 ? -6.641 1.037 22.781 1 96.75 261 ILE B O 1
ATOM 4342 N N . GLN B 1 262 ? -6.613 3.064 21.922 1 94.19 262 GLN B N 1
ATOM 4343 C CA . GLN B 1 262 ? -7.625 2.785 20.906 1 94.19 262 GLN B CA 1
ATOM 4344 C C . GLN B 1 262 ? -7.211 1.607 20.031 1 94.19 262 GLN B C 1
ATOM 4346 O O . GLN B 1 262 ? -8.047 0.774 19.672 1 94.19 262 GLN B O 1
ATOM 4351 N N . PRO B 1 263 ? -5.93 1.455 19.688 1 94.69 263 PRO B N 1
ATOM 4352 C CA . PRO B 1 263 ? -5.543 0.322 18.844 1 94.69 263 PRO B CA 1
ATOM 4353 C C . PRO B 1 263 ? -5.785 -1.025 19.531 1 94.69 263 PRO B C 1
ATOM 4355 O O . PRO B 1 263 ? -5.879 -2.053 18.844 1 94.69 263 PRO B O 1
ATOM 4358 N N . LEU B 1 264 ? -5.871 -1.012 20.828 1 94 264 LEU B N 1
ATOM 4359 C CA . LEU B 1 264 ? -6.016 -2.256 21.578 1 94 264 LEU B CA 1
ATOM 4360 C C . LEU B 1 264 ? -7.488 -2.586 21.797 1 94 264 LEU B C 1
ATOM 4362 O O . LEU B 1 264 ? -7.824 -3.686 22.25 1 94 264 LEU B O 1
ATOM 4366 N N . ARG B 1 265 ? -8.305 -1.643 21.516 1 91.69 265 ARG B N 1
ATOM 4367 C CA . ARG B 1 265 ? -9.734 -1.862 21.719 1 91.69 265 ARG B CA 1
ATOM 4368 C C . ARG B 1 265 ? -10.344 -2.586 20.516 1 91.69 265 ARG B C 1
ATOM 4370 O O . ARG B 1 265 ? -9.984 -2.312 19.375 1 91.69 265 ARG B O 1
ATOM 4377 N N . ASP B 1 266 ? -11.094 -3.67 20.859 1 76.75 266 ASP B N 1
ATOM 4378 C CA . ASP B 1 266 ? -11.75 -4.441 19.797 1 76.75 266 ASP B CA 1
ATOM 4379 C C . ASP B 1 266 ? -12.93 -3.674 19.219 1 76.75 266 ASP B C 1
ATOM 4381 O O . ASP B 1 266 ? -13.977 -3.557 19.859 1 76.75 266 ASP B O 1
ATOM 4385 N N . ALA B 1 267 ? -12.766 -2.84 18.406 1 67.06 267 ALA B N 1
ATOM 4386 C CA . ALA B 1 267 ? -13.789 -2.111 17.656 1 67.06 267 ALA B CA 1
ATOM 4387 C C . ALA B 1 267 ? -13.57 -2.25 16.141 1 67.06 267 ALA B C 1
ATOM 4389 O O . ALA B 1 267 ? -12.672 -1.621 15.586 1 67.06 267 ALA B O 1
ATOM 4390 N N . GLN B 1 268 ? -14.062 -3.395 15.656 1 62.34 268 GLN B N 1
ATOM 4391 C CA . GLN B 1 268 ? -13.812 -3.668 14.242 1 62.34 268 GLN B CA 1
ATOM 4392 C C . GLN B 1 268 ? -14.578 -2.693 13.352 1 62.34 268 GLN B C 1
ATOM 4394 O O . GLN B 1 268 ? -15.781 -2.502 13.523 1 62.34 268 GLN B O 1
ATOM 4399 N N . GLY B 1 269 ? -13.898 -1.593 12.844 1 64.38 269 GLY B N 1
ATOM 4400 C CA . GLY B 1 269 ? -14.523 -0.738 11.852 1 64.38 269 GLY B CA 1
ATOM 4401 C C . GLY B 1 269 ? -14.625 -1.388 10.484 1 64.38 269 GLY B C 1
ATOM 4402 O O . GLY B 1 269 ? -14.031 -2.445 10.25 1 64.38 269 GLY B O 1
ATOM 4403 N N . GLN B 1 270 ? -15.5 -0.915 9.734 1 79.81 270 GLN B N 1
ATOM 4404 C CA . GLN B 1 270 ? -15.797 -1.432 8.398 1 79.81 270 GLN B CA 1
ATOM 4405 C C . GLN B 1 270 ? -15.016 -0.674 7.328 1 79.81 270 GLN B C 1
ATOM 4407 O O . GLN B 1 270 ? -15.5 -0.503 6.207 1 79.81 270 GLN B O 1
ATOM 4412 N N . TYR B 1 271 ? -13.758 -0.261 7.809 1 87.5 271 TYR B N 1
ATOM 4413 C CA . TYR B 1 271 ? -13.109 0.683 6.902 1 87.5 271 TYR B CA 1
ATOM 4414 C C . TYR B 1 271 ? -11.969 0.019 6.148 1 87.5 271 TYR B C 1
ATOM 4416 O O . TYR B 1 271 ? -11.703 0.347 4.988 1 87.5 271 TYR B O 1
ATOM 4424 N N . ALA B 1 272 ? -11.352 -1.025 6.777 1 90.69 272 ALA B N 1
ATOM 4425 C CA . ALA B 1 272 ? -10.195 -1.667 6.156 1 90.69 272 ALA B CA 1
ATOM 4426 C C . ALA B 1 272 ? -10.633 -2.629 5.051 1 90.69 272 ALA B C 1
ATOM 4428 O O . ALA B 1 272 ? -11.812 -2.967 4.945 1 90.69 272 ALA B O 1
ATOM 4429 N N . ILE B 1 273 ? -9.789 -3.092 4.23 1 90.12 273 ILE B N 1
ATOM 4430 C CA . ILE B 1 273 ? -9.992 -3.67 2.906 1 90.12 273 ILE B CA 1
ATOM 4431 C C . ILE B 1 273 ? -10.859 -4.922 3.016 1 90.12 273 ILE B C 1
ATOM 4433 O O . ILE B 1 273 ? -11.703 -5.18 2.152 1 90.12 273 ILE B O 1
ATOM 4437 N N . ASN B 1 274 ? -10.812 -5.723 3.975 1 87.19 274 ASN B N 1
ATOM 4438 C CA . ASN B 1 274 ? -11.625 -6.934 4.008 1 87.19 274 ASN B CA 1
ATOM 4439 C C . ASN B 1 274 ? -12.562 -6.945 5.211 1 87.19 274 ASN B C 1
ATOM 4441 O O . ASN B 1 274 ? -13.047 -8 5.617 1 87.19 274 ASN B O 1
ATOM 4445 N N . ARG B 1 275 ? -12.82 -5.801 5.848 1 84.25 275 ARG B N 1
ATOM 4446 C CA . ARG B 1 275 ? -13.672 -5.723 7.035 1 84.25 275 ARG B CA 1
ATOM 4447 C C . ARG B 1 275 ? -15.023 -5.117 6.691 1 84.25 275 ARG B C 1
ATOM 4449 O O . ARG B 1 275 ? -15.945 -5.137 7.516 1 84.25 275 ARG B O 1
ATOM 4456 N N . ARG B 1 276 ? -15.195 -4.664 5.703 1 70.5 276 ARG B N 1
ATOM 4457 C CA . ARG B 1 276 ? -16.406 -3.924 5.348 1 70.5 276 ARG B CA 1
ATOM 4458 C C . ARG B 1 276 ? -17.609 -4.844 5.305 1 70.5 276 ARG B C 1
ATOM 4460 O O . ARG B 1 276 ? -17.5 -6.008 4.914 1 70.5 276 ARG B O 1
ATOM 4467 N N . ASP B 1 277 ? -18.703 -4.461 6.352 1 60.41 277 ASP B N 1
ATOM 4468 C CA . ASP B 1 277 ? -19.938 -5.238 6.418 1 60.41 277 ASP B CA 1
ATOM 4469 C C . ASP B 1 277 ? -20.578 -5.379 5.039 1 60.41 277 ASP B C 1
ATOM 4471 O O . ASP B 1 277 ? -20.688 -4.398 4.301 1 60.41 277 ASP B O 1
ATOM 4475 N N . TRP B 1 278 ? -20.375 -6.441 4.469 1 48.97 278 TRP B N 1
ATOM 4476 C CA . TRP B 1 278 ? -21.062 -6.766 3.217 1 48.97 278 TRP B CA 1
ATOM 4477 C C . TRP B 1 278 ? -22.531 -7.039 3.451 1 48.97 278 TRP B C 1
ATOM 4479 O O . TRP B 1 278 ? -22.891 -7.859 4.301 1 48.97 278 TRP B O 1
ATOM 4489 N N . ASP B 1 279 ? -23.328 -5.906 3.682 1 41.16 279 ASP B N 1
ATOM 4490 C CA . ASP B 1 279 ? -24.75 -6.184 3.809 1 41.16 279 ASP B CA 1
ATOM 4491 C C . ASP B 1 279 ? -25.203 -7.219 2.779 1 41.16 279 ASP B C 1
ATOM 4493 O O . ASP B 1 279 ? -24.703 -7.242 1.653 1 41.16 279 ASP B O 1
#

Sequence (558 aa):
MGESLLEHEPVIRLGAFFSIFAIMALWEIVQPRRALSVSKKLRWTSNLGIVVLNTVIARLVLPMAPVAFAYVALERSWGVFNLVAWNGWVELVAAVVLLDFFIWLQHVMVHAIPLFWRLHRMHHADLDYDVTTGARFHPIEILLSLAIKFAVIALLGASPVSVLIFEVVLNATAMFNHSNVKLPLGLDAVLRLLVVTPDMHRVHHSAIARECNSNFGFNLPWWDRLFGTYMAQPQDGHVGMTIGLDVFREERDERLDQMLIQPLRDAQGQYAINRRDWDMGESLLEHEPVIRLGAFFSIFAIMALWEIVQPRRALSVSKKLRWTSNLGIVVLNTVIARLVLPMAPVAFAYVALERSWGVFNLVAWNGWVELVAAVVLLDFFIWLQHVMVHAIPLFWRLHRMHHADLDYDVTTGARFHPIEILLSLAIKFAVIALLGASPVSVLIFEVVLNATAMFNHSNVKLPLGLDAVLRLLVVTPDMHRVHHSAIARECNSNFGFNLPWWDRLFGTYMAQPQDGHVGMTIGLDVFREERDERLDQMLIQPLRDAQGQYAINRRDWD

Radius of gyration: 24.59 Å; Cα contacts (8 Å, |Δi|>4): 903; chains: 2; bounding box: 57×71×55 Å

InterPro domains:
  IPR006694 Fatty acid hydroxylase [PF04116] (93-229)
  IPR050307 Sterol desaturase-related [PTHR11863] (52-231)

Foldseek 3Di:
DLVVCVVCLVVVQVVLLVVLLVVLVVLCVVAFQEDDDFDPVLQLCQLVVQLVVLVVVCVVPDPDALLVLLVVLLVVQFADPSVDDDDPVVLLVVLLVVLQVLQLVVLLVLQADLLSVLQCLLLLQPQDFALSSLRRGANVVSVVSRVSSSVSCRHHSRHSVSVSVNSSLLSSQSSALRHRHDDDPVVCVVVLQAFRGVQQCQLLSFQDQLSVSAQSGRGGSVCRVVVVRGDDAHPLGSHRTGGRYPQNDDSVCSHNVNSNCSSVDPDQGCRYNPRHPPD/DLVVCVVCLVVVQVVLLVVLLVVLVVLCVVAFQEDDDFDPVLQLCQLVVQLVVLVVVCPVPDPDALLVLLVVLLVVQFADPSVDDDDPVVLLVVLLVVLQVVQLVVLLVLQADQLSVLQCLLLLQPQDFALSSLRRGANVNSVVSRVSSSVSCRHHSRHSVSVSVNSSLLSSQSSALRHRHDDDPVVCVVVLQAFRGVQQCQLLSFQDQLSVSAQSGRGGSVNRVVVVRGDDAHPLGSHGTGGRYPQNDDSVCSHNVNSNCSSVDPDQGLRYNPNNPPD

Solvent-accessible surface area (backbone atoms only — not comparable to full-atom values): 28612 Å² total; per-residue (Å²): 116,69,68,60,47,63,71,43,42,64,58,51,49,50,48,51,48,53,52,49,49,51,54,49,54,52,44,31,68,76,37,50,55,64,85,75,86,63,61,61,69,57,46,47,54,21,23,52,46,40,43,54,50,36,51,52,49,49,61,71,71,41,94,67,54,69,42,60,49,21,48,54,23,55,76,63,49,28,26,61,54,52,74,48,94,64,59,66,66,59,48,36,53,51,39,36,53,50,53,48,48,52,50,30,51,49,44,49,45,29,44,38,35,42,53,46,24,38,41,49,44,50,39,37,33,39,65,58,66,27,45,53,49,48,47,31,57,42,57,69,54,52,53,49,52,49,54,50,48,50,51,50,36,38,52,39,20,36,47,36,66,32,45,46,52,36,52,48,49,48,54,51,29,32,32,51,20,26,26,29,48,55,67,59,66,73,56,45,63,57,46,39,73,65,29,35,35,27,70,42,34,45,30,23,34,26,47,50,47,56,42,35,42,20,34,55,40,50,49,50,37,56,58,20,59,72,36,62,32,56,57,86,70,48,95,56,38,88,76,64,45,54,51,11,42,87,84,48,78,52,74,69,50,51,36,49,74,46,41,73,48,46,54,75,49,91,63,85,61,51,61,23,56,50,46,46,78,76,125,115,70,69,60,48,62,70,44,42,63,56,53,50,51,48,51,50,53,51,49,50,50,53,50,55,51,42,29,68,75,37,48,55,61,85,74,86,65,61,63,69,56,45,47,54,22,24,51,46,38,42,53,50,37,52,53,50,48,62,71,71,42,95,67,53,69,42,59,47,20,47,53,23,56,76,64,47,28,26,60,53,51,71,48,93,65,59,66,66,60,48,35,54,49,40,36,53,50,52,49,49,51,50,28,52,48,43,49,46,29,45,38,35,43,53,45,23,37,41,49,43,52,39,39,31,41,65,58,66,27,44,51,50,50,48,31,57,41,55,67,54,52,54,50,52,49,52,49,49,51,51,50,36,38,53,39,21,36,47,36,67,32,45,46,52,36,53,48,48,49,54,51,29,30,33,51,20,26,26,27,49,56,67,60,65,74,56,45,65,57,45,40,73,65,28,34,34,26,70,42,34,46,31,23,36,27,48,49,46,55,43,34,43,20,34,54,39,51,50,49,38,56,59,20,59,73,35,62,32,57,56,85,70,49,94,58,36,88,78,64,46,54,50,10,41,87,82,46,76,52,75,68,51,51,34,50,74,45,40,71,47,45,55,76,49,93,62,87,59,49,62,22,57,52,45,46,77,76,125

Secondary structure (DSSP, 8-state):
-HHHHHHHHHHHHHHHHHHHHHHHHHHHHHSBSS--SS-HHHHHHHHHHHHHHHHHHHHHH-SS-HHHHHHHHHHTT-SGGGTS---HHHHHHHHHHHHHHHHHHHHHHHHHSHHHHHHHHHHHT-SS-SGGGGG---HHHHHHHHHHHHHHHHHHT--HHHHHHHHHHHHHHHHHHT--B---HHHHHHHTTTS--HHHHHHHTBSSHHHHTS---SS-SHHHHHHT----S-TTHHHHSPBS-SS--SGGGGSHHHHHTGGGS----S-STTTS---/-HHHHHHHHHHHHHHHHHHHHHHHHHHHHHSBSS--SS-HHHHHHHHHHHHHHHHHHHHHH-SS-HHHHHHHHHHTT-SGGGTS---HHHHHHHHHHHHHHHHHHHHHHHHHSHHHHHHHHHHHT-SS-SGGGGG---HHHHHHHHHHHHHHHHHHT--HHHHHHHHHHHHHHHHHHT--B---HHHHHHHTTTS--HHHHHHHTBSSHHHHTS---SS-SHHHHHHT----S-TTHHHHSPBS-SS--SGGGGSHHHHHTGGGS----S-STTTS---